Protein AF-A0A255SZT6-F1 (afdb_monomer_lite)

Structure (mmCIF, N/CA/C/O backbone):
data_AF-A0A255SZT6-F1
#
_entry.id   AF-A0A255SZT6-F1
#
loop_
_atom_site.group_PDB
_atom_site.id
_atom_site.type_symbol
_atom_site.label_atom_id
_atom_site.label_alt_id
_atom_site.label_comp_id
_atom_site.label_asym_id
_atom_site.label_entity_id
_atom_site.label_seq_id
_atom_site.pdbx_PDB_ins_code
_atom_site.Cartn_x
_atom_site.Cartn_y
_atom_site.Cartn_z
_atom_site.occupancy
_atom_site.B_iso_or_equiv
_atom_site.auth_seq_id
_atom_site.auth_comp_id
_atom_site.auth_asym_id
_atom_site.auth_atom_id
_atom_site.pdbx_PDB_model_num
ATOM 1 N N . MET A 1 1 ? 28.179 -23.802 -21.695 1.00 49.38 1 MET A N 1
ATOM 2 C CA . MET A 1 1 ? 28.458 -23.135 -22.989 1.00 49.38 1 MET A CA 1
ATOM 3 C C . MET A 1 1 ? 27.192 -22.930 -23.826 1.00 49.38 1 MET A C 1
ATOM 5 O O . MET A 1 1 ? 26.909 -21.788 -24.150 1.00 49.38 1 MET A O 1
ATOM 9 N N . ARG A 1 2 ? 26.368 -23.966 -24.081 1.00 41.97 2 ARG A N 1
ATOM 10 C CA . ARG A 1 2 ? 25.090 -23.835 -24.824 1.00 41.97 2 ARG A CA 1
ATOM 11 C C . ARG A 1 2 ? 24.119 -22.776 -24.263 1.00 41.97 2 ARG A C 1
ATOM 13 O O . ARG A 1 2 ? 23.592 -21.997 -25.037 1.00 41.97 2 ARG A O 1
ATOM 20 N N . TYR A 1 3 ? 23.957 -22.668 -22.941 1.00 52.28 3 TYR A N 1
ATOM 21 C CA . TYR A 1 3 ? 23.051 -21.677 -22.328 1.00 52.28 3 TYR A CA 1
ATOM 22 C C . TYR A 1 3 ? 23.459 -20.202 -22.516 1.00 52.28 3 TYR A C 1
ATOM 24 O O . TYR A 1 3 ? 22.586 -19.344 -22.514 1.00 52.28 3 TYR A O 1
ATOM 32 N N . ARG A 1 4 ? 24.753 -19.893 -22.711 1.00 56.00 4 ARG A N 1
ATOM 33 C CA . ARG A 1 4 ? 25.208 -18.511 -22.969 1.00 56.00 4 ARG A CA 1
ATOM 34 C C . ARG A 1 4 ? 24.889 -18.070 -24.398 1.00 56.00 4 ARG A C 1
ATOM 36 O O . ARG A 1 4 ? 24.300 -17.018 -24.577 1.00 56.00 4 ARG A O 1
ATOM 43 N N . LEU A 1 5 ? 25.144 -18.939 -25.381 1.00 59.66 5 LEU A N 1
ATOM 44 C CA . LEU A 1 5 ? 24.852 -18.663 -26.794 1.00 59.66 5 LEU A CA 1
ATOM 45 C C . LEU A 1 5 ? 23.368 -18.359 -27.051 1.00 59.66 5 LEU A C 1
ATOM 47 O O . LEU A 1 5 ? 23.044 -17.461 -27.820 1.00 59.66 5 LEU A O 1
ATOM 51 N N . PHE A 1 6 ? 22.462 -19.091 -26.394 1.00 66.25 6 PHE A N 1
ATOM 52 C CA . PHE A 1 6 ? 21.024 -18.821 -26.489 1.00 66.25 6 PHE A CA 1
ATOM 53 C C . PHE A 1 6 ? 20.634 -17.466 -25.875 1.00 66.25 6 PHE A C 1
ATOM 55 O O . PHE A 1 6 ? 19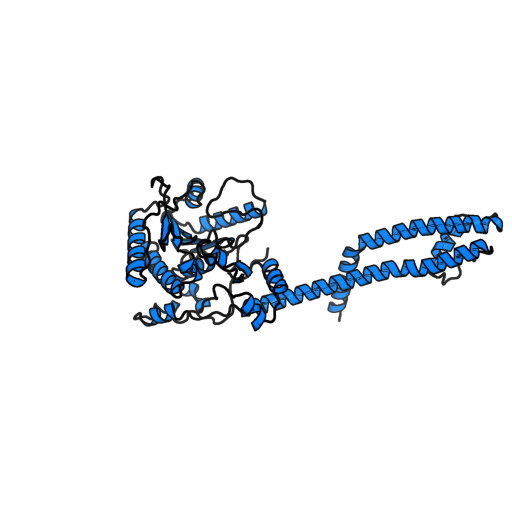.734 -16.809 -26.394 1.00 66.25 6 PHE A O 1
ATOM 62 N N . GLY A 1 7 ? 21.316 -17.036 -24.807 1.00 70.00 7 GLY A N 1
ATOM 63 C CA . GLY A 1 7 ? 21.138 -15.707 -24.215 1.00 70.00 7 GLY A CA 1
ATOM 64 C C . GLY A 1 7 ? 21.582 -14.592 -25.162 1.00 70.00 7 GLY A C 1
ATOM 65 O O . GLY A 1 7 ? 20.812 -13.668 -25.414 1.00 70.00 7 GLY A O 1
ATOM 66 N N . ASP A 1 8 ? 22.761 -14.740 -25.766 1.00 74.88 8 ASP A N 1
ATOM 67 C CA . ASP A 1 8 ? 23.334 -13.755 -26.693 1.00 74.88 8 ASP A CA 1
ATOM 68 C C . ASP A 1 8 ? 22.489 -13.616 -27.978 1.00 74.88 8 ASP A C 1
ATOM 70 O O . ASP A 1 8 ? 22.221 -12.510 -28.449 1.00 74.88 8 ASP A O 1
ATOM 74 N N . LEU A 1 9 ? 21.967 -14.730 -28.509 1.00 77.69 9 LEU A N 1
ATOM 75 C CA . LEU A 1 9 ? 21.024 -14.731 -29.638 1.00 77.69 9 LEU A CA 1
ATOM 76 C C . LEU A 1 9 ? 19.678 -14.078 -29.283 1.00 77.69 9 LEU A C 1
ATOM 78 O O . LEU A 1 9 ? 19.067 -13.406 -30.118 1.00 77.69 9 LEU A O 1
ATOM 82 N N . CYS A 1 10 ? 19.204 -14.257 -28.049 1.00 79.50 10 CYS A N 1
ATOM 83 C CA . CYS A 1 10 ? 17.980 -13.618 -27.571 1.00 79.50 10 CYS A CA 1
ATOM 84 C C . CYS A 1 10 ? 18.161 -12.099 -27.430 1.00 79.50 10 CYS A C 1
ATOM 86 O O . CYS A 1 10 ? 17.283 -11.343 -27.854 1.00 79.50 10 CYS A O 1
ATOM 88 N N . LEU A 1 11 ? 19.307 -11.655 -26.901 1.00 81.44 11 LEU A N 1
ATOM 89 C CA . LEU A 1 11 ? 19.689 -10.245 -26.802 1.00 81.44 11 LEU A CA 1
ATOM 90 C C . LEU A 1 11 ? 19.738 -9.594 -28.190 1.00 81.44 11 LEU A C 1
ATOM 92 O O . LEU A 1 11 ? 19.095 -8.568 -28.406 1.00 81.44 11 LEU A O 1
ATOM 96 N N . PHE A 1 12 ? 20.397 -10.242 -29.155 1.00 82.75 12 PHE A N 1
ATOM 97 C CA . PHE A 1 12 ? 20.416 -9.796 -30.549 1.00 82.75 12 PHE A CA 1
ATOM 98 C C . PHE A 1 12 ? 19.000 -9.698 -31.138 1.00 82.75 12 PHE A C 1
ATOM 100 O O . PHE A 1 12 ? 18.640 -8.704 -31.767 1.00 82.75 12 PHE A O 1
ATOM 107 N N . GLY A 1 13 ? 18.155 -10.704 -30.890 1.00 83.06 13 GLY A N 1
ATOM 108 C CA . GLY A 1 13 ? 16.763 -10.701 -31.337 1.00 83.06 13 GLY A CA 1
ATOM 109 C C . GLY A 1 13 ? 15.926 -9.574 -30.718 1.00 83.06 13 GLY A C 1
ATOM 110 O O . GLY A 1 13 ? 15.068 -9.010 -31.401 1.00 83.06 13 GLY A O 1
ATOM 111 N N . LYS A 1 14 ? 16.160 -9.225 -29.445 1.00 81.75 14 LYS A N 1
ATOM 112 C CA . LYS A 1 14 ? 15.536 -8.064 -28.786 1.00 81.75 14 LYS A CA 1
ATOM 113 C C . LYS A 1 14 ? 16.023 -6.753 -29.410 1.00 81.75 14 LYS A C 1
ATOM 115 O O . LYS A 1 14 ? 15.182 -5.950 -29.809 1.00 81.75 14 LYS A O 1
ATOM 120 N N . ALA A 1 15 ? 17.335 -6.593 -29.573 1.00 82.50 15 ALA A N 1
ATOM 121 C CA . ALA A 1 15 ? 17.955 -5.417 -30.181 1.00 82.50 15 ALA A CA 1
ATOM 122 C C . ALA A 1 15 ? 17.435 -5.163 -31.605 1.00 82.50 15 ALA A C 1
ATOM 124 O O . ALA A 1 15 ? 16.942 -4.078 -31.901 1.00 82.50 15 ALA A O 1
ATOM 125 N N . TYR A 1 16 ? 17.428 -6.192 -32.462 1.00 83.69 16 TYR A N 1
ATOM 126 C CA . TYR A 1 16 ? 16.898 -6.088 -33.825 1.00 83.69 16 TYR A CA 1
ATOM 127 C C . TYR A 1 16 ? 15.416 -5.693 -33.844 1.00 83.69 16 TYR A C 1
ATOM 129 O O . TYR A 1 16 ? 14.993 -4.887 -34.671 1.00 83.69 16 TYR A O 1
ATOM 137 N N . ARG A 1 17 ? 14.598 -6.241 -32.934 1.00 84.56 17 ARG A N 1
ATOM 138 C CA . ARG A 1 17 ? 13.175 -5.875 -32.845 1.00 84.56 17 ARG A CA 1
ATOM 139 C C . ARG A 1 17 ? 12.968 -4.429 -32.404 1.00 84.56 17 ARG A C 1
ATOM 141 O O . ARG A 1 17 ? 12.013 -3.831 -32.891 1.00 84.56 17 ARG A O 1
ATOM 148 N N . ALA A 1 18 ? 13.825 -3.892 -31.538 1.00 82.69 18 ALA A N 1
ATOM 149 C CA . ALA A 1 18 ? 13.764 -2.499 -31.108 1.00 82.69 18 ALA A CA 1
ATOM 150 C C . ALA A 1 18 ? 14.133 -1.540 -32.255 1.00 82.69 18 ALA A C 1
ATOM 152 O O . ALA A 1 18 ? 13.383 -0.611 -32.542 1.00 82.69 18 ALA A O 1
ATOM 153 N N . THR A 1 19 ? 15.208 -1.824 -32.998 1.00 86.31 19 THR A N 1
ATOM 154 C CA . THR A 1 19 ? 15.738 -0.916 -34.039 1.00 86.31 19 THR A CA 1
ATOM 155 C C . THR A 1 19 ? 15.242 -1.216 -35.460 1.00 86.31 19 THR A C 1
ATOM 157 O O . THR A 1 19 ? 15.595 -0.527 -36.418 1.00 86.31 19 THR A O 1
ATOM 160 N N . ARG A 1 20 ? 14.348 -2.200 -35.646 1.00 85.12 20 ARG A N 1
ATOM 161 C CA . ARG A 1 20 ? 13.799 -2.598 -36.965 1.00 85.12 20 ARG A CA 1
ATOM 162 C C . ARG A 1 20 ? 13.201 -1.448 -37.776 1.00 85.12 20 ARG A C 1
ATOM 164 O O . ARG A 1 20 ? 13.209 -1.504 -39.005 1.00 85.12 20 ARG A O 1
ATOM 171 N N . HIS A 1 21 ? 12.606 -0.456 -37.115 1.00 87.44 21 HIS A N 1
ATOM 172 C CA . HIS A 1 21 ? 11.973 0.675 -37.793 1.00 87.44 21 HIS A CA 1
ATOM 173 C C . HIS A 1 21 ? 13.029 1.609 -38.387 1.00 87.44 21 HIS A C 1
ATOM 175 O O . HIS A 1 21 ? 12.904 2.003 -39.545 1.00 87.44 21 HIS A O 1
ATOM 181 N N . GLU A 1 22 ? 14.104 1.853 -37.642 1.00 86.56 22 GLU A N 1
ATOM 182 C CA . GLU A 1 22 ? 15.256 2.651 -38.062 1.00 86.56 22 GLU A CA 1
ATOM 183 C C . GLU A 1 22 ? 16.040 1.947 -39.175 1.00 86.56 22 GLU A C 1
ATOM 185 O O . GLU A 1 22 ? 16.335 2.561 -40.198 1.00 86.56 22 GLU A O 1
ATOM 190 N N . ILE A 1 23 ? 16.263 0.631 -39.056 1.00 85.94 23 ILE A N 1
ATOM 191 C CA . ILE A 1 23 ? 16.910 -0.186 -40.100 1.00 85.94 23 ILE A CA 1
ATOM 192 C C . ILE A 1 23 ? 16.097 -0.173 -41.405 1.00 85.94 23 ILE A C 1
ATOM 194 O O . ILE A 1 23 ? 16.647 -0.070 -42.500 1.00 85.94 23 ILE A O 1
ATOM 198 N N . ARG A 1 24 ? 14.762 -0.262 -41.329 1.00 85.94 24 ARG A N 1
ATOM 199 C CA . ARG A 1 24 ? 13.909 -0.163 -42.527 1.00 85.94 24 ARG A CA 1
ATOM 200 C C . ARG A 1 24 ? 13.936 1.236 -43.132 1.00 85.94 24 ARG A C 1
ATOM 202 O O . ARG A 1 24 ? 13.859 1.357 -44.352 1.00 85.94 24 ARG A O 1
ATOM 209 N N . ALA A 1 25 ? 13.996 2.280 -42.308 1.00 86.38 25 ALA A N 1
ATOM 210 C CA . ALA A 1 25 ? 14.084 3.655 -42.782 1.00 86.38 25 ALA A CA 1
ATOM 211 C C . ALA A 1 25 ? 15.416 3.907 -43.504 1.00 86.38 25 ALA A C 1
ATOM 213 O O . ALA A 1 25 ? 15.403 4.421 -44.624 1.00 86.38 25 ALA A O 1
ATOM 214 N N . SER A 1 26 ? 16.541 3.464 -42.934 1.00 85.00 26 SER A N 1
ATOM 215 C CA . SER A 1 26 ? 17.857 3.585 -43.572 1.00 85.00 26 SER A CA 1
ATOM 216 C C . SER A 1 26 ? 17.936 2.798 -44.883 1.00 85.00 26 SER A C 1
ATOM 218 O O . SER A 1 26 ? 18.434 3.327 -45.874 1.00 85.00 26 SER A O 1
ATOM 220 N N . LEU A 1 27 ? 17.341 1.600 -44.952 1.00 85.38 27 LEU A N 1
ATOM 221 C CA . LEU A 1 27 ? 17.268 0.810 -46.188 1.00 85.38 27 LEU A CA 1
ATOM 222 C C . LEU A 1 27 ? 16.438 1.492 -47.294 1.00 85.38 27 LEU A C 1
ATOM 224 O O . LEU A 1 27 ? 16.769 1.390 -48.473 1.00 85.38 27 LEU A O 1
ATOM 228 N N . LYS A 1 28 ? 15.364 2.208 -46.937 1.00 88.38 28 LYS A N 1
ATOM 229 C CA . LYS A 1 28 ? 14.573 2.988 -47.908 1.00 88.38 28 LYS A CA 1
ATOM 230 C C . LYS A 1 28 ? 15.360 4.174 -48.456 1.00 88.38 28 LYS A C 1
ATOM 232 O O . LYS A 1 28 ? 15.337 4.403 -49.661 1.00 88.38 28 LYS A O 1
ATOM 237 N N . ILE A 1 29 ? 16.049 4.910 -47.581 1.00 86.44 29 ILE A N 1
ATOM 238 C CA . ILE A 1 29 ? 16.913 6.028 -47.985 1.00 86.44 29 ILE A CA 1
ATOM 239 C C . ILE A 1 29 ? 18.007 5.513 -48.918 1.00 86.44 29 ILE A C 1
ATOM 241 O O . ILE A 1 29 ? 18.211 6.090 -49.983 1.00 86.44 29 ILE A O 1
ATOM 245 N N . LEU A 1 30 ? 18.630 4.384 -48.567 1.00 85.81 30 LEU A N 1
ATOM 246 C CA . LEU A 1 30 ? 19.589 3.700 -49.423 1.00 85.81 30 LEU A CA 1
ATOM 247 C C . LEU A 1 30 ? 19.013 3.450 -50.817 1.00 85.81 30 LEU A C 1
ATOM 249 O O . LEU A 1 30 ? 19.581 3.927 -51.790 1.00 85.81 30 LEU A O 1
ATOM 253 N N . ALA A 1 31 ? 17.865 2.776 -50.918 1.00 87.94 31 ALA A N 1
ATOM 254 C CA . ALA A 1 31 ? 17.265 2.441 -52.207 1.00 87.94 31 ALA A CA 1
ATOM 255 C C . ALA A 1 31 ? 17.023 3.678 -53.093 1.00 87.94 31 ALA A C 1
ATOM 257 O O . ALA A 1 31 ? 17.313 3.648 -54.288 1.00 87.94 31 ALA A O 1
ATOM 258 N N . VAL A 1 32 ? 16.542 4.782 -52.511 1.00 89.88 32 VAL A N 1
ATOM 259 C CA . VAL A 1 32 ? 16.335 6.046 -53.239 1.00 89.88 32 VAL A CA 1
ATOM 260 C C . VAL A 1 32 ? 17.662 6.615 -53.732 1.00 89.88 32 VAL A C 1
ATOM 262 O O . VAL A 1 32 ? 17.785 6.973 -54.902 1.00 89.88 32 VAL A O 1
ATOM 265 N N . VAL A 1 33 ? 18.668 6.674 -52.862 1.00 87.69 33 VAL A N 1
ATOM 266 C CA . VAL A 1 33 ? 19.979 7.228 -53.208 1.00 87.69 33 VAL A CA 1
ATOM 267 C C . VAL A 1 33 ? 20.672 6.372 -54.275 1.00 87.69 33 VAL A C 1
ATOM 269 O O . VAL A 1 33 ? 21.231 6.916 -55.226 1.00 87.69 33 VAL A O 1
ATOM 272 N N . THR A 1 34 ? 20.557 5.046 -54.198 1.00 89.00 34 THR A N 1
ATOM 273 C CA . THR A 1 34 ? 21.050 4.114 -55.222 1.00 89.00 34 THR A CA 1
ATOM 274 C C . THR A 1 34 ? 20.419 4.377 -56.584 1.00 89.00 34 THR A C 1
ATOM 276 O O . THR A 1 34 ? 21.136 4.410 -57.579 1.00 89.00 34 THR A O 1
ATOM 279 N N . ILE A 1 35 ? 19.106 4.619 -56.649 1.00 91.06 35 ILE A N 1
ATOM 280 C CA . ILE A 1 35 ? 18.421 4.945 -57.910 1.00 91.06 35 ILE A CA 1
ATOM 281 C C . ILE A 1 35 ? 18.943 6.265 -58.492 1.00 91.06 35 ILE A C 1
ATOM 283 O O . ILE A 1 35 ? 19.175 6.349 -59.698 1.00 91.06 35 ILE A O 1
ATOM 287 N N . VAL A 1 36 ? 19.172 7.279 -57.651 1.00 91.50 36 VAL A N 1
ATOM 288 C CA . VAL A 1 36 ? 19.717 8.577 -58.084 1.00 91.50 36 VAL A CA 1
ATOM 289 C C . VAL A 1 36 ? 21.125 8.418 -58.662 1.00 91.50 36 VAL A C 1
ATOM 291 O O . VAL A 1 36 ? 21.400 8.924 -59.752 1.00 91.50 36 VAL A O 1
ATOM 294 N N . PHE A 1 37 ? 22.005 7.680 -57.982 1.00 90.75 37 PHE A N 1
ATOM 295 C CA . PHE A 1 37 ? 23.362 7.429 -58.472 1.00 90.75 37 PHE A CA 1
ATOM 296 C C . PHE A 1 37 ? 23.386 6.545 -59.722 1.00 90.75 37 PHE A C 1
ATOM 298 O O . PHE A 1 37 ? 24.124 6.854 -60.655 1.00 90.75 37 PHE A O 1
ATOM 305 N N . ALA A 1 38 ? 22.544 5.511 -59.793 1.00 91.31 38 ALA A N 1
ATOM 306 C CA . ALA A 1 38 ? 22.407 4.672 -60.981 1.00 91.31 38 ALA A CA 1
ATOM 307 C C . ALA A 1 38 ? 21.916 5.482 -62.192 1.00 91.31 38 ALA A C 1
ATOM 309 O O . ALA A 1 38 ? 22.436 5.325 -63.294 1.00 91.31 38 ALA A O 1
ATOM 310 N N . ALA A 1 39 ? 20.965 6.403 -61.998 1.00 92.31 39 ALA A N 1
ATOM 311 C CA . ALA A 1 39 ? 20.513 7.300 -63.059 1.00 92.31 39 ALA A CA 1
ATOM 312 C C . ALA A 1 39 ? 21.636 8.246 -63.518 1.00 92.31 39 ALA A C 1
ATOM 314 O O . ALA A 1 39 ? 21.861 8.395 -64.719 1.00 92.31 39 ALA A O 1
ATOM 315 N N . ALA A 1 40 ? 22.379 8.846 -62.581 1.00 89.75 40 ALA A N 1
ATOM 316 C CA . ALA A 1 40 ? 23.518 9.708 -62.900 1.00 89.75 40 ALA A CA 1
ATOM 317 C C . ALA A 1 40 ? 24.614 8.954 -63.674 1.00 89.75 40 ALA A C 1
ATOM 319 O O . ALA A 1 40 ? 25.137 9.467 -64.665 1.00 89.75 40 ALA A O 1
ATOM 320 N N . LEU A 1 41 ? 24.918 7.722 -63.260 1.00 90.62 41 LEU A N 1
ATOM 321 C CA . LEU A 1 41 ? 25.892 6.852 -63.915 1.00 90.62 41 LEU A CA 1
ATOM 322 C C . LEU A 1 41 ? 25.436 6.449 -65.323 1.00 90.62 41 LEU A C 1
ATOM 324 O O . LEU A 1 41 ? 26.222 6.516 -66.264 1.00 90.62 41 LEU A O 1
ATOM 328 N N . PHE A 1 42 ? 24.154 6.112 -65.487 1.00 91.31 42 PHE A N 1
ATOM 329 C CA . PHE A 1 42 ? 23.554 5.820 -66.788 1.00 91.31 42 PHE A CA 1
ATOM 330 C C . PHE A 1 42 ? 23.700 6.991 -67.764 1.00 91.31 42 PHE A C 1
ATOM 332 O O . PHE A 1 42 ? 24.169 6.795 -68.883 1.00 91.31 42 PHE A O 1
ATOM 339 N N . PHE A 1 43 ? 23.347 8.213 -67.352 1.00 88.81 43 PHE A N 1
ATOM 340 C CA . PHE A 1 43 ? 23.487 9.385 -68.221 1.00 88.81 43 PHE A CA 1
ATOM 341 C C . PHE A 1 43 ? 24.949 9.700 -68.553 1.00 88.81 43 PHE A C 1
ATOM 343 O O . PHE A 1 43 ? 25.230 10.106 -69.679 1.00 88.81 43 PHE A O 1
ATOM 350 N N . ALA A 1 44 ? 25.873 9.494 -67.611 1.00 88.62 44 ALA A N 1
ATOM 351 C CA . ALA A 1 44 ? 27.297 9.722 -67.833 1.00 88.62 44 ALA A CA 1
ATOM 352 C C . ALA A 1 44 ? 27.903 8.717 -68.828 1.00 88.62 44 ALA A C 1
ATOM 354 O O . ALA A 1 44 ? 28.565 9.123 -69.782 1.00 88.62 44 ALA A O 1
ATOM 355 N N . GLU A 1 45 ? 27.650 7.418 -68.650 1.00 87.25 45 GLU A N 1
ATOM 356 C CA . GLU A 1 45 ? 28.253 6.363 -69.477 1.00 87.25 45 GLU A CA 1
ATOM 357 C C . GLU A 1 45 ? 27.584 6.216 -70.848 1.00 87.25 45 GLU A C 1
ATOM 359 O O . GLU A 1 45 ? 28.256 5.874 -71.825 1.00 87.25 45 GLU A O 1
ATOM 364 N N . ARG A 1 46 ? 26.297 6.569 -70.978 1.00 86.12 46 ARG A N 1
ATOM 365 C CA . ARG A 1 46 ? 25.585 6.520 -72.267 1.00 86.12 46 ARG A CA 1
ATOM 366 C C . ARG A 1 46 ? 26.127 7.503 -73.309 1.00 86.12 46 ARG A C 1
ATOM 368 O O . ARG A 1 46 ? 25.880 7.331 -74.503 1.00 86.12 46 ARG A O 1
ATOM 375 N N . LEU A 1 47 ? 26.896 8.507 -72.877 1.00 79.19 47 LEU A N 1
ATOM 376 C CA . LEU A 1 47 ? 27.647 9.396 -73.770 1.00 79.19 47 LEU A CA 1
ATOM 377 C C . LEU A 1 47 ? 28.788 8.667 -74.499 1.00 79.19 47 LEU A C 1
ATOM 379 O O . LEU A 1 47 ? 29.150 9.069 -75.602 1.00 79.19 47 LEU A O 1
ATOM 383 N N . SER A 1 48 ? 29.341 7.609 -73.899 1.00 82.62 48 SER A N 1
ATOM 384 C CA . SER A 1 48 ? 30.474 6.841 -74.429 1.00 82.62 48 SER A CA 1
ATOM 385 C C . SER A 1 48 ? 30.040 5.506 -75.038 1.00 82.62 48 SER A C 1
ATOM 387 O O . SER A 1 48 ? 30.513 5.138 -76.111 1.00 82.62 48 SER A O 1
ATOM 389 N N . ASN A 1 49 ? 29.104 4.796 -74.400 1.00 82.38 49 ASN A N 1
ATOM 390 C CA . ASN A 1 49 ? 28.575 3.518 -74.874 1.00 82.38 49 ASN A CA 1
ATOM 391 C C . ASN A 1 49 ? 27.044 3.574 -75.010 1.00 82.38 49 ASN A C 1
ATOM 393 O O . ASN A 1 49 ? 26.326 3.663 -74.015 1.00 82.38 49 ASN A O 1
ATOM 397 N N . ARG A 1 50 ? 26.527 3.490 -76.243 1.00 76.06 50 ARG A N 1
ATOM 398 C CA . ARG A 1 50 ? 25.079 3.575 -76.511 1.00 76.06 50 ARG A CA 1
ATOM 399 C C . ARG A 1 50 ? 24.285 2.360 -76.023 1.00 76.06 50 ARG A C 1
ATOM 401 O O . ARG A 1 50 ? 23.086 2.518 -75.784 1.00 76.06 50 ARG A O 1
ATOM 408 N N . ASP A 1 51 ? 24.948 1.219 -75.839 1.00 84.56 51 ASP A N 1
ATOM 409 C CA . ASP A 1 51 ? 24.335 -0.036 -75.393 1.00 84.56 51 ASP A CA 1
ATOM 410 C C . ASP A 1 51 ? 24.264 -0.149 -73.860 1.00 84.56 51 ASP A C 1
ATOM 412 O O . ASP A 1 51 ? 23.642 -1.074 -73.346 1.00 84.56 51 ASP A O 1
ATOM 416 N N . TYR A 1 52 ? 24.850 0.801 -73.115 1.00 85.62 52 TYR A N 1
ATOM 417 C CA . TYR A 1 52 ? 24.793 0.822 -71.651 1.00 85.62 52 TYR A CA 1
ATOM 418 C C . TYR A 1 52 ? 23.371 1.121 -71.165 1.00 85.62 52 TYR A C 1
ATOM 420 O O . TYR A 1 52 ? 22.817 2.197 -71.426 1.00 85.62 52 TYR A O 1
ATOM 428 N N . THR A 1 53 ? 22.766 0.168 -70.460 1.00 88.94 53 THR A N 1
ATOM 429 C CA . THR A 1 53 ? 21.389 0.262 -69.970 1.00 88.94 53 THR A CA 1
ATOM 430 C C . THR A 1 53 ? 21.325 0.789 -68.536 1.00 88.94 53 THR A C 1
ATOM 432 O O . THR A 1 53 ? 22.296 0.769 -67.782 1.00 88.94 53 THR A O 1
ATOM 435 N N . PHE A 1 54 ? 20.144 1.252 -68.115 1.00 88.56 54 PHE A N 1
ATOM 436 C CA . PHE A 1 54 ? 19.921 1.625 -66.713 1.00 88.56 54 PHE A CA 1
ATOM 437 C C . PHE A 1 54 ? 20.112 0.429 -65.766 1.00 88.56 54 PHE A C 1
ATOM 439 O O . PHE A 1 54 ? 20.561 0.607 -64.636 1.00 88.56 54 PHE A O 1
ATOM 446 N N . TRP A 1 55 ? 19.807 -0.788 -66.228 1.00 88.38 55 TRP A N 1
ATOM 447 C CA . TRP A 1 55 ? 20.034 -2.008 -65.456 1.00 88.38 55 TRP A CA 1
ATOM 448 C C . TRP A 1 55 ? 21.519 -2.256 -65.217 1.00 88.38 55 TRP A C 1
ATOM 450 O O . TRP A 1 55 ? 21.884 -2.582 -64.091 1.00 88.38 55 TRP A O 1
ATOM 460 N N . ASP A 1 56 ? 22.369 -2.005 -66.215 1.00 87.44 56 ASP A N 1
ATOM 461 C CA . ASP A 1 56 ? 23.824 -2.103 -66.058 1.00 87.44 56 ASP A CA 1
ATOM 462 C C . ASP A 1 56 ? 24.327 -1.103 -65.011 1.00 87.44 56 ASP A C 1
ATOM 464 O O . ASP A 1 56 ? 25.119 -1.462 -64.142 1.00 87.44 56 ASP A O 1
ATOM 468 N N . ALA A 1 57 ? 23.796 0.125 -65.020 1.00 89.38 57 ALA A N 1
ATOM 469 C CA . ALA A 1 57 ? 24.117 1.142 -64.019 1.00 89.38 57 ALA A CA 1
ATOM 470 C C . ALA A 1 57 ? 23.646 0.766 -62.605 1.00 89.38 57 ALA A C 1
ATOM 472 O O . ALA A 1 57 ? 24.373 0.964 -61.626 1.00 89.38 57 ALA A O 1
ATOM 473 N N . LEU A 1 58 ? 22.437 0.212 -62.483 1.00 89.94 58 LEU A N 1
ATOM 474 C CA . LEU A 1 58 ? 21.843 -0.185 -61.207 1.00 89.94 58 LEU A CA 1
ATOM 475 C C . LEU A 1 58 ? 22.565 -1.391 -60.594 1.00 89.94 58 LEU A C 1
ATOM 477 O O . LEU A 1 58 ? 22.907 -1.359 -59.411 1.00 89.94 58 LEU A O 1
ATOM 481 N N . VAL A 1 59 ? 22.829 -2.425 -61.398 1.00 89.31 59 VAL A N 1
ATOM 482 C CA . VAL A 1 59 ? 23.580 -3.618 -60.982 1.00 89.31 59 VAL A CA 1
ATOM 483 C C . VAL A 1 59 ? 25.006 -3.229 -60.615 1.00 89.31 59 VAL A C 1
ATOM 485 O O . VAL A 1 59 ? 25.472 -3.628 -59.551 1.00 89.31 59 VAL A O 1
ATOM 488 N N . TRP A 1 60 ? 25.664 -2.384 -61.416 1.00 89.75 60 TRP A N 1
ATOM 489 C CA . TRP A 1 60 ? 26.992 -1.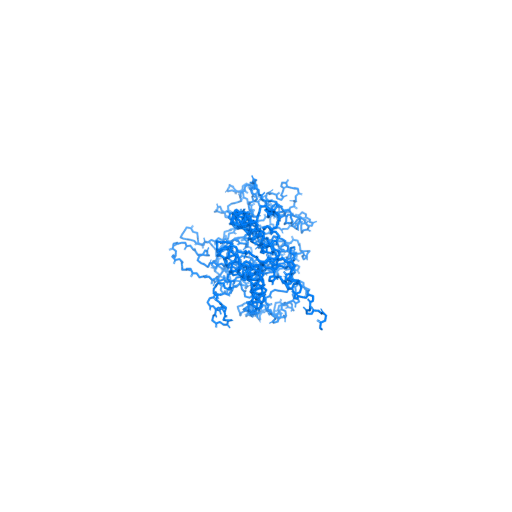871 -61.083 1.00 89.75 60 TRP A CA 1
ATOM 490 C C . TRP A 1 60 ? 27.001 -1.143 -59.735 1.00 89.75 60 TRP A C 1
ATOM 492 O O . TRP A 1 60 ? 27.796 -1.480 -58.862 1.00 89.75 60 TRP A O 1
ATOM 502 N N . THR A 1 61 ? 26.075 -0.202 -59.522 1.00 88.94 61 THR A N 1
ATOM 503 C CA . THR A 1 61 ? 25.984 0.569 -58.268 1.00 88.94 61 THR A CA 1
ATOM 504 C C . THR A 1 61 ? 25.746 -0.347 -57.062 1.00 88.94 61 THR A C 1
ATOM 506 O O . THR A 1 61 ? 26.371 -0.162 -56.021 1.00 88.94 61 THR A O 1
ATOM 509 N N . PHE A 1 62 ? 24.891 -1.366 -57.202 1.00 86.56 62 PHE A N 1
ATOM 510 C CA . PHE A 1 62 ? 24.619 -2.335 -56.139 1.00 86.56 62 PHE A CA 1
ATOM 511 C C . PHE A 1 62 ? 25.825 -3.231 -55.828 1.00 86.56 62 PHE A C 1
ATOM 513 O O . PHE A 1 62 ? 26.202 -3.375 -54.665 1.00 86.56 62 PHE A O 1
ATOM 520 N N . VAL A 1 63 ? 26.452 -3.809 -56.855 1.00 87.25 63 VAL A N 1
ATOM 521 C CA . VAL A 1 63 ? 27.614 -4.698 -56.705 1.00 87.25 63 VAL A CA 1
ATOM 522 C C . VAL A 1 63 ? 28.802 -3.948 -56.101 1.00 87.25 63 VAL A C 1
ATOM 524 O O . VAL A 1 63 ? 29.495 -4.495 -55.242 1.00 87.25 63 VAL A O 1
ATOM 527 N N . LYS A 1 64 ? 28.988 -2.669 -56.455 1.00 86.44 64 LYS A N 1
ATOM 528 C CA . LYS A 1 64 ? 30.024 -1.826 -55.848 1.00 86.44 64 LYS A CA 1
ATOM 529 C C . LYS A 1 64 ? 29.811 -1.541 -54.369 1.00 86.44 64 LYS A C 1
ATOM 531 O O . LYS A 1 64 ? 30.804 -1.371 -53.670 1.00 86.44 64 LYS A O 1
ATOM 536 N N . TYR A 1 65 ? 28.580 -1.545 -53.855 1.00 85.62 65 TYR A N 1
ATOM 537 C CA . TYR A 1 65 ? 28.384 -1.453 -52.406 1.00 85.62 65 TYR A CA 1
ATOM 538 C C . TYR A 1 65 ? 28.935 -2.677 -51.664 1.00 85.62 65 TYR A C 1
ATOM 540 O O . TYR A 1 65 ? 29.411 -2.528 -50.546 1.00 85.62 65 TYR A O 1
ATOM 548 N N . VAL A 1 66 ? 28.904 -3.865 -52.277 1.00 83.56 66 VAL A N 1
ATOM 549 C CA . VAL A 1 66 ? 29.422 -5.123 -51.697 1.00 83.56 66 VAL A CA 1
ATOM 550 C C . VAL A 1 66 ? 30.905 -5.338 -52.048 1.00 83.56 66 VAL A C 1
ATOM 552 O O . VAL A 1 66 ? 31.414 -6.445 -51.933 1.00 83.56 66 VAL A O 1
ATOM 555 N N . GLU A 1 67 ? 31.600 -4.290 -52.499 1.00 81.75 67 GLU A N 1
ATOM 556 C CA . GLU A 1 67 ? 33.021 -4.298 -52.890 1.00 81.75 67 GLU A CA 1
ATOM 557 C C . GLU A 1 67 ? 33.385 -5.204 -54.082 1.00 81.75 67 GLU A C 1
ATOM 559 O O . GLU A 1 67 ? 34.560 -5.330 -54.409 1.00 81.75 67 GLU A O 1
ATOM 564 N N . ASP A 1 68 ? 32.397 -5.769 -54.788 1.00 83.69 68 ASP A N 1
ATOM 565 C CA . ASP A 1 68 ? 32.586 -6.555 -56.019 1.00 83.69 68 ASP A CA 1
ATOM 566 C C . ASP A 1 68 ? 33.703 -7.626 -55.944 1.00 83.69 68 ASP A C 1
ATOM 568 O O . ASP A 1 68 ? 34.630 -7.625 -56.756 1.00 83.69 68 ASP A O 1
ATOM 572 N N . PRO A 1 69 ? 33.648 -8.575 -54.990 1.00 77.88 69 PRO A N 1
ATOM 573 C CA . PRO A 1 69 ? 34.736 -9.532 -54.765 1.00 77.88 69 PRO A CA 1
ATOM 574 C C . PRO A 1 69 ? 34.958 -10.510 -55.930 1.00 77.88 69 PRO A C 1
ATOM 576 O O . PRO A 1 69 ? 35.972 -11.201 -55.963 1.00 77.88 69 PRO A O 1
ATOM 579 N N . ALA A 1 70 ? 33.997 -10.609 -56.851 1.00 82.06 70 ALA A N 1
ATOM 580 C CA . ALA A 1 70 ? 34.011 -11.537 -57.976 1.00 82.06 70 ALA A CA 1
ATOM 581 C C . ALA A 1 70 ? 34.309 -10.858 -59.328 1.00 82.06 70 ALA A C 1
ATOM 583 O O . ALA A 1 70 ? 34.289 -11.551 -60.343 1.00 82.06 70 ALA A O 1
ATOM 584 N N . ASP A 1 71 ? 34.568 -9.543 -59.336 1.00 79.56 71 ASP A N 1
ATOM 585 C CA . ASP A 1 71 ? 34.846 -8.725 -60.530 1.00 79.56 71 ASP A CA 1
ATOM 586 C C . ASP A 1 71 ? 33.828 -8.961 -61.663 1.00 79.56 71 ASP A C 1
ATOM 588 O O . ASP A 1 71 ? 34.161 -9.228 -62.819 1.00 79.56 71 ASP A O 1
ATOM 592 N N . ILE A 1 72 ? 32.543 -8.942 -61.298 1.00 82.06 72 ILE A N 1
ATOM 593 C CA . ILE A 1 72 ? 31.439 -9.336 -62.193 1.00 82.06 72 ILE A CA 1
ATOM 594 C C . ILE A 1 72 ? 30.887 -8.169 -63.016 1.00 82.06 72 ILE A C 1
ATOM 596 O O . ILE A 1 72 ? 30.065 -8.388 -63.908 1.00 82.06 72 ILE A O 1
ATOM 600 N N . VAL A 1 73 ? 31.302 -6.931 -62.729 1.00 85.31 73 VAL A N 1
ATOM 601 C CA . VAL A 1 73 ? 30.806 -5.724 -63.403 1.00 85.31 73 VAL A CA 1
ATOM 602 C C . VAL A 1 73 ? 31.943 -4.809 -63.863 1.00 85.31 73 VAL A C 1
ATOM 604 O O . VAL A 1 73 ? 32.834 -4.436 -63.104 1.00 85.31 73 VAL A O 1
ATOM 607 N N . LEU A 1 74 ? 31.874 -4.369 -65.123 1.00 82.81 74 LEU A N 1
ATOM 608 C CA . LEU A 1 74 ? 32.889 -3.497 -65.720 1.00 82.81 74 LEU A CA 1
ATOM 609 C C . LEU A 1 74 ? 32.835 -2.070 -65.135 1.00 82.81 74 LEU A C 1
ATOM 611 O O . LEU A 1 74 ? 31.745 -1.518 -64.982 1.00 82.81 74 LEU A O 1
ATOM 615 N N . PRO A 1 75 ? 33.981 -1.434 -64.819 1.00 82.25 75 PRO A N 1
ATOM 616 C CA . PRO A 1 75 ? 34.022 -0.077 -64.273 1.00 82.25 75 PRO A CA 1
ATOM 617 C C . PRO A 1 75 ? 33.637 1.002 -65.308 1.00 82.25 75 PRO A C 1
ATOM 619 O O . PRO A 1 75 ? 33.871 0.813 -66.503 1.00 82.25 75 PRO A O 1
ATOM 622 N N . PRO A 1 76 ? 33.108 2.162 -64.865 1.00 85.44 76 PRO A N 1
ATOM 623 C CA . PRO A 1 76 ? 32.777 3.278 -65.745 1.00 85.44 76 PRO A CA 1
ATOM 624 C C . PRO A 1 76 ? 34.021 3.832 -66.440 1.00 85.44 76 PRO A C 1
ATOM 626 O O . PRO A 1 76 ? 35.089 3.997 -65.833 1.00 85.44 76 PRO A O 1
ATOM 629 N N . VAL A 1 77 ? 33.881 4.145 -67.725 1.00 86.69 77 VAL A N 1
ATOM 630 C CA . VAL A 1 77 ? 35.000 4.555 -68.581 1.00 86.69 77 VAL A CA 1
ATOM 631 C C . VAL A 1 77 ? 35.103 6.080 -68.647 1.00 86.69 77 VAL A C 1
ATOM 633 O O . VAL A 1 77 ? 36.212 6.621 -68.748 1.00 86.69 77 VAL A O 1
ATOM 636 N N . THR A 1 78 ? 33.976 6.789 -68.530 1.00 90.44 78 THR A N 1
ATOM 637 C CA . THR A 1 78 ? 33.917 8.251 -68.654 1.00 90.44 78 THR A CA 1
ATOM 638 C C . THR A 1 78 ? 34.476 8.966 -67.426 1.00 90.44 78 THR A C 1
ATOM 640 O O . THR A 1 78 ? 34.431 8.466 -66.305 1.00 90.44 78 THR A O 1
ATOM 643 N N . VAL A 1 79 ? 34.995 10.185 -67.615 1.00 88.62 79 VAL A N 1
ATOM 644 C CA . VAL A 1 79 ? 35.517 11.005 -66.503 1.00 88.62 79 VAL A CA 1
ATOM 645 C C . VAL A 1 79 ? 34.413 11.320 -65.486 1.00 88.62 79 VAL A C 1
ATOM 647 O O . VAL A 1 79 ? 34.631 11.183 -64.285 1.00 88.62 79 VAL A O 1
ATOM 650 N N . ILE A 1 80 ? 33.213 11.678 -65.959 1.00 88.38 80 ILE A N 1
ATOM 651 C CA . ILE A 1 80 ? 32.050 11.946 -65.098 1.00 88.38 80 ILE A CA 1
ATOM 652 C C . ILE A 1 80 ? 31.604 10.658 -64.392 1.00 88.38 80 ILE A C 1
ATOM 654 O O . ILE A 1 80 ? 31.397 10.676 -63.181 1.00 88.38 80 ILE A O 1
ATOM 658 N N . GLY A 1 81 ? 31.534 9.531 -65.105 1.00 87.94 81 GLY A N 1
ATOM 659 C CA . GLY A 1 81 ? 31.189 8.229 -64.531 1.00 87.94 81 GLY A CA 1
ATOM 660 C C . GLY A 1 81 ? 32.169 7.775 -63.451 1.00 87.94 81 GLY A C 1
ATOM 661 O O . GLY A 1 81 ? 31.744 7.257 -62.423 1.00 87.94 81 GLY A O 1
ATOM 662 N N . LYS A 1 82 ? 33.468 8.056 -63.605 1.00 89.31 82 LYS A N 1
ATOM 663 C CA . LYS A 1 82 ? 34.480 7.808 -62.564 1.00 89.31 82 LYS A CA 1
ATOM 664 C C . LYS A 1 82 ? 34.270 8.672 -61.320 1.00 89.31 82 LYS A C 1
ATOM 666 O O . LYS A 1 82 ? 34.413 8.164 -60.214 1.00 89.31 82 LYS A O 1
ATOM 671 N N . ILE A 1 83 ? 33.891 9.945 -61.470 1.00 90.75 83 ILE A N 1
ATOM 672 C CA . ILE A 1 83 ? 33.561 10.820 -60.328 1.00 90.75 83 ILE A CA 1
ATOM 673 C C . ILE A 1 83 ? 32.331 10.286 -59.583 1.00 90.75 83 ILE A C 1
ATOM 675 O O . ILE A 1 83 ? 32.368 10.141 -58.361 1.00 90.75 83 ILE A O 1
ATOM 679 N N . VAL A 1 84 ? 31.265 9.943 -60.315 1.00 89.56 84 VAL A N 1
ATOM 680 C CA . VAL A 1 84 ? 30.053 9.332 -59.745 1.00 89.56 84 VAL A CA 1
ATOM 681 C C . VAL A 1 84 ? 30.387 8.004 -59.060 1.00 89.56 84 VAL A C 1
ATOM 683 O O . VAL A 1 84 ? 29.946 7.769 -57.939 1.00 89.56 84 VAL A O 1
ATOM 686 N N . GLY A 1 85 ? 31.224 7.172 -59.681 1.00 88.12 85 GLY A N 1
ATOM 687 C CA . GLY A 1 85 ? 31.681 5.900 -59.126 1.00 88.12 85 GLY A CA 1
ATOM 688 C C . GLY A 1 85 ? 32.456 6.050 -57.816 1.00 88.12 85 GLY A C 1
ATOM 689 O O . GLY A 1 85 ? 32.212 5.298 -56.875 1.00 88.12 85 GLY A O 1
ATOM 690 N N . THR A 1 86 ? 33.323 7.059 -57.705 1.00 88.00 86 THR A N 1
ATOM 691 C CA . THR A 1 86 ? 34.020 7.375 -56.446 1.00 88.00 86 THR A CA 1
ATOM 692 C C . THR A 1 86 ? 33.038 7.791 -55.349 1.00 88.00 86 THR A C 1
ATOM 694 O O . THR A 1 86 ? 33.162 7.331 -54.215 1.00 88.00 86 THR A O 1
ATOM 697 N N . LEU A 1 87 ? 32.030 8.611 -55.672 1.00 89.19 87 LEU A N 1
ATOM 698 C CA . LEU A 1 87 ? 30.986 9.000 -54.713 1.00 89.19 87 LEU A CA 1
ATOM 699 C C . LEU A 1 87 ? 30.150 7.797 -54.256 1.00 89.19 87 LEU A C 1
ATOM 701 O O . LEU A 1 87 ? 29.868 7.670 -53.066 1.00 89.19 87 LEU A O 1
ATOM 705 N N . VAL A 1 88 ? 29.804 6.892 -55.177 1.00 88.19 88 VAL A N 1
ATOM 706 C CA . VAL A 1 88 ? 29.123 5.623 -54.871 1.00 88.19 88 VAL A CA 1
ATOM 707 C C . VAL A 1 88 ? 29.970 4.755 -53.941 1.00 88.19 88 VAL A C 1
ATOM 709 O O . VAL A 1 88 ? 29.431 4.222 -52.974 1.00 88.19 88 VAL A O 1
ATOM 712 N N . GLY A 1 89 ? 31.280 4.651 -54.183 1.00 85.19 89 GLY A N 1
ATOM 713 C CA . GLY A 1 89 ? 32.203 3.891 -53.334 1.00 85.19 89 GLY A CA 1
ATOM 714 C C . GLY A 1 89 ? 32.287 4.440 -51.907 1.00 85.19 89 GLY A C 1
ATOM 715 O O . GLY A 1 89 ? 32.113 3.692 -50.947 1.00 85.19 89 GLY A O 1
ATOM 716 N N . VAL A 1 90 ? 32.464 5.758 -51.755 1.00 86.69 90 VAL A N 1
ATOM 717 C CA . VAL A 1 90 ? 32.462 6.423 -50.436 1.00 86.69 90 VAL A CA 1
ATOM 718 C C . VAL A 1 90 ? 31.134 6.203 -49.715 1.00 86.69 90 VAL A C 1
ATOM 720 O O . VAL A 1 90 ? 31.106 5.896 -48.521 1.00 86.69 90 VAL A O 1
ATOM 723 N N . LEU A 1 91 ? 30.023 6.331 -50.439 1.00 83.56 91 LEU A N 1
ATOM 724 C CA . LEU A 1 91 ? 28.704 6.140 -49.862 1.00 83.56 91 LEU A CA 1
ATOM 725 C C . LEU A 1 91 ? 28.461 4.679 -49.463 1.00 83.56 91 LEU A C 1
ATOM 727 O O . LEU A 1 91 ? 27.858 4.444 -48.421 1.00 83.56 91 LEU A O 1
ATOM 731 N N . GLY A 1 92 ? 28.951 3.708 -50.238 1.00 78.81 92 GLY A N 1
ATOM 732 C CA . GLY A 1 92 ? 28.833 2.279 -49.936 1.00 78.81 92 GLY A CA 1
ATOM 733 C C . GLY A 1 92 ? 29.375 1.925 -48.556 1.00 78.81 92 GLY A C 1
ATOM 734 O O . GLY A 1 92 ? 28.680 1.290 -47.763 1.00 78.81 92 GLY A O 1
ATOM 735 N N . ILE A 1 93 ? 30.558 2.445 -48.226 1.00 81.75 93 ILE A N 1
ATOM 736 C CA . ILE A 1 93 ? 31.174 2.277 -46.904 1.00 81.75 93 ILE A CA 1
ATOM 737 C C . ILE A 1 93 ? 30.275 2.876 -45.808 1.00 81.75 93 ILE A C 1
ATOM 739 O O . ILE A 1 93 ? 30.015 2.237 -44.786 1.00 81.75 93 ILE A O 1
ATOM 743 N N . ALA A 1 94 ? 29.750 4.086 -46.027 1.00 81.50 94 ALA A N 1
ATOM 744 C CA . ALA A 1 94 ? 28.880 4.761 -45.063 1.00 81.50 94 ALA A CA 1
ATOM 745 C C . ALA A 1 94 ? 27.545 4.022 -44.848 1.00 81.50 94 ALA A C 1
ATOM 747 O O . ALA A 1 94 ? 27.063 3.917 -43.722 1.00 81.50 94 ALA A O 1
ATOM 748 N N . ILE A 1 95 ? 26.958 3.478 -45.913 1.00 78.25 95 ILE A N 1
ATOM 749 C CA . ILE A 1 95 ? 25.681 2.760 -45.883 1.00 78.25 95 ILE A CA 1
ATOM 750 C C . ILE A 1 95 ? 25.799 1.464 -45.085 1.00 78.25 95 ILE A C 1
ATOM 752 O O . ILE A 1 95 ? 24.935 1.192 -44.253 1.00 78.25 95 ILE A O 1
ATOM 756 N N . PHE A 1 96 ? 26.846 0.667 -45.314 1.00 75.56 96 PHE A N 1
ATOM 757 C CA . PHE A 1 96 ? 27.036 -0.600 -44.601 1.00 75.56 96 PHE A CA 1
ATOM 758 C C . PHE A 1 96 ? 27.329 -0.401 -43.108 1.00 75.56 96 PHE A C 1
ATOM 760 O O . PHE A 1 96 ? 26.948 -1.241 -42.289 1.00 75.56 96 PHE A O 1
ATOM 767 N N . ALA A 1 97 ? 27.919 0.736 -42.731 1.00 83.81 97 ALA A N 1
ATOM 768 C CA . ALA A 1 97 ? 28.153 1.086 -41.334 1.00 83.81 97 ALA A CA 1
ATOM 769 C C . ALA A 1 97 ? 26.855 1.366 -40.551 1.00 83.81 97 ALA A C 1
ATOM 771 O O . ALA A 1 97 ? 26.798 1.096 -39.351 1.00 83.81 97 ALA A O 1
ATOM 772 N N . VAL A 1 98 ? 25.795 1.864 -41.203 1.00 83.94 98 VAL A N 1
ATOM 773 C CA . VAL A 1 98 ? 24.554 2.275 -40.519 1.00 83.94 98 VAL A CA 1
ATOM 774 C C . VAL A 1 98 ? 23.799 1.091 -39.892 1.00 83.94 98 VAL A C 1
ATOM 776 O O . VAL A 1 98 ? 23.546 1.147 -38.690 1.00 83.94 98 VAL A O 1
ATOM 779 N N . PRO A 1 99 ? 23.454 -0.003 -40.608 1.00 80.56 99 PRO A N 1
ATOM 780 C CA . PRO A 1 99 ? 22.785 -1.152 -39.996 1.00 80.56 99 PRO A CA 1
ATOM 781 C C . PRO A 1 99 ? 23.603 -1.792 -38.872 1.00 80.56 99 PRO A C 1
ATOM 783 O O . PRO A 1 99 ? 23.039 -2.143 -37.839 1.00 80.56 99 PRO A O 1
ATOM 786 N N . ALA A 1 100 ? 24.923 -1.911 -39.049 1.00 85.12 100 ALA A N 1
ATOM 787 C CA . ALA A 1 100 ? 25.811 -2.437 -38.016 1.00 85.12 100 ALA A CA 1
ATOM 788 C C . ALA A 1 100 ? 25.815 -1.538 -36.767 1.00 85.12 100 ALA A C 1
ATOM 790 O O . ALA A 1 100 ? 25.684 -2.041 -35.651 1.00 85.12 100 ALA A O 1
ATOM 791 N N . GLY A 1 101 ? 25.885 -0.215 -36.953 1.00 87.69 101 GLY A N 1
ATOM 792 C CA . GLY A 1 101 ? 25.814 0.771 -35.875 1.00 87.69 101 GLY A CA 1
ATOM 793 C C . GLY A 1 101 ? 24.485 0.742 -35.119 1.00 87.69 101 GLY A C 1
ATOM 794 O O . GLY A 1 101 ? 24.495 0.707 -33.892 1.00 87.69 101 GLY A O 1
ATOM 795 N N . LEU A 1 102 ? 23.356 0.670 -35.834 1.00 87.31 102 LEU A N 1
ATOM 796 C CA . LEU A 1 102 ? 22.010 0.600 -35.243 1.00 87.31 102 LEU A CA 1
ATOM 797 C C . LEU A 1 102 ? 21.772 -0.698 -34.459 1.00 87.31 102 LEU A C 1
ATOM 799 O O . LEU A 1 102 ? 21.126 -0.700 -33.413 1.00 87.31 102 LEU A O 1
ATOM 803 N N . ILE A 1 103 ? 22.277 -1.830 -34.953 1.00 87.06 103 ILE A N 1
ATOM 804 C CA . ILE A 1 103 ? 22.209 -3.093 -34.205 1.00 87.06 103 ILE A CA 1
ATOM 805 C C . ILE A 1 103 ? 23.107 -3.013 -32.965 1.00 87.06 103 ILE A C 1
ATOM 807 O O . ILE A 1 103 ? 22.700 -3.452 -31.889 1.00 87.06 103 ILE A O 1
ATOM 811 N N . GLY A 1 104 ? 24.301 -2.427 -33.102 1.00 88.12 104 GLY A N 1
ATOM 812 C CA . GLY A 1 104 ? 25.232 -2.205 -31.999 1.00 88.12 104 GLY A CA 1
ATOM 813 C C . GLY A 1 104 ? 24.631 -1.352 -30.882 1.00 88.12 104 GLY A C 1
ATOM 814 O O . GLY A 1 104 ? 24.664 -1.774 -29.726 1.00 88.12 104 GLY A O 1
ATOM 815 N N . SER A 1 105 ? 24.023 -0.208 -31.214 1.00 88.56 105 SER A N 1
ATOM 816 C CA . SER A 1 105 ? 23.355 0.661 -30.236 1.00 88.56 105 SER A CA 1
ATOM 817 C C . SER A 1 105 ? 22.168 -0.038 -29.575 1.00 88.56 105 SER A C 1
ATOM 819 O O . SER A 1 105 ? 22.092 -0.073 -28.351 1.00 88.56 105 SER A O 1
ATOM 821 N N . GLY A 1 106 ? 21.315 -0.716 -30.350 1.00 86.94 106 GLY A N 1
ATOM 822 C CA . GLY A 1 106 ? 20.185 -1.467 -29.794 1.00 86.94 106 GLY A CA 1
ATOM 823 C C . GLY A 1 106 ? 20.609 -2.599 -28.850 1.00 86.94 106 GLY A C 1
ATOM 824 O O . GLY A 1 106 ? 19.898 -2.913 -27.895 1.00 86.94 106 GLY A O 1
ATOM 825 N N . MET A 1 107 ? 21.772 -3.215 -29.083 1.00 86.62 107 MET A N 1
ATOM 826 C CA . MET A 1 107 ? 22.330 -4.215 -28.171 1.00 86.62 107 MET A CA 1
ATOM 827 C C . MET A 1 107 ? 22.869 -3.571 -26.890 1.00 86.62 107 MET A C 1
ATOM 829 O O . MET A 1 107 ? 22.644 -4.111 -25.808 1.00 86.62 107 MET A O 1
ATOM 833 N N . MET A 1 108 ? 23.534 -2.415 -26.993 1.00 88.69 108 MET A N 1
ATOM 834 C CA . MET A 1 108 ? 23.986 -1.641 -25.831 1.00 88.69 108 MET A CA 1
ATOM 835 C C . MET A 1 108 ? 22.809 -1.198 -24.955 1.00 88.69 108 MET A C 1
ATOM 837 O O . MET A 1 108 ? 22.887 -1.337 -23.734 1.00 88.69 108 MET A O 1
ATOM 841 N N . ASP A 1 109 ? 21.710 -0.754 -25.563 1.00 88.75 109 ASP A N 1
ATOM 842 C CA . ASP A 1 109 ? 20.484 -0.373 -24.855 1.00 88.75 109 ASP A CA 1
ATOM 843 C C . ASP A 1 109 ? 19.827 -1.581 -24.177 1.00 88.75 109 ASP A C 1
ATOM 845 O O . ASP A 1 109 ? 19.478 -1.535 -23.001 1.00 88.75 109 ASP A O 1
ATOM 849 N N . ALA A 1 110 ? 19.729 -2.719 -24.871 1.00 86.38 110 ALA A N 1
ATOM 850 C CA . ALA A 1 110 ? 19.193 -3.941 -24.271 1.00 86.38 110 ALA A CA 1
ATOM 851 C C . ALA A 1 110 ? 20.044 -4.434 -23.084 1.00 86.38 110 ALA A C 1
ATOM 853 O O . ALA A 1 110 ? 19.506 -4.915 -22.085 1.00 86.38 110 ALA A O 1
ATOM 854 N N . MET A 1 111 ? 21.372 -4.311 -23.178 1.00 88.50 111 MET A N 1
ATOM 855 C CA . MET A 1 111 ? 22.287 -4.652 -22.086 1.00 88.50 111 MET A CA 1
ATOM 856 C C . MET A 1 111 ? 22.186 -3.675 -20.913 1.00 88.50 111 MET A C 1
ATOM 858 O O . MET A 1 111 ? 22.288 -4.105 -19.761 1.00 88.50 111 MET A O 1
ATOM 862 N N . SER A 1 112 ? 22.028 -2.377 -21.182 1.00 90.25 112 SER A N 1
ATOM 863 C CA . SER A 1 112 ? 21.897 -1.359 -20.138 1.00 90.25 112 SER A CA 1
ATOM 864 C C . SER A 1 112 ? 20.586 -1.530 -19.367 1.00 90.25 112 SER A C 1
ATOM 866 O O . SER A 1 112 ? 20.614 -1.482 -18.138 1.00 90.25 112 SER A O 1
ATOM 868 N N . GLU A 1 113 ? 19.492 -1.867 -20.055 1.00 89.88 113 GLU A N 1
ATOM 869 C CA . GLU A 1 113 ? 18.199 -2.193 -19.447 1.00 89.88 113 GLU A CA 1
ATOM 870 C C . GLU A 1 113 ? 18.284 -3.456 -18.574 1.00 89.88 113 GLU A C 1
ATOM 872 O O . GLU A 1 113 ? 17.886 -3.440 -17.411 1.00 89.88 113 GLU A O 1
ATOM 877 N N . GLU A 1 114 ? 18.894 -4.542 -19.069 1.00 89.88 114 GLU A N 1
ATOM 878 C CA . GLU A 1 114 ? 19.075 -5.768 -18.273 1.00 89.88 114 GLU A CA 1
ATOM 879 C C . GLU A 1 114 ? 19.957 -5.519 -17.036 1.00 89.88 114 GLU A C 1
ATOM 881 O O . GLU A 1 114 ? 19.713 -6.058 -15.950 1.00 89.88 114 GLU A O 1
ATOM 886 N N . LYS A 1 115 ? 21.004 -4.697 -17.177 1.00 92.69 115 LYS A N 1
ATOM 887 C CA . LYS A 1 115 ? 21.838 -4.284 -16.044 1.00 92.69 115 LYS A CA 1
ATOM 888 C C . LYS A 1 115 ? 21.017 -3.467 -15.045 1.00 92.69 115 LYS A C 1
ATOM 890 O O . LYS A 1 115 ? 21.117 -3.726 -13.845 1.00 92.69 115 LYS A O 1
ATOM 895 N N . ARG A 1 116 ? 20.192 -2.537 -15.530 1.00 94.12 116 ARG A N 1
ATOM 896 C CA . ARG A 1 116 ? 19.333 -1.696 -14.698 1.00 94.12 116 ARG A CA 1
ATOM 897 C C . ARG A 1 116 ? 18.316 -2.523 -13.920 1.00 94.12 116 ARG A C 1
ATOM 899 O O . ARG A 1 116 ? 18.180 -2.332 -12.715 1.00 94.12 116 ARG A O 1
ATOM 906 N N . GLU A 1 117 ? 17.670 -3.490 -14.560 1.00 93.25 117 GLU A N 1
ATOM 907 C CA . GLU A 1 117 ? 16.736 -4.405 -13.900 1.00 93.25 117 GLU A CA 1
ATOM 908 C C . GLU A 1 117 ? 17.428 -5.189 -12.770 1.00 93.25 117 GLU A C 1
ATOM 910 O O . GLU A 1 117 ? 16.923 -5.262 -11.646 1.00 93.25 117 GLU A O 1
ATOM 915 N N . LYS A 1 118 ? 18.636 -5.714 -13.019 1.00 95.19 118 LYS A N 1
ATOM 916 C CA . LYS A 1 118 ? 19.436 -6.407 -11.991 1.00 95.19 118 LYS A CA 1
ATOM 917 C C . LYS A 1 118 ? 19.815 -5.490 -10.827 1.00 95.19 118 LYS A C 1
ATOM 919 O O . LYS A 1 118 ? 19.781 -5.931 -9.675 1.00 95.19 118 LYS A O 1
ATOM 924 N N . GLU A 1 119 ? 20.168 -4.236 -11.104 1.00 96.38 119 GLU A N 1
ATOM 925 C CA . GLU A 1 119 ? 20.443 -3.226 -10.076 1.00 96.38 119 GLU A CA 1
ATOM 926 C C . GLU A 1 119 ? 19.199 -2.948 -9.225 1.00 96.38 119 GLU A C 1
ATOM 928 O O . GLU A 1 119 ? 19.279 -3.015 -7.997 1.00 96.38 119 GLU A O 1
ATOM 933 N N . LEU A 1 120 ? 18.036 -2.741 -9.849 1.00 96.12 120 LEU A N 1
ATOM 934 C CA . LEU A 1 120 ? 16.771 -2.509 -9.147 1.00 96.12 120 LEU A CA 1
ATOM 935 C C . LEU A 1 120 ? 16.365 -3.711 -8.284 1.00 96.12 120 LEU A C 1
ATOM 937 O O . LEU A 1 120 ? 15.953 -3.531 -7.138 1.00 96.12 120 LEU A O 1
ATOM 941 N N . ILE A 1 121 ? 16.575 -4.945 -8.753 1.00 95.94 121 ILE A N 1
ATOM 942 C CA . ILE A 1 121 ? 16.368 -6.158 -7.943 1.00 95.94 121 ILE A CA 1
ATOM 943 C C . ILE A 1 121 ? 17.327 -6.192 -6.741 1.00 95.94 121 ILE A C 1
ATOM 945 O O . ILE A 1 121 ? 16.919 -6.531 -5.625 1.00 95.94 121 ILE A O 1
ATOM 949 N N . ALA A 1 122 ? 18.598 -5.826 -6.921 1.00 96.19 122 ALA A N 1
ATOM 950 C CA . ALA A 1 122 ? 19.546 -5.744 -5.811 1.00 96.19 122 ALA A CA 1
ATOM 951 C C . ALA A 1 122 ? 19.138 -4.656 -4.800 1.00 96.19 122 ALA A C 1
ATOM 953 O O . ALA A 1 122 ? 19.201 -4.874 -3.583 1.00 96.19 122 ALA A O 1
ATOM 954 N N . TYR A 1 123 ? 18.667 -3.505 -5.280 1.00 97.31 123 TYR A N 1
ATOM 955 C CA . TYR A 1 123 ? 18.180 -2.401 -4.453 1.00 97.31 123 TYR A CA 1
ATOM 956 C C . TYR A 1 123 ? 16.917 -2.775 -3.691 1.00 97.31 123 TYR A C 1
ATOM 958 O O . TYR A 1 123 ? 16.877 -2.560 -2.480 1.00 97.31 123 TYR A O 1
ATOM 966 N N . ARG A 1 124 ? 15.962 -3.453 -4.335 1.00 95.06 124 ARG A N 1
ATOM 967 C CA . ARG A 1 124 ? 14.790 -4.063 -3.694 1.00 95.06 124 ARG A CA 1
ATOM 968 C C . ARG A 1 124 ? 15.208 -4.905 -2.491 1.00 95.06 124 ARG A C 1
ATOM 970 O O . ARG A 1 124 ? 14.690 -4.713 -1.393 1.00 95.06 124 ARG A O 1
ATOM 977 N N . GLN A 1 125 ? 16.200 -5.787 -2.642 1.00 93.50 125 GLN A N 1
ATOM 978 C CA . GLN A 1 125 ? 16.683 -6.624 -1.534 1.00 93.50 125 GLN A CA 1
ATOM 979 C C . GLN A 1 125 ? 17.340 -5.812 -0.406 1.00 93.50 125 GLN A C 1
ATOM 981 O O . GLN A 1 125 ? 17.122 -6.097 0.775 1.00 93.50 125 GLN A O 1
ATOM 986 N N . ARG A 1 126 ? 18.124 -4.777 -0.729 1.00 94.06 126 ARG A N 1
ATOM 987 C CA . ARG A 1 126 ? 18.708 -3.860 0.272 1.00 94.06 126 ARG A CA 1
ATOM 988 C C . ARG A 1 126 ? 17.638 -3.037 1.000 1.00 94.06 126 ARG A C 1
ATOM 990 O O . ARG A 1 126 ? 17.705 -2.876 2.221 1.00 94.06 126 ARG A O 1
ATOM 997 N N . MET A 1 127 ? 16.611 -2.581 0.289 1.00 95.12 127 MET A N 1
ATOM 998 C CA . MET A 1 127 ? 15.460 -1.900 0.879 1.00 95.12 127 MET A CA 1
ATOM 999 C C . MET A 1 127 ? 14.686 -2.839 1.804 1.00 95.12 127 MET A C 1
ATOM 1001 O O . MET A 1 127 ? 14.458 -2.464 2.951 1.00 95.12 127 MET A O 1
ATOM 1005 N N . ARG A 1 128 ? 14.415 -4.096 1.410 1.00 93.06 128 ARG A N 1
ATOM 1006 C CA . ARG A 1 128 ? 13.799 -5.107 2.303 1.00 93.06 128 ARG A CA 1
ATOM 1007 C C . ARG A 1 128 ? 14.598 -5.268 3.596 1.00 93.06 128 ARG A C 1
ATOM 1009 O O . ARG A 1 128 ? 14.019 -5.273 4.679 1.00 93.06 128 ARG A O 1
ATOM 1016 N N . LYS A 1 129 ? 15.934 -5.302 3.512 1.00 91.62 129 LYS A N 1
ATOM 1017 C CA . LYS A 1 129 ? 16.819 -5.385 4.690 1.00 91.62 129 LYS A CA 1
ATOM 1018 C C . LYS A 1 129 ? 16.715 -4.183 5.637 1.00 91.62 129 LYS A C 1
ATOM 1020 O O . LYS A 1 129 ? 17.029 -4.316 6.821 1.00 91.62 129 LYS A O 1
ATOM 1025 N N . SER A 1 130 ? 16.260 -3.026 5.156 1.00 94.31 130 SER A N 1
ATOM 1026 C CA . SER A 1 130 ? 16.017 -1.848 5.999 1.00 94.31 130 SER A CA 1
ATOM 1027 C C . SER A 1 130 ? 14.802 -2.031 6.914 1.00 94.31 130 SER A C 1
ATOM 1029 O O . SER A 1 130 ? 14.773 -1.457 8.003 1.00 94.31 130 SER A O 1
ATOM 1031 N N . PHE A 1 131 ? 13.867 -2.908 6.540 1.00 94.75 131 PHE A N 1
ATOM 1032 C CA . PHE A 1 131 ? 12.701 -3.310 7.328 1.00 94.75 131 PHE A CA 1
ATOM 1033 C C . PHE A 1 131 ? 12.990 -4.539 8.204 1.00 94.75 131 PHE A C 1
ATOM 1035 O O . PHE A 1 131 ? 12.189 -5.471 8.292 1.00 94.75 131 PHE A O 1
ATOM 1042 N N . ARG A 1 132 ? 14.158 -4.570 8.860 1.00 91.94 132 ARG A N 1
ATOM 1043 C CA . ARG A 1 132 ? 14.467 -5.603 9.862 1.00 91.94 132 ARG A CA 1
ATOM 1044 C C . ARG A 1 132 ? 13.412 -5.570 10.958 1.00 91.94 132 ARG A C 1
ATOM 1046 O O . ARG A 1 132 ? 13.165 -4.497 11.507 1.00 91.94 132 ARG A O 1
ATOM 1053 N N . ARG A 1 133 ? 12.841 -6.725 11.303 1.00 92.25 133 ARG A N 1
ATOM 1054 C CA . ARG A 1 133 ? 11.853 -6.782 12.376 1.00 92.25 133 ARG A CA 1
ATOM 1055 C C . ARG A 1 133 ? 12.480 -6.403 13.724 1.00 92.25 133 ARG A C 1
ATOM 1057 O O . ARG A 1 133 ? 13.614 -6.779 14.025 1.00 92.25 133 ARG A O 1
ATOM 1064 N N . MET A 1 134 ? 11.759 -5.628 14.530 1.00 91.44 134 MET A N 1
ATOM 1065 C CA . MET A 1 134 ? 12.239 -5.067 15.800 1.00 91.44 134 MET A CA 1
ATOM 1066 C C . MET A 1 134 ? 11.253 -5.348 16.930 1.00 91.44 134 MET A C 1
ATOM 1068 O O . MET A 1 134 ? 10.067 -5.558 16.697 1.00 91.44 134 MET A O 1
ATOM 1072 N N . VAL A 1 135 ? 11.744 -5.325 18.167 1.00 91.62 135 VAL A N 1
ATOM 1073 C CA . VAL A 1 135 ? 10.887 -5.390 19.356 1.00 91.62 135 VAL A CA 1
ATOM 1074 C C . VAL A 1 135 ? 10.348 -3.995 19.659 1.00 91.62 135 VAL A C 1
ATOM 1076 O O . VAL A 1 135 ? 11.111 -3.027 19.665 1.00 91.62 135 VAL A O 1
ATOM 1079 N N . ASP A 1 136 ? 9.058 -3.903 19.968 1.00 93.38 136 ASP A N 1
ATOM 1080 C CA . ASP A 1 136 ? 8.468 -2.700 20.548 1.00 93.38 136 ASP A CA 1
ATOM 1081 C C . ASP A 1 136 ? 8.651 -2.710 22.069 1.00 93.38 136 ASP A C 1
ATOM 1083 O O . ASP A 1 136 ? 8.171 -3.615 22.755 1.00 93.38 136 ASP A O 1
ATOM 1087 N N . LYS A 1 137 ? 9.398 -1.737 22.601 1.00 93.38 137 LYS A N 1
ATOM 1088 C CA . LYS A 1 137 ? 9.753 -1.701 24.029 1.00 93.38 137 LYS A CA 1
ATOM 1089 C C . LYS A 1 137 ? 8.538 -1.448 24.919 1.00 93.38 137 LYS A C 1
ATOM 1091 O O . LYS A 1 137 ? 8.466 -2.028 25.997 1.00 93.38 137 LYS A O 1
ATOM 1096 N N . THR A 1 138 ? 7.609 -0.610 24.467 1.00 95.06 138 THR A N 1
ATOM 1097 C CA . THR A 1 138 ? 6.423 -0.213 25.230 1.00 95.06 138 THR A CA 1
ATOM 1098 C C . THR A 1 138 ? 5.488 -1.401 25.423 1.00 95.06 138 THR A C 1
ATOM 1100 O O . THR A 1 138 ? 5.173 -1.772 26.553 1.00 95.06 138 THR A O 1
ATOM 1103 N N . LEU A 1 139 ? 5.116 -2.064 24.326 1.00 94.88 139 LEU A N 1
ATOM 1104 C CA . LEU A 1 139 ? 4.294 -3.268 24.356 1.00 94.88 139 LEU A CA 1
ATOM 1105 C C . LEU A 1 139 ? 5.010 -4.402 25.094 1.00 94.88 139 LEU A C 1
ATOM 1107 O O . LEU A 1 139 ? 4.397 -5.072 25.919 1.00 94.88 139 LEU A O 1
ATOM 1111 N N . ARG A 1 140 ? 6.315 -4.599 24.862 1.00 93.69 140 ARG A N 1
ATOM 1112 C CA . ARG A 1 140 ? 7.095 -5.612 25.588 1.00 93.69 140 ARG A CA 1
ATOM 1113 C C . ARG A 1 140 ? 7.075 -5.381 27.099 1.00 93.69 140 ARG A C 1
ATOM 1115 O O . ARG A 1 140 ? 6.911 -6.342 27.843 1.00 93.69 140 ARG A O 1
ATOM 1122 N N . GLY A 1 141 ? 7.263 -4.138 27.539 1.00 94.38 141 GLY A N 1
ATOM 1123 C CA . GLY A 1 141 ? 7.227 -3.772 28.953 1.00 94.38 141 GLY A CA 1
ATOM 1124 C C . GLY A 1 141 ? 5.876 -4.091 29.581 1.00 94.38 141 GLY A C 1
ATOM 1125 O O . GLY A 1 141 ? 5.830 -4.741 30.620 1.00 94.38 141 GLY A O 1
ATOM 1126 N N . TYR A 1 142 ? 4.788 -3.722 28.900 1.00 94.56 142 TYR A N 1
ATOM 1127 C CA . TYR A 1 142 ? 3.436 -4.050 29.346 1.00 94.56 142 TYR A CA 1
ATOM 1128 C C . TYR A 1 142 ? 3.199 -5.562 29.424 1.00 94.56 142 TYR A C 1
ATOM 1130 O O . TYR A 1 142 ? 2.790 -6.055 30.469 1.00 94.56 142 TYR A O 1
ATOM 1138 N N . LEU A 1 143 ? 3.512 -6.320 28.371 1.00 93.38 143 LEU A N 1
ATOM 1139 C CA . LEU A 1 143 ? 3.322 -7.773 28.370 1.00 93.38 143 LEU A CA 1
ATOM 1140 C C . LEU A 1 143 ? 4.092 -8.449 29.507 1.00 93.38 143 LEU A C 1
ATOM 1142 O O . LEU A 1 143 ? 3.539 -9.300 30.187 1.00 93.38 143 LEU A O 1
ATOM 1146 N N . ASN A 1 144 ? 5.329 -8.021 29.773 1.00 93.19 144 ASN A N 1
ATOM 1147 C CA . ASN A 1 144 ? 6.133 -8.546 30.879 1.00 93.19 144 ASN A CA 1
ATOM 1148 C C . ASN A 1 144 ? 5.559 -8.216 32.271 1.00 93.19 144 ASN A C 1
ATOM 1150 O O . ASN A 1 144 ? 5.941 -8.869 33.238 1.00 93.19 144 ASN A O 1
ATOM 1154 N N . SER A 1 145 ? 4.692 -7.201 32.384 1.00 93.94 145 SER A N 1
ATOM 1155 C CA . SER A 1 145 ? 3.972 -6.887 33.627 1.00 93.94 145 SER A CA 1
ATOM 1156 C C . SER A 1 145 ? 2.745 -7.773 33.855 1.00 93.94 145 SER A C 1
ATOM 1158 O O . SER A 1 145 ? 2.245 -7.834 34.976 1.00 93.94 145 SER A O 1
ATOM 1160 N N . LEU A 1 146 ? 2.268 -8.478 32.821 1.00 91.56 146 LEU A N 1
ATOM 1161 C CA . LEU A 1 146 ? 1.164 -9.424 32.950 1.00 91.56 146 LEU A CA 1
ATOM 1162 C C . LEU A 1 146 ? 1.653 -10.746 33.566 1.00 91.56 146 LEU A C 1
ATOM 1164 O O . LEU A 1 146 ? 2.751 -11.196 33.228 1.00 91.56 146 LEU A O 1
ATOM 1168 N N . PRO A 1 147 ? 0.841 -11.417 34.409 1.00 90.50 147 PRO A N 1
ATOM 1169 C CA . PRO A 1 147 ? 1.241 -12.657 35.082 1.00 90.50 147 PRO A CA 1
ATOM 1170 C C . PRO A 1 147 ? 1.714 -13.779 34.143 1.00 90.50 147 PRO A C 1
ATOM 1172 O O . PRO A 1 147 ? 2.598 -14.551 34.501 1.00 90.50 147 PRO A O 1
ATOM 1175 N N . ASP A 1 148 ? 1.144 -13.867 32.940 1.00 88.25 148 ASP A N 1
ATOM 1176 C CA . ASP A 1 148 ? 1.448 -14.879 31.923 1.00 88.25 148 ASP A CA 1
ATOM 1177 C C . ASP A 1 148 ? 2.313 -14.342 30.767 1.00 88.25 148 ASP A C 1
ATOM 1179 O O . ASP A 1 148 ? 2.503 -15.022 29.755 1.00 88.25 148 ASP A O 1
ATOM 1183 N N . GLY A 1 149 ? 2.823 -13.110 30.873 1.00 83.12 149 GLY A N 1
ATOM 1184 C CA . GLY A 1 149 ? 3.557 -12.466 29.784 1.00 83.12 149 GLY A CA 1
ATOM 1185 C C . GLY A 1 149 ? 2.683 -12.096 28.575 1.00 83.12 149 GLY A C 1
ATOM 1186 O O . GLY A 1 149 ? 3.221 -11.911 27.479 1.00 83.12 149 GLY A O 1
ATOM 1187 N N . GLY A 1 150 ? 1.355 -12.062 28.743 1.00 81.00 150 GLY A N 1
ATOM 1188 C CA . GLY A 1 150 ? 0.368 -11.970 27.665 1.00 81.00 150 GLY A CA 1
ATOM 1189 C C . GLY A 1 150 ? 0.116 -13.292 26.936 1.00 81.00 150 GLY A C 1
ATOM 1190 O O . GLY A 1 150 ? -0.535 -13.289 25.896 1.00 81.00 150 GLY A O 1
ATOM 1191 N N . GLY A 1 151 ? 0.642 -14.410 27.439 1.00 82.56 151 GLY A N 1
ATOM 1192 C CA . GLY A 1 151 ? 0.473 -15.742 26.864 1.00 82.56 151 GLY A CA 1
ATOM 1193 C C . GLY A 1 151 ? 1.587 -16.150 25.893 1.00 82.56 151 GLY A C 1
ATOM 1194 O O . GLY A 1 151 ? 2.416 -15.352 25.444 1.00 82.56 151 GLY A O 1
ATOM 1195 N N . GLU A 1 152 ? 1.621 -17.440 25.539 1.00 80.75 152 GLU A N 1
ATOM 1196 C CA . GLU A 1 152 ? 2.720 -18.028 24.754 1.00 80.75 152 GLU A CA 1
ATOM 1197 C C . GLU A 1 152 ? 2.921 -17.342 23.391 1.00 80.75 152 GLU A C 1
ATOM 1199 O O . GLU A 1 152 ? 4.061 -17.143 22.947 1.00 80.75 152 GLU A O 1
ATOM 1204 N N . ALA A 1 153 ? 1.821 -16.932 22.754 1.00 77.88 153 ALA A N 1
ATOM 1205 C CA . ALA A 1 153 ? 1.812 -16.264 21.455 1.00 77.88 153 ALA A CA 1
ATOM 1206 C C . ALA A 1 153 ? 2.629 -14.957 21.440 1.00 77.88 153 ALA A C 1
ATOM 1208 O O . ALA A 1 153 ? 3.196 -14.593 20.409 1.00 77.88 153 ALA A O 1
ATOM 1209 N N . PHE A 1 154 ? 2.759 -14.289 22.589 1.00 83.12 154 PHE A N 1
ATOM 1210 C CA . PHE A 1 154 ? 3.376 -12.968 22.723 1.00 83.12 154 PHE A CA 1
ATOM 1211 C C . PHE A 1 154 ? 4.787 -13.007 23.335 1.00 83.12 154 PHE A C 1
ATOM 1213 O O . PHE A 1 154 ? 5.470 -11.982 23.452 1.00 83.12 154 PHE A O 1
ATOM 1220 N N . ARG A 1 155 ? 5.311 -14.203 23.642 1.00 78.38 155 ARG A N 1
ATOM 1221 C CA . ARG A 1 155 ? 6.634 -14.365 24.269 1.00 78.38 155 ARG A CA 1
ATOM 1222 C C . ARG A 1 155 ? 7.780 -13.830 23.408 1.00 78.38 155 ARG A C 1
ATOM 1224 O O . ARG A 1 155 ? 8.753 -13.300 23.942 1.00 78.38 155 ARG A O 1
ATOM 1231 N N . LYS A 1 156 ? 7.685 -13.907 22.079 1.00 81.56 156 LYS A N 1
ATOM 1232 C CA . LYS A 1 156 ? 8.653 -13.337 21.123 1.00 81.56 156 LYS A CA 1
ATOM 1233 C C . LYS A 1 156 ? 7.872 -12.608 20.036 1.00 81.56 156 LYS A C 1
ATOM 1235 O O . LYS A 1 156 ? 7.117 -13.243 19.318 1.00 81.56 156 LYS A O 1
ATOM 1240 N N . LEU A 1 157 ? 8.035 -11.288 19.982 1.00 85.25 157 LEU A N 1
ATOM 1241 C CA . LEU A 1 157 ? 7.287 -10.389 19.107 1.00 85.25 157 LEU A CA 1
ATOM 1242 C C . LEU A 1 157 ? 8.275 -9.496 18.379 1.00 85.25 157 LEU A C 1
ATOM 1244 O O . LEU A 1 157 ? 8.871 -8.600 18.987 1.00 85.25 157 LEU A O 1
ATOM 1248 N N . TYR A 1 158 ? 8.442 -9.771 17.096 1.00 90.19 158 TYR A N 1
ATOM 1249 C CA . TYR A 1 158 ? 9.210 -8.947 16.185 1.00 90.19 158 TYR A CA 1
ATOM 1250 C C . TYR A 1 158 ? 8.264 -8.339 15.150 1.00 90.19 158 TYR A C 1
ATOM 1252 O O . TYR A 1 158 ? 7.548 -9.042 14.437 1.00 90.19 158 TYR A O 1
ATOM 1260 N N . PHE A 1 159 ? 8.266 -7.013 15.080 1.00 91.00 159 PHE A N 1
ATOM 1261 C CA . PHE A 1 159 ? 7.388 -6.219 14.230 1.00 91.00 159 PHE A CA 1
ATOM 1262 C C . PHE A 1 159 ? 8.160 -5.667 13.047 1.00 91.00 159 PHE A C 1
ATOM 1264 O O . PHE A 1 159 ? 9.285 -5.189 13.208 1.00 91.00 159 PHE A O 1
ATOM 1271 N N . VAL A 1 160 ? 7.549 -5.678 11.868 1.00 93.56 160 VAL A N 1
ATOM 1272 C CA . VAL A 1 160 ? 8.091 -4.953 10.723 1.00 93.56 160 VAL A CA 1
ATOM 1273 C C . VAL A 1 160 ? 7.982 -3.459 11.036 1.00 93.56 160 VAL A C 1
ATOM 1275 O O . VAL A 1 160 ? 6.921 -3.020 11.483 1.00 93.56 160 VAL A O 1
ATOM 1278 N N . PRO A 1 161 ? 9.048 -2.659 10.861 1.00 94.50 161 PRO A N 1
ATOM 1279 C CA . PRO A 1 161 ? 8.955 -1.217 11.041 1.00 94.50 161 PRO A CA 1
ATOM 1280 C C . PRO A 1 161 ? 7.872 -0.635 10.126 1.00 94.50 161 PRO A C 1
ATOM 1282 O O . PRO A 1 161 ? 7.829 -0.983 8.953 1.00 94.50 161 PRO A O 1
ATOM 1285 N N . GLN A 1 162 ? 7.041 0.271 10.645 1.00 94.62 162 GLN A N 1
ATOM 1286 C CA . GLN A 1 162 ? 5.973 0.921 9.868 1.00 94.62 162 GLN A CA 1
ATOM 1287 C C . GLN A 1 162 ? 6.499 1.589 8.598 1.00 94.62 162 GLN A C 1
ATOM 1289 O O . GLN A 1 162 ? 5.891 1.510 7.538 1.00 94.62 162 GLN A O 1
ATOM 1294 N N . ARG A 1 163 ? 7.653 2.245 8.720 1.00 95.75 163 ARG A N 1
ATOM 1295 C CA . ARG A 1 163 ? 8.261 3.038 7.660 1.00 95.75 163 ARG A CA 1
ATOM 1296 C C . ARG A 1 163 ? 9.740 3.263 7.921 1.00 95.75 163 ARG A C 1
ATOM 1298 O O . ARG A 1 163 ? 10.187 3.230 9.072 1.00 95.75 163 ARG A O 1
ATOM 1305 N N . ILE A 1 164 ? 10.485 3.566 6.866 1.00 97.38 164 ILE A N 1
ATOM 1306 C CA . ILE A 1 164 ? 11.897 3.942 6.923 1.00 97.38 164 ILE A CA 1
ATOM 1307 C C . ILE A 1 164 ? 12.071 5.298 6.224 1.00 97.38 164 ILE A C 1
ATOM 1309 O O . ILE A 1 164 ? 11.698 5.418 5.061 1.00 97.38 164 ILE A O 1
ATOM 1313 N N . PRO A 1 165 ? 12.655 6.321 6.878 1.00 97.38 165 PRO A N 1
ATOM 1314 C CA . PRO A 1 165 ? 12.974 7.582 6.210 1.00 97.38 165 PRO A CA 1
ATOM 1315 C C . PRO A 1 165 ? 13.881 7.371 5.000 1.00 97.38 165 PRO A C 1
ATOM 1317 O O . PRO A 1 165 ? 14.874 6.646 5.109 1.00 97.38 165 PRO A O 1
ATOM 1320 N N . VAL A 1 166 ? 13.590 8.049 3.889 1.00 97.81 166 VAL A N 1
ATOM 1321 C CA . VAL A 1 166 ? 14.390 7.971 2.653 1.00 97.81 166 VAL A CA 1
ATOM 1322 C C . VAL A 1 166 ? 15.866 8.255 2.936 1.00 97.81 166 VAL A C 1
ATOM 1324 O O . VAL A 1 166 ? 16.722 7.443 2.592 1.00 97.81 166 VAL A O 1
ATOM 1327 N N . ALA A 1 167 ? 16.159 9.311 3.702 1.00 97.19 167 ALA A N 1
ATOM 1328 C CA . ALA A 1 167 ? 17.522 9.666 4.104 1.00 97.19 167 ALA A CA 1
ATOM 1329 C C . ALA A 1 167 ? 18.267 8.516 4.812 1.00 97.19 167 ALA A C 1
ATOM 1331 O O . ALA A 1 167 ? 19.471 8.336 4.641 1.00 97.19 167 ALA A O 1
ATOM 1332 N N . ARG A 1 168 ? 17.561 7.675 5.584 1.00 97.19 168 ARG A N 1
ATOM 1333 C CA . ARG A 1 168 ? 18.170 6.508 6.239 1.00 97.19 168 ARG A CA 1
ATOM 1334 C C . ARG A 1 168 ? 18.526 5.418 5.230 1.00 97.19 168 ARG A C 1
ATOM 1336 O O . ARG A 1 168 ? 19.541 4.750 5.428 1.00 97.19 168 ARG A O 1
ATOM 1343 N N . ILE A 1 169 ? 17.712 5.218 4.194 1.00 97.50 169 ILE A N 1
ATOM 1344 C CA . ILE A 1 169 ? 18.006 4.270 3.112 1.00 97.50 169 ILE A CA 1
ATOM 1345 C C . ILE A 1 169 ? 19.212 4.772 2.314 1.00 97.50 169 ILE A C 1
ATOM 1347 O O . ILE A 1 169 ? 20.157 4.006 2.141 1.00 97.50 169 ILE A O 1
ATOM 1351 N N . GLN A 1 170 ? 19.242 6.056 1.949 1.00 97.25 170 GLN A N 1
ATOM 1352 C CA . GLN A 1 170 ? 20.376 6.668 1.246 1.00 97.25 170 GLN A CA 1
ATOM 1353 C C . GLN A 1 170 ? 21.686 6.483 2.023 1.00 97.25 170 GLN A C 1
ATOM 1355 O O . GLN A 1 170 ? 22.630 5.883 1.514 1.00 97.25 170 GLN A O 1
ATOM 1360 N N . LEU A 1 171 ? 21.716 6.887 3.298 1.00 96.69 171 LEU A N 1
ATOM 1361 C CA . LEU A 1 171 ? 22.928 6.841 4.122 1.00 96.69 171 LEU A CA 1
ATOM 1362 C C . LEU A 1 171 ? 23.394 5.419 4.463 1.00 96.69 171 LEU A C 1
ATOM 1364 O O . LEU A 1 171 ? 24.594 5.170 4.539 1.00 96.69 171 LEU A O 1
ATOM 1368 N N . ARG A 1 172 ? 22.471 4.483 4.730 1.00 95.31 172 ARG A N 1
ATOM 1369 C CA . ARG A 1 172 ? 22.840 3.130 5.196 1.00 95.31 172 ARG A CA 1
ATOM 1370 C C . ARG A 1 172 ? 22.946 2.094 4.089 1.00 95.31 172 ARG A C 1
ATOM 1372 O O . ARG A 1 172 ? 23.659 1.113 4.276 1.00 95.31 172 ARG A O 1
ATOM 1379 N N . GLN A 1 173 ? 22.185 2.247 3.009 1.00 93.94 173 GLN A N 1
ATOM 1380 C CA . GLN A 1 173 ? 22.173 1.294 1.899 1.00 93.94 173 GLN A CA 1
ATOM 1381 C C . GLN A 1 173 ? 22.921 1.813 0.669 1.00 93.94 173 GLN A C 1
ATOM 1383 O O . GLN A 1 173 ? 23.192 1.003 -0.215 1.00 93.94 173 GLN A O 1
ATOM 1388 N N . GLY A 1 174 ? 23.269 3.106 0.602 1.00 94.81 174 GLY A N 1
ATOM 1389 C CA . GLY A 1 174 ? 23.919 3.696 -0.572 1.00 94.81 174 GLY A CA 1
ATOM 1390 C C . GLY A 1 174 ? 23.041 3.553 -1.813 1.00 94.81 174 GLY A C 1
ATOM 1391 O O . GLY A 1 174 ? 23.470 2.974 -2.810 1.00 94.81 174 GLY A O 1
ATOM 1392 N N . ILE A 1 175 ? 21.770 3.942 -1.687 1.00 97.06 175 ILE A N 1
ATOM 1393 C CA . ILE A 1 175 ? 20.779 3.935 -2.769 1.00 97.06 175 ILE A CA 1
ATOM 1394 C C . ILE A 1 175 ? 20.320 5.375 -2.948 1.00 97.06 175 ILE A C 1
ATOM 1396 O O . ILE A 1 175 ? 19.867 5.976 -1.975 1.00 97.06 175 ILE A O 1
ATOM 1400 N N . ASP A 1 176 ? 20.414 5.915 -4.157 1.00 96.56 176 ASP A N 1
ATOM 1401 C CA . ASP A 1 176 ? 20.009 7.292 -4.431 1.00 96.56 176 ASP A CA 1
ATOM 1402 C C . ASP A 1 176 ? 18.485 7.455 -4.467 1.00 96.56 176 ASP A C 1
ATOM 1404 O O . ASP A 1 176 ? 17.738 6.488 -4.607 1.00 96.56 176 ASP A O 1
ATOM 1408 N N . MET A 1 177 ? 17.994 8.695 -4.357 1.00 95.56 177 MET A N 1
ATOM 1409 C CA . MET A 1 177 ? 16.549 8.965 -4.333 1.00 95.56 177 MET A CA 1
ATOM 1410 C C . MET A 1 177 ? 15.844 8.462 -5.598 1.00 95.56 177 MET A C 1
ATOM 1412 O O . MET A 1 177 ? 14.777 7.862 -5.503 1.00 95.56 177 MET A O 1
ATOM 1416 N N . LYS A 1 178 ? 16.465 8.646 -6.772 1.00 96.88 178 LYS A N 1
ATOM 1417 C CA . LYS A 1 178 ? 15.942 8.119 -8.038 1.00 96.88 178 LYS A CA 1
ATOM 1418 C C . LYS A 1 178 ? 15.785 6.598 -7.984 1.00 96.88 178 LYS A C 1
ATOM 1420 O O . LYS A 1 178 ? 14.761 6.071 -8.388 1.00 96.88 178 LYS A O 1
ATOM 1425 N N . ASP A 1 179 ? 16.782 5.901 -7.453 1.00 97.81 179 ASP A N 1
ATOM 1426 C CA . ASP A 1 179 ? 16.762 4.445 -7.344 1.00 97.81 179 ASP A CA 1
ATOM 1427 C C . ASP A 1 179 ? 15.718 3.955 -6.331 1.00 97.81 179 ASP A C 1
ATOM 1429 O O . ASP A 1 179 ? 15.062 2.945 -6.568 1.00 97.81 179 ASP A O 1
ATOM 1433 N N . ILE A 1 180 ? 15.528 4.674 -5.219 1.00 97.94 180 ILE A N 1
ATOM 1434 C CA . ILE A 1 180 ? 14.451 4.395 -4.255 1.00 97.94 180 ILE A CA 1
ATOM 1435 C C . ILE A 1 180 ? 13.087 4.573 -4.924 1.00 97.94 180 ILE A C 1
ATOM 1437 O O . ILE A 1 180 ? 12.218 3.717 -4.767 1.00 97.94 180 ILE A O 1
ATOM 1441 N N . PHE A 1 181 ? 12.903 5.665 -5.669 1.00 97.00 181 PHE A N 1
ATOM 1442 C CA . PHE A 1 181 ? 11.678 5.929 -6.417 1.00 97.00 181 PHE A CA 1
ATOM 1443 C C . PHE A 1 181 ? 11.404 4.825 -7.443 1.00 97.00 181 PHE A C 1
ATOM 1445 O O . PHE A 1 181 ? 10.321 4.247 -7.424 1.00 97.00 181 PHE A O 1
ATOM 1452 N N . ASP A 1 182 ? 12.396 4.470 -8.262 1.00 96.94 182 ASP A N 1
ATOM 1453 C CA . ASP A 1 182 ? 12.272 3.421 -9.278 1.00 96.94 182 ASP A CA 1
ATOM 1454 C C . ASP A 1 182 ? 11.937 2.059 -8.638 1.00 96.94 182 ASP A C 1
ATOM 1456 O O . ASP A 1 182 ? 11.094 1.327 -9.154 1.00 96.94 182 ASP A O 1
ATOM 1460 N N . VAL A 1 183 ? 12.519 1.730 -7.474 1.00 96.88 183 VAL A N 1
ATOM 1461 C CA . VAL A 1 183 ? 12.159 0.516 -6.717 1.00 96.88 183 VAL A CA 1
ATOM 1462 C C . VAL A 1 183 ? 10.715 0.571 -6.216 1.00 96.88 183 VAL A C 1
ATOM 1464 O O . VAL A 1 183 ? 9.997 -0.413 -6.369 1.00 96.88 183 VAL A O 1
ATOM 1467 N N . CYS A 1 184 ? 10.270 1.685 -5.630 1.00 95.25 184 CYS A N 1
ATOM 1468 C CA . CYS A 1 184 ? 8.880 1.839 -5.179 1.00 95.25 184 CYS A CA 1
ATOM 1469 C C . CYS A 1 184 ? 7.878 1.807 -6.343 1.00 95.25 184 CYS A C 1
ATOM 1471 O O . CYS A 1 184 ? 6.748 1.369 -6.159 1.00 95.25 184 CYS A O 1
ATOM 1473 N N . HIS A 1 185 ? 8.277 2.270 -7.528 1.00 93.12 185 HIS A N 1
ATOM 1474 C CA . HIS A 1 185 ? 7.437 2.247 -8.721 1.00 93.12 185 HIS A CA 1
ATOM 1475 C C . HIS A 1 185 ? 7.348 0.843 -9.335 1.00 93.12 185 HIS A C 1
ATOM 1477 O O . HIS A 1 185 ? 6.270 0.404 -9.725 1.00 93.12 185 HIS A O 1
ATOM 1483 N N . GLN A 1 186 ? 8.469 0.117 -9.401 1.00 93.06 186 GLN A N 1
ATOM 1484 C CA . GLN A 1 186 ? 8.526 -1.212 -10.014 1.00 93.06 186 GLN A CA 1
ATOM 1485 C C . GLN A 1 186 ? 8.004 -2.327 -9.094 1.00 93.06 186 GLN A C 1
ATOM 1487 O O . GLN A 1 186 ? 7.456 -3.319 -9.577 1.00 93.06 186 GLN A O 1
ATOM 1492 N N . PHE A 1 187 ? 8.202 -2.211 -7.778 1.00 93.00 187 PHE A N 1
ATOM 1493 C CA . PHE A 1 187 ? 7.898 -3.274 -6.821 1.00 93.00 187 PHE A CA 1
ATOM 1494 C C . PHE A 1 187 ? 6.770 -2.850 -5.869 1.00 93.00 187 PHE A C 1
ATOM 1496 O O . PHE A 1 187 ? 7.012 -2.054 -4.958 1.00 93.00 187 PHE A O 1
ATOM 1503 N N . PRO A 1 188 ? 5.554 -3.412 -6.019 1.00 91.06 188 PRO A N 1
ATOM 1504 C CA . PRO A 1 188 ? 4.354 -2.912 -5.348 1.00 91.06 188 PRO A CA 1
ATOM 1505 C C . PRO A 1 188 ? 4.369 -3.089 -3.827 1.00 91.06 188 PRO A C 1
ATOM 1507 O O . PRO A 1 188 ? 3.553 -2.476 -3.145 1.00 91.06 188 PRO A O 1
ATOM 1510 N N . GLU A 1 189 ? 5.266 -3.914 -3.274 1.00 90.94 189 GLU A N 1
ATOM 1511 C CA . GLU A 1 189 ? 5.410 -4.091 -1.822 1.00 90.94 189 GLU A CA 1
ATOM 1512 C C . GLU A 1 189 ? 6.021 -2.879 -1.101 1.00 90.94 189 GLU A C 1
ATOM 1514 O O . GLU A 1 189 ? 6.092 -2.872 0.130 1.00 90.94 189 GLU A O 1
ATOM 1519 N N . PHE A 1 190 ? 6.526 -1.900 -1.853 1.00 94.44 190 PHE A N 1
ATOM 1520 C CA . PHE A 1 190 ? 7.080 -0.661 -1.337 1.00 94.44 190 PHE A CA 1
ATOM 1521 C C . PHE A 1 190 ? 6.237 0.514 -1.792 1.00 94.44 190 PHE A C 1
ATOM 1523 O O . PHE A 1 190 ? 5.740 0.544 -2.914 1.00 94.44 190 PHE A O 1
ATOM 1530 N N . ARG A 1 191 ? 6.141 1.531 -0.939 1.00 93.94 191 ARG A N 1
ATOM 1531 C CA . ARG A 1 191 ? 5.495 2.786 -1.313 1.00 93.94 191 ARG A CA 1
ATOM 1532 C C . ARG A 1 191 ? 6.217 3.972 -0.725 1.00 93.94 191 ARG A C 1
ATOM 1534 O O . ARG A 1 191 ? 6.631 3.938 0.431 1.00 93.94 191 ARG A O 1
ATOM 1541 N N . LEU A 1 192 ? 6.341 5.026 -1.519 1.00 95.12 192 LEU A N 1
ATOM 1542 C CA . LEU A 1 192 ? 6.821 6.315 -1.053 1.00 95.12 192 LEU A CA 1
ATOM 1543 C C . LEU A 1 192 ? 5.646 7.119 -0.481 1.00 95.12 192 LEU A C 1
ATOM 1545 O O . LEU A 1 192 ? 4.584 7.196 -1.096 1.00 95.12 192 LEU A O 1
ATOM 1549 N N . LYS A 1 193 ? 5.840 7.712 0.693 1.00 95.50 193 LYS A N 1
ATOM 1550 C CA . LYS A 1 193 ? 4.864 8.571 1.370 1.00 95.50 193 LYS A CA 1
ATOM 1551 C C . LYS A 1 193 ? 5.534 9.823 1.908 1.00 95.50 193 LYS A C 1
ATOM 1553 O O . LYS A 1 193 ? 6.728 9.804 2.216 1.00 95.50 193 LYS A O 1
ATOM 1558 N N . ASN A 1 194 ? 4.756 10.887 2.062 1.00 96.62 194 ASN A N 1
ATOM 1559 C CA . ASN A 1 194 ? 5.168 12.087 2.770 1.00 96.62 194 ASN A CA 1
ATOM 1560 C C . ASN A 1 194 ? 4.471 12.152 4.132 1.00 96.62 194 ASN A C 1
ATOM 1562 O O . ASN A 1 194 ? 3.248 12.060 4.218 1.00 96.62 194 ASN A O 1
ATOM 1566 N N . LEU A 1 195 ? 5.245 12.314 5.206 1.00 95.94 195 LEU A N 1
ATOM 1567 C CA . LEU A 1 195 ? 4.676 12.408 6.551 1.00 95.94 195 LEU A CA 1
ATOM 1568 C C . LEU A 1 195 ? 3.995 13.731 6.850 1.00 95.94 195 LEU A C 1
ATOM 1570 O O . LEU A 1 195 ? 3.225 13.778 7.808 1.00 95.94 195 LEU A O 1
ATOM 1574 N N . ALA A 1 196 ? 4.259 14.769 6.060 1.00 96.69 196 ALA A N 1
ATOM 1575 C CA . ALA A 1 196 ? 3.562 16.038 6.206 1.00 96.69 196 ALA A CA 1
ATOM 1576 C C . ALA A 1 196 ? 2.041 15.865 6.055 1.00 96.69 196 ALA A C 1
ATOM 1578 O O . ALA A 1 196 ? 1.280 16.467 6.801 1.00 96.69 196 ALA A O 1
ATOM 1579 N N . GLU A 1 197 ? 1.603 14.934 5.200 1.00 95.31 197 GLU A N 1
ATOM 1580 C CA . GLU A 1 197 ? 0.188 14.591 4.985 1.00 95.31 197 GLU A CA 1
ATOM 1581 C C . GLU A 1 197 ? -0.487 13.943 6.208 1.00 95.31 197 GLU A C 1
ATOM 1583 O O . GLU A 1 197 ? -1.701 13.762 6.226 1.00 95.31 197 GLU A O 1
ATOM 1588 N N . ALA A 1 198 ? 0.276 13.543 7.231 1.00 95.44 198 ALA A N 1
ATOM 1589 C CA . ALA A 1 198 ? -0.266 13.009 8.481 1.00 95.44 198 ALA A CA 1
ATOM 1590 C C . ALA A 1 198 ? -0.514 14.102 9.538 1.00 95.44 198 ALA A C 1
ATOM 1592 O O . ALA A 1 198 ? -0.941 13.782 10.647 1.00 95.44 198 ALA A O 1
ATOM 1593 N N . VAL A 1 199 ? -0.220 15.366 9.225 1.00 95.25 199 VAL A N 1
ATOM 1594 C CA . VAL A 1 199 ? -0.250 16.499 10.155 1.00 95.25 199 VAL A CA 1
ATOM 1595 C C . VAL A 1 199 ? -1.124 17.612 9.571 1.00 95.25 199 VAL A C 1
ATOM 1597 O O . VAL A 1 199 ? -1.205 17.785 8.361 1.00 95.25 199 VAL A O 1
ATOM 1600 N N . SER A 1 200 ? -1.810 18.361 10.435 1.00 95.00 200 SER A N 1
ATOM 1601 C CA . SER A 1 200 ? -2.629 19.509 10.023 1.00 95.00 200 SER A CA 1
ATOM 1602 C C . SER A 1 200 ? -1.767 20.603 9.398 1.00 95.00 200 SER A C 1
ATOM 1604 O O . SER A 1 200 ? -0.704 20.924 9.931 1.00 95.00 200 SER A O 1
ATOM 1606 N N . GLU A 1 201 ? -2.255 21.226 8.323 1.00 93.12 201 GLU A N 1
ATOM 1607 C CA . GLU A 1 201 ? -1.585 22.354 7.658 1.00 93.12 201 GLU A CA 1
ATOM 1608 C C . GLU A 1 201 ? -1.329 23.531 8.612 1.00 93.12 201 GLU A C 1
ATOM 1610 O O . GLU A 1 201 ? -0.333 24.238 8.469 1.00 93.12 201 GLU A O 1
ATOM 1615 N N . GLU A 1 202 ? -2.175 23.707 9.634 1.00 95.19 202 GLU A N 1
ATOM 1616 C CA . GLU A 1 202 ? -2.023 24.773 10.636 1.00 95.19 202 GLU A CA 1
ATOM 1617 C C . GLU A 1 202 ? -0.758 24.620 11.499 1.00 95.19 202 GLU A C 1
ATOM 1619 O O . GLU A 1 202 ? -0.313 25.582 12.117 1.00 95.19 202 GLU A O 1
ATOM 1624 N N . ASN A 1 203 ? -0.172 23.419 11.533 1.00 93.44 203 ASN A N 1
ATOM 1625 C CA . ASN A 1 203 ? 1.076 23.138 12.239 1.00 93.44 203 ASN A CA 1
ATOM 1626 C C . ASN A 1 203 ? 2.308 23.279 11.331 1.00 93.44 203 ASN A C 1
ATOM 1628 O O . ASN A 1 203 ? 3.405 22.927 11.760 1.00 93.44 203 ASN A O 1
ATOM 1632 N N . HIS A 1 204 ? 2.135 23.766 10.095 1.00 94.69 204 HIS A N 1
ATOM 1633 C CA . HIS A 1 204 ? 3.200 23.998 9.113 1.00 94.69 204 HIS A CA 1
ATOM 1634 C C . HIS A 1 204 ? 4.154 22.799 8.958 1.00 94.69 204 HIS A C 1
ATOM 1636 O O . HIS A 1 204 ? 5.354 22.926 9.217 1.00 94.69 204 HIS A O 1
ATOM 1642 N N . PRO A 1 205 ? 3.637 21.612 8.593 1.00 94.81 205 PRO A N 1
ATOM 1643 C CA . PRO A 1 205 ? 4.454 20.414 8.556 1.00 94.81 205 PRO A CA 1
ATOM 1644 C C . PRO A 1 205 ? 5.521 20.496 7.464 1.00 94.81 205 PRO A C 1
ATOM 1646 O O . PRO A 1 205 ? 5.263 20.935 6.346 1.00 94.81 205 PRO A O 1
ATOM 1649 N N . GLU A 1 206 ? 6.719 20.021 7.789 1.00 95.31 206 GLU A N 1
ATOM 1650 C CA . GLU A 1 206 ? 7.807 19.893 6.823 1.00 95.31 206 GLU A CA 1
ATOM 1651 C C . GLU A 1 206 ? 7.741 18.552 6.092 1.00 95.31 206 GLU A C 1
ATOM 1653 O O . GLU A 1 206 ? 7.466 17.502 6.690 1.00 95.31 206 GLU A O 1
ATOM 1658 N N . ASP A 1 207 ? 8.069 18.582 4.800 1.00 96.69 207 ASP A N 1
ATOM 1659 C CA . ASP A 1 207 ? 8.137 17.384 3.977 1.00 96.69 207 ASP A CA 1
ATOM 1660 C C . ASP A 1 207 ? 9.153 16.391 4.531 1.00 96.69 207 ASP A C 1
ATOM 1662 O O . ASP A 1 207 ? 10.347 16.664 4.698 1.00 96.69 207 ASP A O 1
ATOM 1666 N N . ARG A 1 208 ? 8.677 15.171 4.770 1.00 95.88 208 ARG A N 1
ATOM 1667 C CA . ARG A 1 208 ? 9.519 14.070 5.220 1.00 95.88 208 ARG A CA 1
ATOM 1668 C C . ARG A 1 208 ? 9.134 12.802 4.492 1.00 95.88 208 ARG A C 1
ATOM 1670 O O . ARG A 1 208 ? 8.236 12.072 4.905 1.00 95.88 208 ARG A O 1
ATOM 1677 N N . PHE A 1 209 ? 9.886 12.516 3.436 1.00 97.31 209 PHE A N 1
ATOM 1678 C CA . PHE A 1 209 ? 9.689 11.320 2.632 1.00 97.31 209 PHE A CA 1
ATOM 1679 C C . PHE A 1 209 ? 10.122 10.054 3.373 1.00 97.31 209 PHE A C 1
ATOM 1681 O O . PHE A 1 209 ? 11.218 9.948 3.947 1.00 97.31 209 PHE A O 1
ATOM 1688 N N . VAL A 1 210 ? 9.252 9.059 3.326 1.00 97.56 210 VAL A N 1
ATOM 1689 C CA . VAL A 1 210 ? 9.448 7.745 3.924 1.00 97.56 210 VAL A CA 1
ATOM 1690 C C . VAL A 1 210 ? 9.067 6.664 2.929 1.00 97.56 210 VAL A C 1
ATOM 1692 O O . VAL A 1 210 ? 8.218 6.864 2.066 1.00 97.56 210 VAL A O 1
ATOM 1695 N N . VAL A 1 211 ? 9.677 5.499 3.088 1.00 97.75 211 VAL A N 1
ATOM 1696 C CA . VAL A 1 211 ? 9.250 4.278 2.418 1.00 97.75 211 VAL A CA 1
ATOM 1697 C C . VAL A 1 211 ? 8.450 3.448 3.411 1.00 97.75 211 VAL A C 1
ATOM 1699 O O . VAL A 1 211 ? 8.919 3.200 4.525 1.00 97.75 211 VAL A O 1
ATOM 1702 N N . GLU A 1 212 ? 7.268 3.010 3.008 1.00 95.75 212 GLU A N 1
ATOM 1703 C CA . GLU A 1 212 ? 6.479 1.972 3.666 1.00 95.75 212 GLU A CA 1
ATOM 1704 C C . GLU A 1 212 ? 6.731 0.620 2.989 1.00 95.75 212 GLU A C 1
ATOM 1706 O O . GLU A 1 212 ? 7.100 0.552 1.815 1.00 95.75 212 GLU A O 1
ATOM 1711 N N . HIS A 1 213 ? 6.545 -0.459 3.745 1.00 93.81 213 HIS A N 1
ATOM 1712 C CA . HIS A 1 213 ? 6.550 -1.827 3.237 1.00 93.81 213 HIS A CA 1
ATOM 1713 C C . HIS A 1 213 ? 5.358 -2.555 3.858 1.00 93.81 213 HIS A C 1
ATOM 1715 O O . HIS A 1 213 ? 5.130 -2.422 5.061 1.00 93.81 213 HIS A O 1
ATOM 1721 N N . TYR A 1 214 ? 4.626 -3.336 3.067 1.00 92.38 214 TYR A N 1
ATOM 1722 C CA . TYR A 1 214 ? 3.408 -4.038 3.494 1.00 92.38 214 TYR A CA 1
ATOM 1723 C C . TYR A 1 214 ? 3.279 -5.420 2.824 1.00 92.38 214 TYR A C 1
ATOM 1725 O O . TYR A 1 214 ? 3.939 -5.673 1.812 1.00 92.38 214 TYR A O 1
ATOM 1733 N N . PRO A 1 215 ? 2.493 -6.352 3.400 1.00 91.62 215 PRO A N 1
ATOM 1734 C CA . PRO A 1 215 ? 2.256 -7.661 2.794 1.00 91.62 215 PRO A CA 1
ATOM 1735 C C . PRO A 1 215 ? 1.358 -7.534 1.558 1.00 91.62 215 PRO A C 1
ATOM 1737 O O . PRO A 1 215 ? 0.545 -6.617 1.479 1.00 91.62 215 PRO A O 1
ATOM 1740 N N . LEU A 1 216 ? 1.484 -8.467 0.611 1.00 91.06 216 LEU A N 1
ATOM 1741 C CA . LEU A 1 216 ? 0.685 -8.486 -0.618 1.00 91.06 216 LEU A CA 1
ATOM 1742 C C . LEU A 1 216 ? 0.346 -9.917 -1.038 1.00 91.06 216 LEU A C 1
ATOM 1744 O O . LEU A 1 216 ? 1.225 -10.778 -1.125 1.00 91.06 216 LEU A O 1
ATOM 1748 N N . ASN A 1 217 ? -0.934 -10.155 -1.326 1.00 93.19 217 ASN A N 1
ATOM 1749 C CA . ASN A 1 217 ? -1.434 -11.426 -1.868 1.00 93.19 217 ASN A CA 1
ATOM 1750 C C . ASN A 1 217 ? -2.732 -11.280 -2.693 1.00 93.19 217 ASN A C 1
ATOM 1752 O O . ASN A 1 217 ? -3.396 -12.281 -2.986 1.00 93.19 217 ASN A O 1
ATOM 1756 N N . ARG A 1 218 ? -3.119 -10.043 -3.033 1.00 93.25 218 ARG A N 1
ATOM 1757 C CA . ARG A 1 218 ? -4.284 -9.690 -3.855 1.00 93.25 218 ARG A CA 1
ATOM 1758 C C . ARG A 1 218 ? -3.951 -8.528 -4.787 1.00 93.25 218 ARG A C 1
ATOM 1760 O O . ARG A 1 218 ? -3.093 -7.707 -4.482 1.00 93.25 218 ARG A O 1
ATOM 1767 N N . SER A 1 219 ? -4.716 -8.408 -5.870 1.00 92.56 219 SER A N 1
ATOM 1768 C CA . SER A 1 219 ? -4.558 -7.355 -6.886 1.00 92.56 219 SER A CA 1
ATOM 1769 C C . SER A 1 219 ? -4.836 -5.943 -6.371 1.00 92.56 219 SER A C 1
ATOM 1771 O O . SER A 1 219 ? -4.344 -4.958 -6.917 1.00 92.56 219 SER A O 1
ATOM 1773 N N . TYR A 1 220 ? -5.626 -5.842 -5.302 1.00 94.50 220 TYR A N 1
ATOM 1774 C CA . TYR A 1 220 ? -5.937 -4.595 -4.612 1.00 94.50 220 TYR A CA 1
ATOM 1775 C C . TYR A 1 220 ? -5.067 -4.363 -3.366 1.00 94.50 220 TYR A C 1
ATOM 1777 O O . TYR A 1 220 ? -5.175 -3.304 -2.750 1.00 94.50 220 TYR A O 1
ATOM 1785 N N . GLY A 1 221 ? -4.241 -5.332 -2.957 1.00 94.75 221 GLY A N 1
ATOM 1786 C CA . GLY A 1 221 ? -3.472 -5.275 -1.714 1.00 94.75 221 GLY A CA 1
ATOM 1787 C C . GLY A 1 221 ? -3.357 -6.630 -1.021 1.00 94.75 221 GLY A C 1
ATOM 1788 O O . GLY A 1 221 ? -2.670 -7.541 -1.497 1.00 94.75 221 GLY A O 1
ATOM 1789 N N . TYR A 1 222 ? -4.023 -6.769 0.123 1.00 95.25 222 TYR A N 1
ATOM 1790 C CA . TYR A 1 222 ? -3.858 -7.937 0.982 1.00 95.25 222 TYR A CA 1
ATOM 1791 C C . TYR A 1 222 ? -5.164 -8.402 1.631 1.00 95.25 222 TYR A C 1
ATOM 1793 O O . TYR A 1 222 ? -6.009 -7.594 2.021 1.00 95.25 222 TYR A O 1
ATOM 1801 N N . ALA A 1 223 ? -5.312 -9.718 1.777 1.00 96.06 223 ALA A N 1
ATOM 1802 C CA . ALA A 1 223 ? -6.422 -10.353 2.476 1.00 96.06 223 ALA A CA 1
ATOM 1803 C C . ALA A 1 223 ? -5.989 -11.623 3.212 1.00 96.06 223 ALA A C 1
ATOM 1805 O O . ALA A 1 223 ? -5.261 -12.457 2.674 1.00 96.06 223 ALA A O 1
ATOM 1806 N N . ILE A 1 224 ? -6.501 -11.817 4.424 1.00 94.06 224 ILE A N 1
ATOM 1807 C CA . ILE A 1 224 ? -6.337 -13.055 5.185 1.00 94.06 224 ILE A CA 1
ATOM 1808 C C . ILE A 1 224 ? -7.607 -13.372 5.972 1.00 94.06 224 ILE A C 1
ATOM 1810 O O . ILE A 1 224 ? -8.104 -12.559 6.754 1.00 94.06 224 ILE A O 1
ATOM 1814 N N . ASN A 1 225 ? -8.120 -14.584 5.770 1.00 94.38 225 ASN A N 1
ATOM 1815 C CA . ASN A 1 225 ? -9.273 -15.109 6.487 1.00 94.38 225 ASN A CA 1
ATOM 1816 C C . ASN A 1 225 ? -8.790 -16.023 7.621 1.00 94.38 225 ASN A C 1
ATOM 1818 O O . ASN A 1 225 ? -8.324 -17.136 7.379 1.00 94.38 225 ASN A O 1
ATOM 1822 N N . ARG A 1 226 ? -8.907 -15.548 8.864 1.00 93.00 226 ARG A N 1
ATOM 1823 C CA . ARG A 1 226 ? -8.579 -16.308 10.079 1.00 93.00 226 ARG A CA 1
ATOM 1824 C C . ARG A 1 226 ? -9.792 -17.034 10.650 1.00 93.00 226 ARG A C 1
ATOM 1826 O O . ARG A 1 226 ? -9.680 -17.603 11.732 1.00 93.00 226 ARG A O 1
ATOM 1833 N N . LYS A 1 227 ? -10.940 -17.017 9.963 1.00 92.88 227 LYS A N 1
ATOM 1834 C CA . LYS A 1 227 ? -12.230 -17.543 10.437 1.00 92.88 227 LYS A CA 1
ATOM 1835 C C . LYS A 1 227 ? -12.694 -16.901 11.752 1.00 92.88 227 LYS A C 1
ATOM 1837 O O . LYS A 1 227 ? -13.328 -17.559 12.571 1.00 92.88 227 LYS A O 1
ATOM 1842 N N . SER A 1 228 ? -12.333 -15.639 11.976 1.00 94.81 228 SER A N 1
ATOM 1843 C CA . SER A 1 228 ? -12.872 -14.835 13.079 1.00 94.81 228 SER A CA 1
ATOM 1844 C C . SER A 1 228 ? -14.246 -14.291 12.699 1.00 94.81 228 SER A C 1
ATOM 1846 O O . SER A 1 228 ? -14.516 -14.089 11.512 1.00 94.81 228 SER A O 1
ATOM 1848 N N . ARG A 1 229 ? -15.097 -13.993 13.686 1.00 95.94 229 ARG A N 1
ATOM 1849 C CA . ARG A 1 229 ? -16.320 -13.216 13.436 1.00 95.94 229 ARG A CA 1
ATOM 1850 C C . ARG A 1 229 ? -16.022 -11.745 13.167 1.00 95.94 229 ARG A C 1
ATOM 1852 O O . ARG A 1 229 ? -16.888 -11.051 12.653 1.00 95.94 229 ARG A O 1
ATOM 1859 N N . VAL A 1 230 ? -14.821 -11.267 13.486 1.00 98.00 230 VAL A N 1
ATOM 1860 C CA . VAL A 1 230 ? -14.398 -9.881 13.279 1.00 98.00 230 VAL A CA 1
ATOM 1861 C C . VAL A 1 230 ? -13.471 -9.795 12.071 1.00 98.00 230 VAL A C 1
ATOM 1863 O O . VAL A 1 230 ? -12.503 -10.547 11.944 1.00 98.00 230 VAL A O 1
ATOM 1866 N N . THR A 1 231 ? -13.742 -8.829 11.203 1.00 98.50 231 THR A N 1
ATOM 1867 C CA . THR A 1 231 ? -12.914 -8.475 10.053 1.00 98.50 231 THR A CA 1
ATOM 1868 C C . THR A 1 231 ? -12.513 -7.011 10.160 1.00 98.50 231 THR A C 1
ATOM 1870 O O . THR A 1 231 ? -13.365 -6.124 10.185 1.00 98.50 231 THR A O 1
ATOM 1873 N N . ILE A 1 232 ? -11.209 -6.744 10.216 1.00 98.56 232 ILE A N 1
ATOM 1874 C CA . ILE A 1 232 ? -10.670 -5.384 10.138 1.00 98.56 232 ILE A CA 1
ATOM 1875 C C . ILE A 1 232 ? -10.423 -5.046 8.667 1.00 98.56 232 ILE A C 1
ATOM 1877 O O . ILE A 1 232 ? -9.762 -5.806 7.957 1.00 98.56 232 ILE A O 1
ATOM 1881 N N . VAL A 1 233 ? -10.930 -3.902 8.214 1.00 98.50 233 VAL A N 1
ATOM 1882 C CA . VAL A 1 233 ? -10.831 -3.474 6.814 1.00 98.50 233 VAL A CA 1
ATOM 1883 C C . VAL A 1 233 ? -10.113 -2.136 6.724 1.00 98.50 233 VAL A C 1
ATOM 1885 O O . VAL A 1 233 ? -10.671 -1.107 7.093 1.00 98.50 233 VAL A O 1
ATOM 1888 N N . SER A 1 234 ? -8.891 -2.129 6.195 1.00 97.56 234 SER A N 1
ATOM 1889 C CA . SER A 1 234 ? -8.150 -0.904 5.883 1.00 97.56 234 SER A CA 1
ATOM 1890 C C . SER A 1 234 ? -8.439 -0.463 4.450 1.00 97.56 234 SER A C 1
ATOM 1892 O O . SER A 1 234 ? -7.735 -0.814 3.504 1.00 97.56 234 SER A O 1
ATOM 1894 N N . ALA A 1 235 ? -9.527 0.282 4.266 1.00 93.62 235 ALA A N 1
ATOM 1895 C CA . ALA A 1 235 ? -9.999 0.673 2.935 1.00 93.62 235 ALA A CA 1
ATOM 1896 C C . ALA A 1 235 ? -9.215 1.845 2.308 1.00 93.62 235 ALA A C 1
ATOM 1898 O O . ALA A 1 235 ? -9.354 2.102 1.112 1.00 93.62 235 ALA A O 1
ATOM 1899 N N . SER A 1 236 ? -8.397 2.533 3.110 1.00 90.81 236 SER A N 1
ATOM 1900 C CA . SER A 1 236 ? -7.649 3.734 2.718 1.00 90.81 236 SER A CA 1
ATOM 1901 C C . SER A 1 236 ? -6.132 3.590 2.894 1.00 90.81 236 SER A C 1
ATOM 1903 O O . SER A 1 236 ? -5.431 4.598 2.877 1.00 90.81 236 SER A O 1
ATOM 1905 N N . SER A 1 237 ? -5.601 2.372 3.068 1.00 93.00 237 SER A N 1
ATOM 1906 C CA . SER A 1 237 ? -4.160 2.154 3.297 1.00 93.00 237 SER A CA 1
ATOM 1907 C C . SER A 1 237 ? -3.288 2.714 2.167 1.00 93.00 237 SER A C 1
ATOM 1909 O O . SER A 1 237 ? -2.204 3.230 2.425 1.00 93.00 237 SER A O 1
ATOM 1911 N N . SER A 1 238 ? -3.758 2.681 0.911 1.00 92.19 238 SER A N 1
ATOM 1912 C CA . SER A 1 238 ? -3.069 3.306 -0.230 1.00 92.19 238 SER A CA 1
ATOM 1913 C C . SER A 1 238 ? -2.891 4.822 -0.083 1.00 92.19 238 SER A C 1
ATOM 1915 O O . SER A 1 238 ? -1.882 5.367 -0.533 1.00 92.19 238 SER A O 1
ATOM 1917 N N . ALA A 1 239 ? -3.826 5.504 0.581 1.00 90.69 239 ALA A N 1
ATOM 1918 C CA . ALA A 1 239 ? -3.894 6.960 0.674 1.00 90.69 239 ALA A CA 1
ATOM 1919 C C . ALA A 1 239 ? -3.370 7.500 2.016 1.00 90.69 239 ALA A C 1
ATOM 1921 O O . ALA A 1 239 ? -2.569 8.430 2.032 1.00 90.69 239 ALA A O 1
ATOM 1922 N N . GLU A 1 240 ? -3.743 6.889 3.135 1.00 93.12 240 GLU A N 1
ATOM 1923 C CA . GLU A 1 240 ? -3.482 7.403 4.482 1.00 93.12 240 GLU A CA 1
ATOM 1924 C C . GLU A 1 240 ? -2.172 6.850 5.071 1.00 93.12 240 GLU A C 1
ATOM 1926 O O . GLU A 1 240 ? -1.883 5.659 4.981 1.00 93.12 240 GLU A O 1
ATOM 1931 N N . ASN A 1 241 ? -1.380 7.708 5.720 1.00 94.38 241 ASN A N 1
ATOM 1932 C CA . ASN A 1 241 ? -0.106 7.313 6.329 1.00 94.38 241 ASN A CA 1
ATOM 1933 C C . ASN A 1 241 ? -0.306 6.341 7.506 1.00 94.38 241 ASN A C 1
ATOM 1935 O O . ASN A 1 241 ? -0.988 6.660 8.486 1.00 94.38 241 ASN A O 1
ATOM 1939 N N . GLY A 1 242 ? 0.354 5.180 7.448 1.00 94.25 242 GLY A N 1
ATOM 1940 C CA . GLY A 1 242 ? 0.467 4.249 8.571 1.00 94.25 242 GLY A CA 1
ATOM 1941 C C . GLY A 1 242 ? -0.787 3.439 8.932 1.00 94.25 242 GLY A C 1
ATOM 1942 O O . GLY A 1 242 ? -0.696 2.582 9.819 1.00 94.25 242 GLY A O 1
ATOM 1943 N N . THR A 1 243 ? -1.928 3.654 8.269 1.00 96.12 243 THR A N 1
ATOM 1944 C CA . THR A 1 243 ? -3.208 2.998 8.599 1.00 96.12 243 THR A CA 1
ATOM 1945 C C . THR A 1 243 ? -3.197 1.508 8.304 1.00 96.12 243 THR A C 1
ATOM 1947 O O . THR A 1 243 ? -3.621 0.727 9.160 1.00 96.12 243 THR A O 1
ATOM 1950 N N . GLY A 1 244 ? -2.647 1.088 7.162 1.00 95.88 244 GLY A N 1
ATOM 1951 C CA . GLY A 1 244 ? -2.467 -0.327 6.828 1.00 95.88 244 GLY A CA 1
ATOM 1952 C C . GLY A 1 244 ? -1.638 -1.064 7.875 1.00 95.88 244 GLY A C 1
ATOM 1953 O O . GLY A 1 244 ? -2.023 -2.128 8.349 1.00 95.88 244 GLY A O 1
ATOM 1954 N N . TRP A 1 245 ? -0.542 -0.453 8.331 1.00 96.44 245 TRP A N 1
ATOM 1955 C CA . TRP A 1 245 ? 0.323 -1.042 9.353 1.00 96.44 245 TRP A CA 1
ATOM 1956 C C . TRP A 1 245 ? -0.371 -1.175 10.714 1.00 96.44 245 TRP A C 1
ATOM 1958 O O . TRP A 1 245 ? -0.330 -2.245 11.324 1.00 96.44 245 TRP A O 1
ATOM 1968 N N . PHE A 1 246 ? -1.024 -0.110 11.195 1.00 97.81 246 PHE A N 1
ATOM 1969 C CA . PHE A 1 246 ? -1.705 -0.133 12.493 1.00 97.81 246 PHE A CA 1
ATOM 1970 C C . PHE A 1 246 ? -2.854 -1.143 12.490 1.00 97.81 246 PHE A C 1
ATOM 1972 O O . PHE A 1 246 ? -2.953 -1.978 13.390 1.00 97.81 246 PHE A O 1
ATOM 1979 N N . SER A 1 247 ? -3.697 -1.100 11.457 1.00 98.06 247 SER A N 1
ATOM 1980 C CA . SER A 1 247 ? -4.844 -1.998 11.318 1.00 98.06 247 SER A CA 1
ATOM 1981 C C . SER A 1 247 ? -4.430 -3.457 11.104 1.00 98.06 247 SER A C 1
ATOM 1983 O O . SER A 1 247 ? -5.064 -4.342 11.675 1.00 98.06 247 SER A O 1
ATOM 1985 N N . TYR A 1 248 ? -3.326 -3.720 10.391 1.00 96.38 248 TYR A N 1
ATOM 1986 C CA . TYR A 1 248 ? -2.752 -5.063 10.271 1.00 96.38 248 TYR A CA 1
ATOM 1987 C C . TYR A 1 248 ? -2.390 -5.633 11.643 1.00 96.38 248 TYR A C 1
ATOM 1989 O O . TYR A 1 248 ? -2.763 -6.762 11.960 1.00 96.38 248 TYR A O 1
ATOM 1997 N N . TYR A 1 249 ? -1.690 -4.862 12.483 1.00 95.56 249 TYR A N 1
ATOM 1998 C CA . TYR A 1 249 ? -1.305 -5.332 13.814 1.00 95.56 249 TYR A CA 1
ATOM 1999 C C . TYR A 1 249 ? -2.481 -5.402 14.787 1.00 95.56 249 TYR A C 1
ATOM 2001 O O . TYR A 1 249 ? -2.545 -6.362 15.549 1.00 95.56 249 TYR A O 1
ATOM 2009 N N . LEU A 1 250 ? -3.445 -4.481 14.711 1.00 97.50 250 LEU A N 1
ATOM 2010 C CA . LEU A 1 250 ? -4.717 -4.581 15.433 1.00 97.50 250 LEU A CA 1
ATOM 2011 C C . LEU A 1 250 ? -5.435 -5.899 15.098 1.00 97.50 250 LEU A C 1
ATOM 2013 O O . LEU A 1 250 ? -5.794 -6.657 15.998 1.00 97.50 250 LEU A O 1
ATOM 2017 N N . ALA A 1 251 ? -5.588 -6.204 13.806 1.00 96.69 251 ALA A N 1
ATOM 2018 C CA . ALA A 1 251 ? -6.219 -7.436 13.346 1.00 96.69 251 ALA A CA 1
ATOM 2019 C C . ALA A 1 251 ? -5.443 -8.672 13.798 1.00 96.69 251 ALA A C 1
ATOM 2021 O O . ALA A 1 251 ? -6.021 -9.644 14.282 1.00 96.69 251 ALA A O 1
ATOM 2022 N N . LYS A 1 252 ? -4.115 -8.617 13.676 1.00 92.88 252 LYS A N 1
ATOM 2023 C CA . LYS A 1 252 ? -3.239 -9.720 14.044 1.00 92.88 252 LYS A CA 1
ATOM 2024 C C . LYS A 1 252 ? -3.298 -10.011 15.537 1.00 92.88 252 LYS A C 1
ATOM 2026 O O . LYS A 1 252 ? -3.502 -11.164 15.887 1.00 92.88 252 LYS A O 1
ATOM 2031 N N . PHE A 1 253 ? -3.201 -8.998 16.401 1.00 93.81 253 PHE A N 1
ATOM 2032 C CA . PHE A 1 253 ? -3.319 -9.157 17.856 1.00 93.81 253 PHE A CA 1
ATOM 2033 C C . PHE A 1 253 ? -4.653 -9.771 18.282 1.00 93.81 253 PHE A C 1
ATOM 2035 O O . PHE A 1 253 ? -4.685 -10.549 19.232 1.00 93.81 253 PHE A O 1
ATOM 2042 N N . GLY A 1 254 ? -5.733 -9.458 17.567 1.00 94.19 254 GLY A N 1
ATOM 2043 C CA . GLY A 1 254 ? -7.059 -9.999 17.849 1.00 94.19 254 GLY A CA 1
ATOM 2044 C C . GLY A 1 254 ? -7.322 -11.391 17.277 1.00 94.19 254 GLY A C 1
ATOM 2045 O O . GLY A 1 254 ? -8.314 -12.007 17.651 1.00 94.19 254 GLY A O 1
ATOM 2046 N N . GLY A 1 255 ? -6.470 -11.893 16.374 1.00 93.75 255 GLY A N 1
ATOM 2047 C CA . GLY A 1 255 ? -6.782 -13.085 15.576 1.00 93.75 255 GLY A CA 1
ATOM 2048 C C . GLY A 1 255 ? -7.909 -12.851 14.558 1.00 93.75 255 GLY A C 1
ATOM 2049 O O . GLY A 1 255 ? -8.558 -13.800 14.118 1.00 93.75 255 GLY A O 1
ATOM 2050 N N . PHE A 1 256 ? -8.156 -11.592 14.185 1.00 96.69 256 PHE A N 1
ATOM 2051 C CA . PHE A 1 256 ? -9.253 -11.174 13.310 1.00 96.69 256 PHE A CA 1
ATOM 2052 C C . PHE A 1 256 ? -8.941 -11.436 11.841 1.00 96.69 256 PHE A C 1
ATOM 2054 O O . PHE A 1 256 ? -7.776 -11.495 11.443 1.00 96.69 256 PHE A O 1
ATOM 2061 N N . ASN A 1 257 ? -9.962 -11.528 10.996 1.00 97.19 257 ASN A N 1
ATOM 2062 C CA . ASN A 1 257 ? -9.741 -11.459 9.553 1.00 97.19 257 ASN A CA 1
ATOM 2063 C C . ASN A 1 257 ? -9.222 -10.055 9.194 1.00 97.19 257 ASN A C 1
ATOM 2065 O O . ASN A 1 257 ? -9.488 -9.082 9.909 1.00 97.19 257 ASN A O 1
ATOM 2069 N N . PHE A 1 258 ? -8.472 -9.932 8.102 1.00 97.38 258 PHE A N 1
ATOM 2070 C CA . PHE A 1 258 ? -7.932 -8.641 7.678 1.00 97.38 258 PHE A CA 1
ATOM 2071 C C . PHE A 1 258 ? -7.997 -8.480 6.167 1.00 97.38 258 PHE A C 1
ATOM 2073 O O . PHE A 1 258 ? -7.599 -9.386 5.435 1.00 97.38 258 PHE A O 1
ATOM 2080 N N . VAL A 1 259 ? -8.453 -7.312 5.721 1.00 97.81 259 VAL A N 1
ATOM 2081 C CA . VAL A 1 259 ? -8.424 -6.893 4.318 1.00 97.81 259 VAL A CA 1
ATOM 2082 C C . VAL A 1 259 ? -7.868 -5.478 4.233 1.00 97.81 259 VAL A C 1
ATOM 2084 O O . VAL A 1 259 ? -8.275 -4.606 4.998 1.00 97.81 259 VAL A O 1
ATOM 2087 N N . SER A 1 260 ? -6.958 -5.233 3.297 1.00 96.88 260 SER A N 1
ATOM 2088 C CA . SER A 1 260 ? -6.336 -3.927 3.089 1.00 96.88 260 SER A CA 1
ATOM 2089 C C . SER A 1 260 ? -6.266 -3.579 1.609 1.00 96.88 260 SER A C 1
ATOM 2091 O O . SER A 1 260 ? -5.866 -4.403 0.780 1.00 96.88 260 SER A O 1
ATOM 2093 N N . LYS A 1 261 ? -6.677 -2.350 1.284 1.00 95.56 261 LYS A N 1
ATOM 2094 C CA . LYS A 1 261 ? -6.508 -1.760 -0.042 1.00 95.56 261 LYS A CA 1
ATOM 2095 C C . LYS A 1 261 ? -5.166 -1.029 -0.090 1.00 95.56 261 LYS A C 1
ATOM 2097 O O . LYS A 1 261 ? -5.069 0.133 0.303 1.00 95.56 261 LYS A O 1
ATOM 2102 N N . ASP A 1 262 ? -4.142 -1.720 -0.578 1.00 94.00 262 ASP A N 1
ATOM 2103 C CA . ASP A 1 262 ? -2.762 -1.228 -0.658 1.00 94.00 262 ASP A CA 1
ATOM 2104 C C . ASP A 1 262 ? -2.322 -0.881 -2.087 1.00 94.00 262 ASP A C 1
ATOM 2106 O O . ASP A 1 262 ? -1.293 -0.240 -2.282 1.00 94.00 262 ASP A O 1
ATOM 2110 N N . ILE A 1 263 ? -3.071 -1.284 -3.108 1.00 92.50 263 ILE A N 1
ATOM 2111 C CA . ILE A 1 263 ? -2.715 -1.003 -4.501 1.00 92.50 263 ILE A CA 1
ATOM 2112 C C . ILE A 1 263 ? -3.729 -0.025 -5.076 1.00 92.50 263 ILE A C 1
ATOM 2114 O O . ILE A 1 263 ? -4.932 -0.295 -5.112 1.00 92.50 263 ILE A O 1
ATOM 2118 N N . GLU A 1 264 ? -3.223 1.114 -5.540 1.00 91.25 264 GLU A N 1
ATOM 2119 C CA . GLU A 1 264 ? -3.980 2.031 -6.378 1.00 91.25 264 GLU A CA 1
ATOM 2120 C C . GLU A 1 264 ? -3.707 1.681 -7.840 1.00 91.25 264 GLU A C 1
ATOM 2122 O O . GLU A 1 264 ? -2.555 1.641 -8.265 1.00 91.25 264 GLU A O 1
ATOM 2127 N N . ALA A 1 265 ? -4.761 1.368 -8.595 1.00 88.75 265 ALA A N 1
ATOM 2128 C CA . ALA A 1 265 ? -4.613 0.992 -10.000 1.00 88.75 265 ALA A CA 1
ATOM 2129 C C . ALA A 1 265 ? -4.267 2.197 -10.889 1.00 88.75 265 ALA A C 1
ATOM 2131 O O . ALA A 1 265 ? -3.629 2.015 -11.921 1.00 88.75 265 ALA A O 1
ATOM 2132 N N . ASP A 1 266 ? -4.696 3.389 -10.474 1.00 87.25 266 ASP A N 1
ATOM 2133 C CA . ASP A 1 266 ? -4.467 4.657 -11.154 1.00 87.25 266 ASP A CA 1
ATOM 2134 C C . ASP A 1 266 ? -4.328 5.767 -10.100 1.00 87.25 266 ASP A C 1
ATOM 2136 O O . ASP A 1 266 ? -5.245 5.994 -9.307 1.00 87.25 266 ASP A O 1
ATOM 2140 N N . SER A 1 267 ? -3.162 6.413 -10.051 1.00 84.00 267 SER A N 1
ATOM 2141 C CA . SER A 1 267 ? -2.878 7.483 -9.091 1.00 84.00 267 SER A CA 1
ATOM 2142 C C . SER A 1 267 ? -3.602 8.788 -9.408 1.00 84.00 267 SER A C 1
ATOM 2144 O O . SER A 1 267 ? -3.834 9.574 -8.490 1.00 84.00 267 SER A O 1
ATOM 2146 N N . ASP A 1 268 ? -3.958 9.013 -10.671 1.00 86.44 268 ASP A N 1
ATOM 2147 C CA . ASP A 1 268 ? -4.609 10.241 -11.123 1.00 86.44 268 ASP A CA 1
ATOM 2148 C C . ASP A 1 268 ? -6.132 10.135 -10.944 1.00 86.44 268 ASP A C 1
ATOM 2150 O O . ASP A 1 268 ? -6.806 11.119 -10.627 1.00 86.44 268 ASP A O 1
ATOM 2154 N N . GLU A 1 269 ? -6.680 8.919 -11.037 1.00 88.38 269 GLU A N 1
ATOM 2155 C CA . GLU A 1 269 ? -8.101 8.628 -10.829 1.00 88.38 269 GLU A CA 1
ATOM 2156 C C . GLU A 1 269 ? -8.366 7.747 -9.595 1.00 88.38 269 GLU A C 1
ATOM 2158 O O . GLU A 1 269 ? -8.810 6.604 -9.699 1.00 88.38 269 GLU A O 1
ATOM 2163 N N . LEU A 1 270 ? -8.173 8.296 -8.393 1.00 89.12 270 LEU A N 1
ATOM 2164 C CA . LEU A 1 270 ? -8.292 7.554 -7.125 1.00 89.12 270 LEU A CA 1
ATOM 2165 C C . LEU A 1 270 ? -9.615 6.791 -6.952 1.00 89.12 270 LEU A C 1
ATOM 2167 O O . LEU A 1 270 ? -10.702 7.364 -7.083 1.00 89.12 270 LEU A O 1
ATOM 2171 N N . ASP A 1 271 ? -9.549 5.525 -6.537 1.00 91.06 271 ASP A N 1
ATOM 2172 C CA . ASP A 1 271 ? -10.728 4.684 -6.323 1.00 91.06 271 ASP A CA 1
ATOM 2173 C C . ASP A 1 271 ? -11.004 4.382 -4.833 1.00 91.06 271 ASP A C 1
ATOM 2175 O O . ASP A 1 271 ? -10.393 3.502 -4.237 1.00 91.06 271 ASP A O 1
ATOM 2179 N N . SER A 1 272 ? -11.946 5.070 -4.183 1.00 93.06 272 SER A N 1
ATOM 2180 C CA . SER A 1 272 ? -12.216 4.822 -2.756 1.00 93.06 272 SER A CA 1
ATOM 2181 C C . SER A 1 272 ? -12.934 3.491 -2.507 1.00 93.06 272 SER A C 1
ATOM 2183 O O . SER A 1 272 ? -14.047 3.282 -2.984 1.00 93.06 272 SER A O 1
ATOM 2185 N N . PHE A 1 273 ? -12.348 2.629 -1.666 1.00 95.06 273 PHE A N 1
ATOM 2186 C CA . PHE A 1 273 ? -13.013 1.416 -1.160 1.00 95.06 273 PHE A CA 1
ATOM 2187 C C . PHE A 1 273 ? -13.755 1.667 0.161 1.00 95.06 273 PHE A C 1
ATOM 2189 O O . PHE A 1 273 ? -14.507 0.814 0.624 1.00 95.06 273 PHE A O 1
ATOM 2196 N N . TYR A 1 274 ? -13.565 2.846 0.762 1.00 95.44 274 TYR A N 1
ATOM 2197 C CA . TYR A 1 274 ? -14.302 3.296 1.942 1.00 95.44 274 TYR A CA 1
ATOM 2198 C C . TYR A 1 274 ? -15.670 3.875 1.548 1.00 95.44 274 TYR A C 1
ATOM 2200 O O . TYR A 1 274 ? -16.689 3.533 2.149 1.00 95.44 274 TYR A O 1
ATOM 2208 N N . ASN A 1 275 ? -15.695 4.717 0.509 1.00 94.81 275 ASN A N 1
ATOM 2209 C CA . ASN A 1 275 ? -16.901 5.281 -0.092 1.00 94.81 275 ASN A CA 1
ATOM 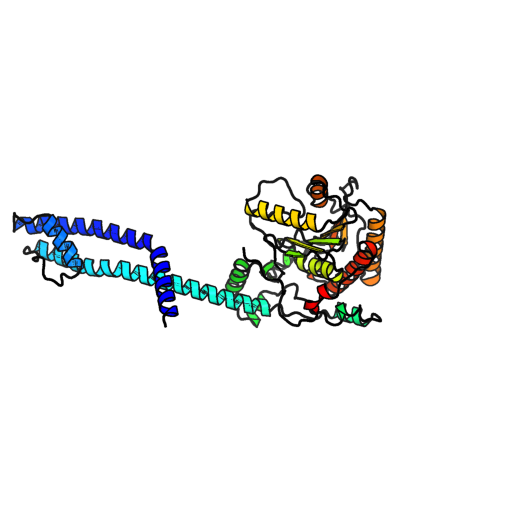2210 C C . ASN A 1 275 ? -16.981 4.854 -1.565 1.00 94.81 275 ASN A C 1
ATOM 2212 O O . ASN A 1 275 ? -16.457 5.535 -2.448 1.00 94.81 275 ASN A O 1
ATOM 2216 N N . LEU A 1 276 ? -17.668 3.745 -1.839 1.00 92.25 276 LEU A N 1
ATOM 2217 C CA . LEU A 1 276 ? -17.838 3.202 -3.188 1.00 92.25 276 LEU A CA 1
ATOM 2218 C C . LEU A 1 276 ? -18.881 4.028 -3.953 1.00 92.25 276 LEU A C 1
ATOM 2220 O O . LEU A 1 276 ? -20.065 3.691 -3.984 1.00 92.25 276 LEU A O 1
ATOM 2224 N N . ALA A 1 277 ? -18.463 5.155 -4.523 1.00 87.81 277 ALA A N 1
ATOM 2225 C CA . ALA A 1 277 ? -19.317 5.979 -5.372 1.00 87.81 277 ALA A CA 1
ATOM 2226 C C . ALA A 1 277 ? -19.600 5.297 -6.724 1.00 87.81 277 ALA A C 1
ATOM 2228 O O . ALA A 1 277 ? -18.723 4.635 -7.291 1.00 87.81 277 ALA A O 1
ATOM 2229 N N . ASP A 1 278 ? -20.805 5.518 -7.260 1.00 86.81 278 ASP A N 1
ATOM 2230 C CA . ASP A 1 278 ? -21.215 5.070 -8.599 1.00 86.81 278 ASP A CA 1
ATOM 2231 C C . ASP A 1 278 ? -20.604 5.983 -9.671 1.00 86.81 278 ASP A C 1
ATOM 2233 O O . ASP A 1 278 ? -21.291 6.756 -10.335 1.00 86.81 278 ASP A O 1
ATOM 2237 N N . LYS A 1 279 ? -19.275 5.939 -9.786 1.00 88.44 279 LYS A N 1
ATOM 2238 C CA . LYS A 1 279 ? -18.514 6.620 -10.834 1.00 88.44 279 LYS A CA 1
ATOM 2239 C C . LYS A 1 279 ? -17.954 5.606 -11.836 1.00 88.44 279 LYS A C 1
ATOM 2241 O O . LYS A 1 279 ? -17.686 4.468 -11.431 1.00 88.44 279 LYS A O 1
ATOM 2246 N N . PRO A 1 280 ? -17.752 6.001 -13.106 1.00 89.38 280 PRO A N 1
ATOM 2247 C CA . PRO A 1 280 ? -16.975 5.207 -14.048 1.00 89.38 280 PRO A CA 1
ATOM 2248 C C . PRO A 1 280 ? -15.596 4.892 -13.461 1.00 89.38 280 PRO A C 1
ATOM 2250 O O . PRO A 1 280 ? -15.001 5.729 -12.783 1.00 89.38 280 PRO A O 1
ATOM 2253 N N . VAL A 1 281 ? -15.132 3.670 -13.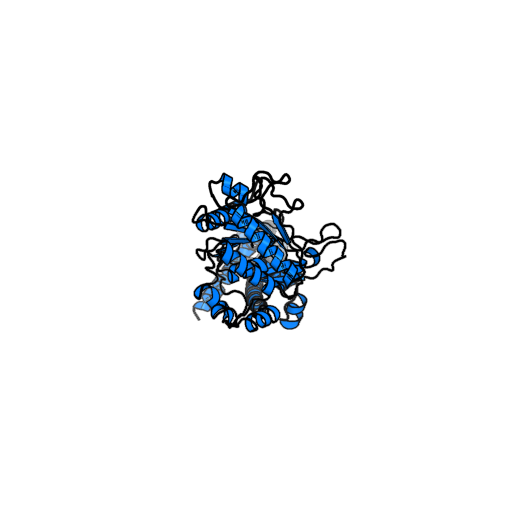691 1.00 91.69 281 VAL A N 1
ATOM 2254 C CA . VAL A 1 281 ? -13.818 3.180 -13.271 1.00 91.69 281 VAL A CA 1
ATOM 2255 C C . VAL A 1 281 ? -13.223 2.346 -14.396 1.00 91.69 281 VAL A C 1
ATOM 2257 O O . VAL A 1 281 ? -13.970 1.775 -15.196 1.00 91.69 281 VAL A O 1
ATOM 2260 N N . SER A 1 282 ? -11.898 2.258 -14.454 1.00 93.69 282 SER A N 1
ATOM 2261 C CA . SER A 1 282 ? -11.211 1.393 -15.416 1.00 93.69 282 SER A CA 1
ATOM 2262 C C . SER A 1 282 ? -11.500 -0.090 -15.155 1.00 93.69 282 SER A C 1
ATOM 2264 O O . SER A 1 282 ? -11.881 -0.489 -14.049 1.00 93.69 282 SER A O 1
ATOM 2266 N N . ASP A 1 283 ? -11.253 -0.944 -16.152 1.00 94.31 283 ASP A N 1
ATOM 2267 C CA . ASP A 1 283 ? -11.431 -2.396 -16.013 1.00 94.31 283 ASP A CA 1
ATOM 2268 C C . ASP A 1 283 ? -10.606 -2.970 -14.847 1.00 94.31 283 ASP A C 1
ATOM 2270 O O . ASP A 1 283 ? -11.086 -3.824 -14.096 1.00 94.31 283 ASP A O 1
ATOM 2274 N N . LYS A 1 284 ? -9.384 -2.453 -14.638 1.00 93.31 284 LYS A N 1
ATOM 2275 C CA . LYS A 1 284 ? -8.504 -2.867 -13.533 1.00 93.31 284 LYS A CA 1
ATOM 2276 C C . LYS A 1 284 ? -9.075 -2.462 -12.171 1.00 93.31 284 LYS A C 1
ATOM 2278 O O . LYS A 1 284 ? -9.089 -3.272 -11.245 1.00 93.31 284 LYS A O 1
ATOM 2283 N N . GLN A 1 285 ? -9.597 -1.241 -12.047 1.00 94.56 285 GLN A N 1
ATOM 2284 C CA . GLN A 1 285 ? -10.273 -0.780 -10.829 1.00 94.56 285 GLN A CA 1
ATOM 2285 C C . GLN A 1 285 ? -11.532 -1.610 -10.536 1.00 94.56 285 GLN A C 1
ATOM 2287 O O . GLN A 1 285 ? -11.721 -2.078 -9.411 1.00 94.56 285 GLN A O 1
ATOM 2292 N N . ALA A 1 286 ? -12.360 -1.876 -11.550 1.00 94.19 286 ALA A N 1
ATOM 2293 C CA . ALA A 1 286 ? -13.549 -2.715 -11.413 1.00 94.19 286 ALA A CA 1
ATOM 2294 C C . ALA A 1 286 ? -13.204 -4.147 -10.964 1.00 94.19 286 ALA A C 1
ATOM 2296 O O . ALA A 1 286 ? -13.861 -4.689 -10.067 1.00 94.19 286 ALA A O 1
ATOM 2297 N N . ALA A 1 287 ? -12.154 -4.744 -11.537 1.00 95.31 287 ALA A N 1
ATOM 2298 C CA . ALA A 1 287 ? -11.651 -6.056 -11.134 1.00 95.31 287 ALA A CA 1
ATOM 2299 C C . ALA A 1 287 ? -11.177 -6.061 -9.670 1.00 95.31 287 ALA A C 1
ATOM 2301 O O . ALA A 1 287 ? -11.577 -6.939 -8.902 1.00 95.31 287 ALA A O 1
ATOM 2302 N N . ASN A 1 288 ? -10.415 -5.044 -9.256 1.00 95.38 288 ASN A N 1
ATOM 2303 C CA . ASN A 1 288 ? -9.943 -4.885 -7.879 1.00 95.38 288 ASN A CA 1
ATOM 2304 C C . ASN A 1 288 ? -11.098 -4.729 -6.879 1.00 95.38 288 ASN A C 1
ATOM 2306 O O . ASN A 1 288 ? -11.121 -5.426 -5.863 1.00 95.38 288 ASN A O 1
ATOM 2310 N N . ARG A 1 289 ? -12.093 -3.880 -7.181 1.00 94.38 289 ARG A N 1
ATOM 2311 C CA . ARG A 1 289 ? -13.310 -3.724 -6.361 1.00 94.38 289 ARG A CA 1
ATOM 2312 C C . ARG A 1 289 ? -14.056 -5.047 -6.213 1.00 94.38 289 ARG A C 1
ATOM 2314 O O . ARG A 1 289 ? -14.494 -5.395 -5.118 1.00 94.38 289 ARG A O 1
ATOM 2321 N N . LYS A 1 290 ? -14.214 -5.792 -7.312 1.00 94.69 290 LYS A N 1
ATOM 2322 C CA . LYS A 1 290 ? -14.903 -7.088 -7.313 1.00 94.69 290 LYS A CA 1
ATOM 2323 C C . LYS A 1 290 ? -14.166 -8.114 -6.452 1.00 94.69 290 LYS A C 1
ATOM 2325 O O . LYS A 1 290 ? -14.812 -8.777 -5.646 1.00 94.69 290 LYS A O 1
ATOM 2330 N N . ALA A 1 291 ? -12.846 -8.227 -6.602 1.00 96.56 291 ALA A N 1
ATOM 2331 C CA . ALA A 1 291 ? -12.024 -9.126 -5.793 1.00 96.56 291 ALA A CA 1
ATOM 2332 C C . ALA A 1 291 ? -12.143 -8.792 -4.297 1.00 96.56 291 ALA A C 1
ATOM 2334 O O . ALA A 1 291 ? -12.465 -9.666 -3.499 1.00 96.56 291 ALA A O 1
ATOM 2335 N N . PHE A 1 292 ? -12.017 -7.512 -3.941 1.00 96.50 292 PHE A N 1
ATOM 2336 C CA . PHE A 1 292 ? -12.147 -7.036 -2.563 1.00 96.50 292 PHE A CA 1
ATOM 2337 C C . PHE A 1 292 ? -13.513 -7.347 -1.941 1.00 96.50 292 PHE A C 1
ATOM 2339 O O . PHE A 1 292 ? -13.590 -7.855 -0.824 1.00 96.50 292 PHE A O 1
ATOM 2346 N N . LEU A 1 293 ? -14.608 -7.084 -2.663 1.00 95.62 293 LEU A N 1
ATOM 2347 C CA . LEU A 1 293 ? -15.957 -7.385 -2.173 1.00 95.62 293 LEU A CA 1
ATOM 2348 C C . LEU A 1 293 ? -16.212 -8.893 -2.040 1.00 95.62 293 LEU A C 1
ATOM 2350 O O . LEU A 1 293 ? -16.951 -9.298 -1.144 1.00 95.62 293 LEU A O 1
ATOM 2354 N N . ASN A 1 294 ? -15.614 -9.717 -2.904 1.00 95.88 294 ASN A N 1
ATOM 2355 C CA . ASN A 1 294 ? -15.702 -11.172 -2.795 1.00 95.88 294 ASN A CA 1
ATOM 2356 C C . ASN A 1 294 ? -14.970 -11.684 -1.549 1.00 95.88 294 ASN A C 1
ATOM 2358 O O . ASN A 1 294 ? -15.571 -12.428 -0.779 1.00 95.88 294 ASN A O 1
ATOM 2362 N N . ASP A 1 295 ? -13.732 -11.236 -1.308 1.00 96.69 295 ASP A N 1
ATOM 2363 C CA . ASP A 1 295 ? -12.975 -11.602 -0.104 1.00 96.69 295 ASP A CA 1
ATOM 2364 C C . ASP A 1 295 ? -13.740 -11.184 1.173 1.00 96.69 295 ASP A C 1
ATOM 2366 O O . ASP A 1 295 ? -13.855 -11.971 2.111 1.00 96.69 295 ASP A O 1
ATOM 2370 N N . LEU A 1 296 ? -14.352 -9.990 1.202 1.00 96.19 296 LEU A N 1
ATOM 2371 C CA . LEU A 1 296 ? -15.203 -9.573 2.328 1.00 96.19 296 LEU A CA 1
ATOM 2372 C C . LEU A 1 296 ? -16.435 -10.461 2.502 1.00 96.19 296 LEU A C 1
ATOM 2374 O O . LEU A 1 296 ? -16.768 -10.832 3.627 1.00 96.19 296 LEU A O 1
ATOM 2378 N N . LYS A 1 297 ? -17.106 -10.823 1.405 1.00 95.12 297 LYS A N 1
ATOM 2379 C CA . LYS A 1 297 ? -18.271 -11.712 1.445 1.00 95.12 297 LYS A CA 1
ATOM 2380 C C . LYS A 1 297 ? -17.911 -13.088 2.010 1.00 95.12 297 LYS A C 1
ATOM 2382 O O . LYS A 1 297 ? -18.698 -13.643 2.763 1.00 95.12 297 LYS A O 1
ATOM 2387 N N . GLU A 1 298 ? -16.741 -13.626 1.676 1.00 94.94 298 GLU A N 1
ATOM 2388 C CA . GLU A 1 298 ? -16.258 -14.908 2.209 1.00 94.94 298 GLU A CA 1
ATOM 2389 C C . GLU A 1 298 ? -15.891 -14.846 3.701 1.00 94.94 298 GLU A C 1
ATOM 2391 O O . GLU A 1 298 ? -15.940 -15.860 4.399 1.00 94.94 298 GLU A O 1
ATOM 2396 N N . MET A 1 299 ? -15.514 -13.667 4.203 1.00 95.12 299 MET A N 1
ATOM 2397 C CA . MET A 1 299 ? -15.193 -13.445 5.618 1.00 95.12 299 MET A CA 1
ATOM 2398 C C . MET A 1 299 ? -16.436 -13.196 6.484 1.00 95.12 299 MET A C 1
ATOM 2400 O O . MET A 1 299 ? -16.382 -13.399 7.699 1.00 95.12 299 MET A O 1
ATOM 2404 N N . VAL A 1 300 ? -17.559 -12.796 5.879 1.00 93.00 300 VAL A N 1
ATOM 2405 C CA . VAL A 1 300 ? -18.869 -12.713 6.539 1.00 93.00 300 VAL A CA 1
ATOM 2406 C C . VAL A 1 300 ? -19.509 -14.099 6.526 1.00 93.00 300 VAL A C 1
ATOM 2408 O O . VAL A 1 300 ? -20.035 -14.558 5.517 1.00 93.00 300 VAL A O 1
ATOM 2411 N N . THR A 1 301 ? -19.440 -14.787 7.663 1.00 80.44 301 THR A N 1
ATOM 2412 C CA . THR A 1 301 ? -19.890 -16.186 7.788 1.00 80.44 301 THR A CA 1
ATOM 2413 C C . THR A 1 301 ? -21.292 -16.312 8.372 1.00 80.44 301 THR A C 1
ATOM 2415 O O . THR A 1 301 ? -21.981 -17.298 8.118 1.00 80.44 301 THR A O 1
ATOM 2418 N N . THR A 1 302 ? -21.721 -15.315 9.144 1.00 83.31 302 THR A N 1
ATOM 2419 C CA . THR A 1 302 ? -22.999 -15.281 9.863 1.00 83.31 302 THR A CA 1
ATOM 2420 C C . THR A 1 302 ? -23.483 -13.840 9.984 1.00 83.31 302 THR A C 1
ATOM 2422 O O . THR A 1 302 ? -22.674 -12.917 9.908 1.00 83.31 302 THR A O 1
ATOM 2425 N N . GLU A 1 303 ? -24.757 -13.633 10.310 1.00 81.56 303 GLU A N 1
ATOM 2426 C CA . GLU A 1 303 ? -25.288 -12.299 10.643 1.00 81.56 303 GLU A CA 1
ATOM 2427 C C . GLU A 1 303 ? -24.595 -11.672 11.874 1.00 81.56 303 GLU A C 1
ATOM 2429 O O . GLU A 1 303 ? -24.540 -10.451 12.013 1.00 81.56 303 GLU A O 1
ATOM 2434 N N . ASP A 1 304 ? -23.965 -12.503 12.715 1.00 91.06 304 ASP A N 1
ATOM 2435 C CA . ASP A 1 304 ? -23.134 -12.089 13.852 1.00 91.06 304 ASP A CA 1
ATOM 2436 C C . ASP A 1 304 ? -21.718 -11.629 13.477 1.00 91.06 304 ASP A C 1
ATOM 2438 O O . ASP A 1 304 ? -20.919 -11.301 14.357 1.00 91.06 304 ASP A O 1
ATOM 2442 N N . SER A 1 305 ? -21.362 -11.621 12.190 1.00 96.62 305 SER A N 1
ATOM 2443 C CA . SER A 1 305 ? -20.062 -11.118 11.753 1.00 96.62 305 SER A CA 1
ATOM 2444 C C . SER A 1 305 ? -19.981 -9.591 11.887 1.00 96.62 305 SER A C 1
ATOM 2446 O O . SER A 1 305 ? -20.967 -8.868 11.718 1.00 96.62 305 SER A O 1
ATOM 2448 N N . TRP A 1 306 ? -18.779 -9.102 12.178 1.00 98.00 306 TRP A N 1
ATOM 2449 C CA . TRP A 1 306 ? -18.449 -7.698 12.379 1.00 98.00 306 TRP A CA 1
ATOM 2450 C C . TRP A 1 306 ? -17.400 -7.248 11.373 1.00 98.00 306 TRP A C 1
ATOM 2452 O O . TRP A 1 306 ? -16.350 -7.874 11.232 1.00 98.00 306 TRP A O 1
ATOM 2462 N N . ILE A 1 307 ? -17.657 -6.122 10.720 1.00 98.31 307 ILE A N 1
ATOM 2463 C CA . ILE A 1 307 ? -16.704 -5.415 9.876 1.00 98.31 307 ILE A CA 1
ATOM 2464 C C . ILE A 1 307 ? -16.358 -4.091 10.552 1.00 98.31 307 ILE A C 1
ATOM 2466 O O . ILE A 1 307 ? -17.212 -3.228 10.749 1.00 98.31 307 ILE A O 1
ATOM 2470 N N . ILE A 1 308 ? -15.084 -3.921 10.891 1.00 98.44 308 ILE A N 1
ATOM 2471 C CA . ILE A 1 308 ? -14.557 -2.671 11.437 1.00 98.44 308 ILE A CA 1
ATOM 2472 C C . ILE A 1 308 ? -13.794 -1.972 10.320 1.00 98.44 308 ILE A C 1
ATOM 2474 O O . ILE A 1 308 ? -12.688 -2.380 9.951 1.00 98.44 308 ILE A O 1
ATOM 2478 N N . LEU A 1 309 ? -14.398 -0.923 9.768 1.00 98.06 309 LEU A N 1
ATOM 2479 C CA . LEU A 1 309 ? -13.778 -0.085 8.751 1.00 98.06 309 LEU A CA 1
ATOM 2480 C C . LEU A 1 309 ? -12.759 0.830 9.428 1.00 98.06 309 LEU A C 1
ATOM 2482 O O . LEU A 1 309 ? -13.117 1.685 10.234 1.00 98.06 309 LEU A O 1
ATOM 2486 N N . PHE A 1 310 ? -11.487 0.644 9.107 1.00 97.75 310 PHE A N 1
ATOM 2487 C CA . PHE A 1 310 ? -10.385 1.397 9.681 1.00 97.75 310 PHE A CA 1
ATOM 2488 C C . PHE A 1 310 ? -9.910 2.478 8.708 1.00 97.75 310 PHE A C 1
ATOM 2490 O O . PHE A 1 310 ? -9.565 2.196 7.558 1.00 97.75 310 PHE A O 1
ATOM 2497 N N . THR A 1 311 ? -9.869 3.711 9.191 1.00 95.75 311 THR A N 1
ATOM 2498 C CA . THR A 1 311 ? -9.371 4.909 8.494 1.00 95.75 311 THR A CA 1
ATOM 2499 C C . THR A 1 311 ? -8.762 5.844 9.540 1.00 95.75 311 THR A C 1
ATOM 2501 O O . THR A 1 311 ? -8.810 5.545 10.734 1.00 95.75 311 THR A O 1
ATOM 2504 N N . ALA A 1 312 ? -8.128 6.933 9.132 1.00 95.94 312 ALA A N 1
ATOM 2505 C CA . ALA A 1 312 ? -7.536 7.914 10.030 1.00 95.94 312 ALA A CA 1
ATOM 2506 C C . ALA A 1 312 ? -8.201 9.284 9.905 1.00 95.94 312 ALA A C 1
ATOM 2508 O O . ALA A 1 312 ? -8.941 9.578 8.966 1.00 95.94 312 ALA A O 1
ATOM 2509 N N . HIS A 1 313 ? -7.909 10.147 10.870 1.00 95.69 313 HIS A N 1
ATOM 2510 C CA . HIS A 1 313 ? -8.211 11.565 10.771 1.00 95.69 313 HIS A CA 1
ATOM 2511 C C . HIS A 1 313 ? -7.026 12.395 11.267 1.00 95.69 313 HIS A C 1
ATOM 2513 O O . HIS A 1 313 ? -6.228 11.944 12.088 1.00 95.69 313 HIS A O 1
ATOM 2519 N N . ILE A 1 314 ? -6.921 13.628 10.785 1.00 95.69 314 ILE A N 1
ATOM 2520 C CA . ILE A 1 314 ? -5.890 14.569 11.217 1.00 95.69 314 ILE A CA 1
ATOM 2521 C C . ILE A 1 314 ? -6.494 15.464 12.303 1.00 95.69 314 ILE A C 1
ATOM 2523 O O . ILE A 1 314 ? -7.571 16.044 12.114 1.00 95.69 314 ILE A O 1
ATOM 2527 N N . LYS A 1 315 ? -5.826 15.547 13.459 1.00 94.44 315 LYS A N 1
ATOM 2528 C CA . LYS A 1 315 ? -6.225 16.463 14.533 1.00 94.44 315 LYS A CA 1
ATOM 2529 C C . LYS A 1 315 ? -6.005 17.896 14.083 1.00 94.44 315 LYS A C 1
ATOM 2531 O O . LYS A 1 315 ? -5.046 18.181 13.378 1.00 94.44 315 LYS A O 1
ATOM 2536 N N . SER A 1 316 ? -6.892 18.786 14.506 1.00 93.12 316 SER A N 1
ATOM 2537 C CA . SER A 1 316 ? -6.766 20.215 14.237 1.00 93.12 316 SER A CA 1
ATOM 2538 C C . SER A 1 316 ? -7.230 21.069 15.412 1.00 93.12 316 SER A C 1
ATOM 2540 O O . SER A 1 316 ? -7.804 20.550 16.375 1.00 93.12 316 SER A O 1
ATOM 2542 N N . SER A 1 317 ? -7.068 22.389 15.326 1.00 92.25 317 SER A N 1
ATOM 2543 C CA . SER A 1 317 ? -7.691 23.342 16.258 1.00 92.25 317 SER A CA 1
ATOM 2544 C C . SER A 1 317 ? -9.192 23.089 16.447 1.00 92.25 317 SER A C 1
ATOM 2546 O O . SER A 1 317 ? -9.697 23.188 17.567 1.00 92.25 317 SER A O 1
ATOM 2548 N N . MET A 1 318 ? -9.877 22.673 15.377 1.00 89.19 318 MET A N 1
ATOM 2549 C CA . MET A 1 318 ? -11.303 22.339 15.359 1.00 89.19 318 MET A CA 1
ATOM 2550 C C . MET A 1 318 ? -11.612 20.886 15.742 1.00 89.19 318 MET A C 1
ATOM 2552 O O . MET A 1 318 ? -12.788 20.553 15.884 1.00 89.19 318 MET A O 1
ATOM 2556 N N . ASN A 1 319 ? -10.615 20.000 15.840 1.00 90.75 319 ASN A N 1
ATOM 2557 C CA . ASN A 1 319 ? -10.805 18.590 16.189 1.00 90.75 319 ASN A CA 1
ATOM 2558 C C . ASN A 1 319 ? -9.664 18.036 17.034 1.00 90.75 319 ASN A C 1
ATOM 2560 O O . ASN A 1 319 ? -8.604 17.694 16.509 1.00 90.75 319 ASN A O 1
ATOM 2564 N N . LYS A 1 320 ? -9.904 17.902 18.334 1.00 92.25 320 LYS A N 1
ATOM 2565 C CA . LYS A 1 320 ? -8.883 17.450 19.284 1.00 92.25 320 LYS A CA 1
ATOM 2566 C C . LYS A 1 320 ? -9.099 16.030 19.800 1.00 92.25 320 LYS A C 1
ATOM 2568 O O . LYS A 1 320 ? -8.233 15.543 20.520 1.00 92.25 320 LYS A O 1
ATOM 2573 N N . VAL A 1 321 ? -10.197 15.386 19.411 1.00 94.88 321 VAL A N 1
ATOM 2574 C CA . VAL A 1 321 ? -10.517 14.008 19.797 1.00 94.88 321 VAL A CA 1
ATOM 2575 C C . VAL A 1 321 ? -9.487 13.054 19.189 1.00 94.88 321 VAL A C 1
ATOM 2577 O O . VAL A 1 321 ? -9.011 13.275 18.078 1.00 94.88 321 VAL A O 1
ATOM 2580 N N . ASP A 1 322 ? -9.110 12.009 19.923 1.00 97.00 322 ASP A N 1
ATOM 2581 C CA . ASP A 1 322 ? -8.079 11.065 19.493 1.00 97.00 322 ASP A CA 1
ATOM 2582 C C . ASP A 1 322 ? -8.648 9.869 18.726 1.00 97.00 322 ASP A C 1
ATOM 2584 O O . ASP A 1 322 ? -7.999 9.354 17.813 1.00 97.00 322 ASP A O 1
ATOM 2588 N N . PHE A 1 323 ? -9.864 9.439 19.061 1.00 97.12 323 PHE A N 1
ATOM 2589 C CA . PHE A 1 323 ? -10.565 8.355 18.379 1.00 97.12 323 PHE A CA 1
ATOM 2590 C C . PHE A 1 323 ? -11.998 8.737 18.049 1.00 97.12 323 PHE A C 1
ATOM 2592 O O . PHE A 1 323 ? -12.769 9.096 18.937 1.00 97.12 323 PHE A O 1
ATOM 2599 N N . HIS A 1 324 ? -12.361 8.557 16.782 1.00 96.56 324 HIS A N 1
ATOM 2600 C CA . HIS A 1 324 ? -13.737 8.679 16.339 1.00 96.56 324 HIS A CA 1
ATOM 2601 C C . HIS A 1 324 ? -14.374 7.337 16.016 1.00 96.56 324 HIS A C 1
ATOM 2603 O O . HIS A 1 324 ? -13.760 6.491 15.356 1.00 96.56 324 HIS A O 1
ATOM 2609 N N . PHE A 1 325 ? -15.635 7.186 16.410 1.00 95.75 325 PHE A N 1
ATOM 2610 C CA . PHE A 1 325 ? -16.468 6.040 16.057 1.00 95.75 325 PHE A CA 1
ATOM 2611 C C . PHE A 1 325 ? -17.718 6.500 15.301 1.00 95.75 325 PHE A C 1
ATOM 2613 O O . PHE A 1 325 ? -18.316 7.519 15.641 1.00 95.75 325 PHE A O 1
ATOM 2620 N N . ALA A 1 326 ? -18.099 5.780 14.244 1.00 95.31 326 ALA A N 1
ATOM 2621 C CA . ALA A 1 326 ? -19.299 6.104 13.471 1.00 95.31 326 ALA A CA 1
ATOM 2622 C C . ALA A 1 326 ? -19.958 4.857 12.883 1.00 95.31 326 ALA A C 1
ATOM 2624 O O . ALA A 1 326 ? -19.291 4.031 12.261 1.00 95.31 326 ALA A O 1
ATOM 2625 N N . ASP A 1 327 ? -21.271 4.761 13.024 1.00 95.62 327 ASP A N 1
ATOM 2626 C CA . ASP A 1 327 ? -22.087 3.654 12.530 1.00 95.62 327 ASP A CA 1
ATOM 2627 C C . ASP A 1 327 ? -23.327 4.113 11.752 1.00 95.62 327 ASP A C 1
ATOM 2629 O O . ASP A 1 327 ? -23.938 3.290 11.083 1.00 95.62 327 ASP A O 1
ATOM 2633 N N . ALA A 1 328 ? -23.689 5.394 11.809 1.00 95.00 328 ALA A N 1
ATOM 2634 C CA . ALA A 1 328 ? -24.951 5.927 11.300 1.00 95.00 328 ALA A CA 1
ATOM 2635 C C . ALA A 1 328 ? -24.754 7.212 10.475 1.00 95.00 328 ALA A C 1
ATOM 2637 O O . ALA A 1 328 ? -23.645 7.759 10.385 1.00 95.00 328 ALA A O 1
ATOM 2638 N N . GLU A 1 329 ? -25.834 7.702 9.864 1.00 92.94 329 GLU A N 1
ATOM 2639 C CA . GLU A 1 329 ? -25.855 9.012 9.208 1.00 92.94 329 GLU A CA 1
ATOM 2640 C C . GLU A 1 329 ? -25.767 10.173 10.220 1.00 92.94 329 GLU A C 1
ATOM 2642 O O . GLU A 1 329 ? -25.725 9.986 11.436 1.00 92.94 329 GLU A O 1
ATOM 2647 N N . LYS A 1 330 ? -25.697 11.413 9.719 1.00 89.81 330 LYS A N 1
ATOM 2648 C CA . LYS A 1 330 ? -25.431 12.610 10.539 1.00 89.81 330 LYS A CA 1
ATOM 2649 C C . LYS A 1 330 ? -26.479 12.862 11.625 1.00 89.81 330 LYS A C 1
ATOM 2651 O O . LYS A 1 330 ? -26.135 13.366 12.690 1.00 89.81 330 LYS A O 1
ATOM 2656 N N . ASP A 1 331 ? -27.736 12.545 11.350 1.00 87.25 331 ASP A N 1
ATOM 2657 C CA . ASP A 1 331 ? -28.851 12.653 12.294 1.00 87.25 331 ASP A CA 1
ATOM 2658 C C . ASP A 1 331 ? -28.963 11.437 13.235 1.00 87.25 331 ASP A C 1
ATOM 2660 O O . ASP A 1 331 ? -29.865 11.388 14.069 1.00 87.25 331 ASP A O 1
ATOM 2664 N N . GLY A 1 332 ? -28.042 10.473 13.125 1.00 85.44 332 GLY A N 1
ATOM 2665 C CA . GLY A 1 332 ? -28.056 9.215 13.868 1.00 85.44 332 GLY A CA 1
ATOM 2666 C C . GLY A 1 332 ? -29.006 8.165 13.288 1.00 85.44 332 GLY A C 1
ATOM 2667 O O . GLY A 1 332 ? -29.176 7.109 13.899 1.00 85.44 332 GLY A O 1
ATOM 2668 N N . SER A 1 333 ? -29.632 8.431 12.137 1.00 87.81 333 SER A N 1
ATOM 2669 C CA . SER A 1 333 ? -30.511 7.478 11.462 1.00 87.81 333 SER A CA 1
ATOM 2670 C C . SER A 1 333 ? -29.733 6.398 10.695 1.00 87.81 333 SER A C 1
ATOM 2672 O O . SER A 1 333 ? -28.538 6.524 10.429 1.00 87.81 333 SER A O 1
ATOM 2674 N N . ASP A 1 334 ? -30.438 5.306 10.380 1.00 91.94 334 ASP A N 1
ATOM 2675 C CA . ASP A 1 334 ? -29.964 4.171 9.576 1.00 91.94 334 ASP A CA 1
ATOM 2676 C C . ASP A 1 334 ? -28.612 3.577 10.017 1.00 91.94 334 ASP A C 1
ATOM 2678 O O . ASP A 1 334 ? -27.680 3.437 9.236 1.00 91.94 334 ASP A O 1
ATOM 2682 N N . SER A 1 335 ? -28.482 3.191 11.288 1.00 94.69 335 SER A N 1
ATOM 2683 C CA . SER A 1 335 ? -27.248 2.547 11.753 1.00 94.69 335 SER A CA 1
ATOM 2684 C C . SER A 1 335 ? -26.889 1.295 10.935 1.00 94.69 335 SER A C 1
ATOM 2686 O O . SER A 1 335 ? -27.725 0.437 10.635 1.00 94.69 335 SER A O 1
ATOM 2688 N N . THR A 1 336 ? -25.600 1.166 10.622 1.00 95.38 336 THR A N 1
ATOM 2689 C CA . THR A 1 336 ? -24.953 0.001 10.004 1.00 95.38 336 THR A CA 1
ATOM 2690 C C . THR A 1 336 ? -24.688 -1.148 10.982 1.00 95.38 336 THR A C 1
ATOM 2692 O O . THR A 1 336 ? -24.366 -2.261 10.554 1.00 95.38 336 THR A O 1
ATOM 2695 N N . VAL A 1 337 ? -24.897 -0.926 12.281 1.00 96.00 337 VAL A N 1
ATOM 2696 C CA . VAL A 1 337 ? -24.804 -1.939 13.337 1.00 96.00 337 VAL A CA 1
ATOM 2697 C C . VAL A 1 337 ? -26.182 -2.548 13.607 1.00 96.00 337 VAL A C 1
ATOM 2699 O O . VAL A 1 337 ? -27.159 -1.843 13.849 1.00 96.00 337 VAL A O 1
ATOM 2702 N N . ILE A 1 338 ? -26.257 -3.879 13.634 1.00 95.19 338 ILE A N 1
ATOM 2703 C CA . ILE A 1 338 ? -27.484 -4.623 13.956 1.00 95.19 338 ILE A CA 1
ATOM 2704 C C . ILE A 1 338 ? -27.564 -4.842 15.477 1.00 95.19 338 ILE A C 1
ATOM 2706 O O . ILE A 1 338 ? -28.585 -4.584 16.110 1.00 95.19 338 ILE A O 1
ATOM 2710 N N . GLN A 1 339 ? -26.456 -5.257 16.090 1.00 95.50 339 GLN A N 1
ATOM 2711 C CA . GLN A 1 339 ? -26.340 -5.581 17.513 1.00 95.50 339 GLN A CA 1
ATOM 2712 C C . GLN A 1 339 ? -25.919 -4.358 18.338 1.00 95.50 339 GLN A C 1
ATOM 2714 O O . GLN A 1 339 ? -24.777 -4.236 18.790 1.00 95.50 339 GLN A O 1
ATOM 2719 N N . GLN A 1 340 ? -26.866 -3.443 18.535 1.00 94.56 340 GLN A N 1
ATOM 2720 C CA . GLN A 1 340 ? -26.640 -2.142 19.175 1.00 94.56 340 GLN A CA 1
ATOM 2721 C C . GLN A 1 340 ? -26.078 -2.234 20.602 1.00 94.56 340 GLN A C 1
ATOM 2723 O O . GLN A 1 340 ? -25.176 -1.475 20.955 1.00 94.56 340 GLN A O 1
ATOM 2728 N N . ASP A 1 341 ? -26.549 -3.179 21.416 1.00 95.31 341 ASP A N 1
ATOM 2729 C CA . ASP A 1 341 ? -26.089 -3.309 22.807 1.00 95.31 341 ASP A CA 1
ATOM 2730 C C . ASP A 1 341 ? -24.633 -3.788 22.893 1.00 95.31 341 ASP A C 1
ATOM 2732 O O . ASP A 1 341 ? -23.843 -3.269 23.691 1.00 95.31 341 ASP A O 1
ATOM 2736 N N . ASN A 1 342 ? -24.244 -4.717 22.010 1.00 95.12 342 ASN A N 1
ATOM 2737 C CA . ASN A 1 342 ? -22.860 -5.181 21.899 1.00 95.12 342 ASN A CA 1
ATOM 2738 C C . ASN A 1 342 ? -21.932 -4.047 21.462 1.00 95.12 342 ASN A C 1
ATOM 2740 O O . ASN A 1 342 ? -20.839 -3.904 22.010 1.00 95.12 342 ASN A O 1
ATOM 2744 N N . TYR A 1 343 ? -22.384 -3.220 20.518 1.00 96.00 343 TYR A N 1
ATOM 2745 C CA . TYR A 1 343 ? -21.631 -2.065 20.044 1.00 96.00 343 TYR A CA 1
ATOM 2746 C C . TYR A 1 343 ? -21.459 -0.996 21.125 1.00 96.00 343 TYR A C 1
ATOM 2748 O O . TYR A 1 343 ? -20.331 -0.601 21.408 1.00 96.00 343 TYR A O 1
ATOM 2756 N N . LYS A 1 344 ? -22.534 -0.587 21.807 1.00 95.62 344 LYS A N 1
ATOM 2757 C CA . LYS A 1 344 ? -22.454 0.391 22.909 1.00 95.62 344 LYS A CA 1
ATOM 2758 C C . LYS A 1 344 ? -21.517 -0.078 24.021 1.00 95.62 344 LYS A C 1
ATOM 2760 O O . LYS A 1 344 ? -20.661 0.684 24.464 1.00 95.62 344 LYS A O 1
ATOM 2765 N N . THR A 1 345 ? -21.629 -1.347 24.417 1.00 97.19 345 THR A N 1
ATOM 2766 C CA . THR A 1 345 ? -20.742 -1.948 25.425 1.00 97.19 345 THR A CA 1
ATOM 2767 C C . THR A 1 345 ? -19.284 -1.951 24.967 1.00 97.19 345 THR A C 1
ATOM 2769 O O . THR A 1 345 ? -18.389 -1.637 25.753 1.00 97.19 345 THR A O 1
ATOM 2772 N N . LEU A 1 346 ? -19.028 -2.288 23.696 1.00 97.69 346 LEU A N 1
ATOM 2773 C CA . LEU A 1 346 ? -17.687 -2.239 23.116 1.00 97.69 346 LEU A CA 1
ATOM 2774 C C . LEU A 1 346 ? -17.103 -0.829 23.199 1.00 97.69 346 LEU A C 1
ATOM 2776 O O . LEU A 1 346 ? -15.993 -0.659 23.700 1.00 97.69 346 LEU A O 1
ATOM 2780 N N . LEU A 1 347 ? -17.845 0.163 22.708 1.00 96.88 347 LEU A N 1
ATOM 2781 C CA . LEU A 1 347 ? -17.394 1.547 22.668 1.00 96.88 347 LEU A CA 1
ATOM 2782 C C . LEU A 1 347 ? -17.098 2.078 24.065 1.00 96.88 347 LEU A C 1
ATOM 2784 O O . LEU A 1 347 ? -16.030 2.638 24.273 1.00 96.88 347 LEU A O 1
ATOM 2788 N N . GLN A 1 348 ? -17.975 1.824 25.038 1.00 97.00 348 GLN A N 1
ATOM 2789 C CA . GLN A 1 348 ? -17.752 2.240 26.420 1.00 97.00 348 GLN A CA 1
ATOM 2790 C C . GLN A 1 348 ? -16.459 1.645 26.994 1.00 97.00 348 GLN A C 1
ATOM 2792 O O . GLN A 1 348 ? -15.644 2.385 27.539 1.00 97.00 348 GLN A O 1
ATOM 2797 N N . LYS A 1 349 ? -16.228 0.336 26.814 1.00 97.81 349 LYS A N 1
ATOM 2798 C CA . LYS A 1 349 ? -14.993 -0.329 27.271 1.00 97.81 349 LYS A CA 1
ATOM 2799 C C . LYS A 1 349 ? -13.746 0.225 26.584 1.00 97.81 349 LYS A C 1
ATOM 2801 O O . LYS A 1 349 ? -12.708 0.374 27.226 1.00 97.81 349 LYS A O 1
ATOM 2806 N N . LEU A 1 350 ? -13.825 0.501 25.280 1.00 97.81 350 LEU A N 1
ATOM 2807 C CA . LEU A 1 350 ? -12.719 1.099 24.534 1.00 97.81 350 LEU A CA 1
ATOM 2808 C C . LEU A 1 350 ? -12.437 2.520 25.025 1.00 97.81 350 LEU A C 1
ATOM 2810 O O . LEU A 1 350 ? -11.290 2.821 25.333 1.00 97.81 350 LEU A O 1
ATOM 2814 N N . SER A 1 351 ? -13.459 3.366 25.138 1.00 97.19 351 SER A N 1
ATOM 2815 C CA . SER A 1 351 ? -13.339 4.750 25.602 1.00 97.19 351 SER A CA 1
ATOM 2816 C C . SER A 1 351 ? -12.803 4.848 27.024 1.00 97.19 351 SER A C 1
ATOM 2818 O O . SER A 1 351 ? -11.916 5.659 27.278 1.00 97.19 351 SER A O 1
ATOM 2820 N N . GLU A 1 352 ? -13.293 4.002 27.932 1.00 97.75 352 GLU A N 1
ATOM 2821 C CA . GLU A 1 352 ? -12.790 3.920 29.302 1.00 97.75 352 GLU A CA 1
ATOM 2822 C C . GLU A 1 352 ? -11.301 3.566 29.299 1.00 97.75 352 GLU A C 1
ATOM 2824 O O . GLU A 1 352 ? -10.501 4.343 29.806 1.00 97.75 352 GLU A O 1
ATOM 2829 N N . MET A 1 353 ? -10.911 2.478 28.624 1.00 97.88 353 MET A N 1
ATOM 2830 C CA . MET A 1 353 ? -9.509 2.053 28.528 1.00 97.88 353 MET A CA 1
ATOM 2831 C C . MET A 1 353 ? -8.603 3.123 27.898 1.00 97.88 353 MET A C 1
ATOM 2833 O O . MET A 1 353 ? -7.494 3.355 28.377 1.00 97.88 353 MET A O 1
ATOM 2837 N N . LEU A 1 354 ? -9.056 3.785 26.830 1.00 97.69 354 LEU A N 1
ATOM 2838 C CA . LEU A 1 354 ? -8.299 4.843 26.158 1.00 97.69 354 LEU A CA 1
ATOM 2839 C C . LEU A 1 354 ? -8.056 6.039 27.086 1.00 97.69 354 LEU A C 1
ATOM 2841 O O . LEU A 1 354 ? -6.941 6.565 27.136 1.00 97.69 354 LEU A O 1
ATOM 2845 N N . TYR A 1 355 ? -9.068 6.433 27.856 1.00 97.44 355 TYR A N 1
ATOM 2846 C CA . TYR A 1 355 ? -8.963 7.562 28.767 1.00 97.44 355 TYR A CA 1
ATOM 2847 C C . TYR A 1 355 ? -8.160 7.215 30.026 1.00 97.44 355 TYR A C 1
ATOM 2849 O O . TYR A 1 355 ? -7.195 7.910 30.343 1.00 97.44 355 TYR A O 1
ATOM 2857 N N . THR A 1 356 ? -8.504 6.131 30.727 1.00 97.50 356 THR A N 1
ATOM 2858 C CA . THR A 1 356 ? -7.894 5.786 32.022 1.00 97.50 356 THR A CA 1
ATOM 2859 C C . THR A 1 356 ? -6.426 5.414 31.894 1.00 97.50 356 THR A C 1
ATOM 2861 O O . THR A 1 356 ? -5.613 5.828 32.720 1.00 97.50 356 THR A O 1
ATOM 2864 N N . ASP A 1 357 ? -6.071 4.657 30.856 1.00 95.62 357 ASP A N 1
ATOM 2865 C CA . ASP A 1 357 ? -4.738 4.060 30.758 1.00 95.62 357 ASP A CA 1
ATOM 2866 C C . ASP A 1 357 ? -3.785 4.916 29.917 1.00 95.62 357 ASP A C 1
ATOM 2868 O O . ASP A 1 357 ? -2.562 4.808 30.055 1.00 95.62 357 ASP A O 1
ATOM 2872 N N . TYR A 1 358 ? -4.328 5.757 29.028 1.00 96.69 358 TYR A N 1
ATOM 2873 C CA . TYR A 1 358 ? -3.536 6.489 28.038 1.00 96.69 358 TYR A CA 1
ATOM 2874 C C . TYR A 1 358 ? -3.818 7.990 27.967 1.00 96.69 358 TYR A C 1
ATOM 2876 O O . TYR A 1 358 ? -3.047 8.677 27.286 1.00 96.69 358 TYR A O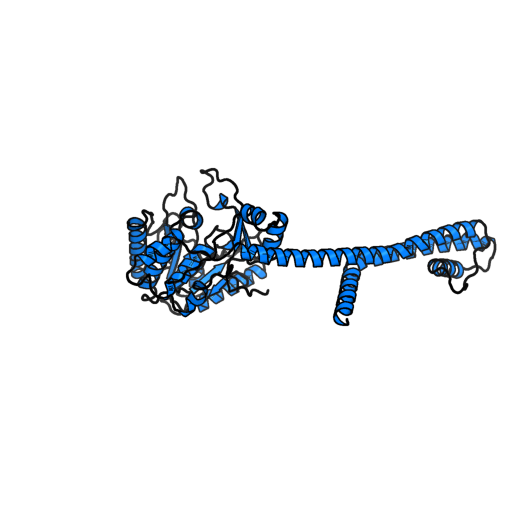 1
ATOM 2884 N N . ALA A 1 359 ? -4.836 8.490 28.680 1.00 97.12 359 ALA A N 1
ATOM 2885 C CA . ALA A 1 359 ? -5.328 9.866 28.599 1.00 97.12 359 ALA A CA 1
ATOM 2886 C C . ALA A 1 359 ? -5.684 10.283 27.159 1.00 97.12 359 ALA A C 1
ATOM 2888 O O . ALA A 1 359 ? -5.339 11.379 26.722 1.00 97.12 359 ALA A O 1
ATOM 2889 N N . LEU A 1 360 ? -6.321 9.375 26.411 1.00 97.12 360 LEU A N 1
ATOM 2890 C CA . LEU A 1 360 ? -6.752 9.592 25.030 1.00 97.12 360 LEU A CA 1
ATOM 2891 C C . LEU A 1 360 ? -8.270 9.764 24.973 1.00 97.12 360 LEU A C 1
ATOM 2893 O O . LEU A 1 360 ? -9.018 8.938 25.501 1.00 97.12 360 LEU A O 1
ATOM 2897 N N . GLU A 1 361 ? -8.724 10.828 24.318 1.00 95.50 361 GLU A N 1
ATOM 2898 C CA . GLU A 1 361 ? -10.147 11.142 24.196 1.00 95.50 361 GLU A CA 1
ATOM 2899 C C . GLU A 1 361 ? -10.795 10.375 23.041 1.00 95.50 361 GLU A C 1
ATOM 2901 O O . GLU A 1 361 ? -10.224 10.201 21.965 1.00 95.50 361 GLU A O 1
ATOM 2906 N N . SER A 1 362 ? -12.041 9.956 23.225 1.00 94.69 362 SER A N 1
ATOM 2907 C CA . SER A 1 362 ? -12.823 9.344 22.152 1.00 94.69 362 SER A CA 1
ATOM 2908 C C . SER A 1 362 ? -14.246 9.867 22.162 1.00 94.69 362 SER A C 1
ATOM 2910 O O . SER A 1 362 ? -14.789 10.144 23.233 1.00 94.69 362 SER A O 1
ATOM 2912 N N . ASP A 1 363 ? -14.855 9.987 20.985 1.00 88.88 363 ASP A N 1
ATOM 2913 C CA . ASP A 1 363 ? -16.293 10.209 20.893 1.00 88.88 363 ASP A CA 1
ATOM 2914 C C . ASP A 1 363 ? -17.017 8.885 20.633 1.00 88.88 363 ASP A C 1
ATOM 2916 O O . ASP A 1 363 ? -16.704 8.139 19.714 1.00 88.88 363 ASP A O 1
ATOM 2920 N N . LEU A 1 364 ? -17.990 8.554 21.483 1.00 74.88 364 LEU A N 1
ATOM 2921 C CA . LEU A 1 364 ? -18.736 7.298 21.353 1.00 74.88 364 LEU A CA 1
ATOM 2922 C C . LEU A 1 364 ? -19.539 7.255 20.041 1.00 74.88 364 LEU A C 1
ATOM 2924 O O . LEU A 1 364 ? -19.748 6.187 19.481 1.00 74.88 364 LEU A O 1
ATOM 2928 N N . GLN A 1 365 ? -19.965 8.414 19.534 1.00 71.31 365 GLN A N 1
ATOM 2929 C CA . GLN A 1 365 ? -20.609 8.536 18.232 1.00 71.31 365 GLN A CA 1
ATOM 2930 C C . GLN A 1 365 ? -20.296 9.909 17.633 1.00 71.31 365 GLN A C 1
ATOM 2932 O O . GLN A 1 365 ? -20.791 10.941 18.095 1.00 71.31 365 GLN A O 1
ATOM 2937 N N . SER A 1 366 ? -19.445 9.935 16.611 1.00 70.06 366 SER A N 1
ATOM 2938 C CA . SER A 1 366 ? -18.997 11.184 16.012 1.00 70.06 366 SER A CA 1
ATOM 2939 C C . SER A 1 366 ? -20.029 11.758 15.051 1.00 70.06 366 SER A C 1
ATOM 2941 O O . SER A 1 366 ? -20.200 11.258 13.939 1.00 70.06 366 SER A O 1
ATOM 2943 N N . GLN A 1 367 ? -20.625 12.901 15.399 1.00 78.25 367 GLN A N 1
ATOM 2944 C CA . GLN A 1 367 ? -21.349 13.715 14.411 1.00 78.25 367 GLN A CA 1
ATOM 2945 C C . GLN A 1 367 ? -20.413 14.410 13.410 1.00 78.25 367 GLN A C 1
ATOM 2947 O O . GLN A 1 367 ? -20.875 14.968 12.412 1.00 78.25 367 GLN A O 1
ATOM 2952 N N . ARG A 1 368 ? -19.095 14.390 13.656 1.00 84.75 368 ARG A N 1
ATOM 2953 C CA . ARG A 1 368 ? -18.104 15.000 12.764 1.00 84.75 368 ARG A CA 1
ATOM 2954 C C . ARG A 1 368 ? -17.852 14.156 11.521 1.00 84.75 368 ARG A C 1
ATOM 2956 O O . ARG A 1 368 ? -17.705 14.711 10.435 1.00 84.75 368 ARG A O 1
ATOM 2963 N N . PHE A 1 369 ? -17.808 12.836 11.678 1.00 91.31 369 PHE A N 1
ATOM 2964 C CA . PHE A 1 369 ? -17.525 11.899 10.590 1.00 91.31 369 PHE A CA 1
ATOM 2965 C C . PHE A 1 369 ? -18.658 10.881 10.398 1.00 91.31 369 PHE A C 1
ATOM 2967 O O . PHE A 1 369 ? -18.409 9.674 10.509 1.00 91.31 369 PHE A O 1
ATOM 2974 N N . PRO A 1 370 ? -19.886 11.346 10.099 1.00 93.25 370 PRO A N 1
ATOM 2975 C CA . PRO A 1 370 ? -21.016 10.457 9.886 1.00 93.25 370 PRO A CA 1
ATOM 2976 C C . PRO A 1 370 ? -20.803 9.588 8.647 1.00 93.25 370 PRO A C 1
ATOM 2978 O O . PRO A 1 370 ? -19.999 9.904 7.757 1.00 93.25 370 PRO A O 1
ATOM 2981 N N . LEU A 1 371 ? -21.546 8.489 8.565 1.00 94.62 371 LEU A N 1
ATOM 2982 C CA . LEU A 1 371 ? -21.552 7.673 7.363 1.00 94.62 371 LEU A CA 1
ATOM 2983 C C . LEU A 1 371 ? -22.253 8.418 6.226 1.00 94.62 371 LEU A C 1
ATOM 2985 O O . LEU A 1 371 ? -23.220 9.148 6.424 1.00 94.62 371 LEU A O 1
ATOM 2989 N N . THR A 1 372 ? -21.741 8.225 5.013 1.00 93.38 372 THR A N 1
ATOM 2990 C CA . THR A 1 372 ? -22.393 8.700 3.788 1.00 93.38 372 THR A CA 1
ATOM 2991 C C . THR A 1 372 ? -23.083 7.527 3.112 1.00 93.38 372 THR A C 1
ATOM 2993 O O . THR A 1 372 ? -22.615 6.401 3.251 1.00 93.38 372 THR A O 1
ATOM 2996 N N . LYS A 1 373 ? -24.106 7.773 2.288 1.00 91.81 373 LYS A N 1
ATOM 2997 C CA . LYS A 1 373 ? -24.819 6.731 1.517 1.00 91.81 373 LYS A CA 1
ATOM 2998 C C . LYS A 1 373 ? -23.930 5.776 0.700 1.00 91.81 373 LYS A C 1
ATOM 3000 O O . LYS A 1 373 ? -24.336 4.663 0.388 1.00 91.81 373 LYS A O 1
ATOM 3005 N N . ASN A 1 374 ? -22.723 6.217 0.328 1.00 94.56 374 ASN A N 1
ATOM 3006 C CA . ASN A 1 374 ? -21.765 5.429 -0.454 1.00 94.56 374 ASN A CA 1
ATOM 3007 C C . ASN A 1 374 ? -20.804 4.614 0.420 1.00 94.56 374 ASN A C 1
ATOM 3009 O O . ASN A 1 374 ? -19.964 3.894 -0.123 1.00 94.56 374 ASN A O 1
ATOM 3013 N N . ASN A 1 375 ? -20.888 4.743 1.745 1.00 96.38 375 ASN A N 1
ATOM 3014 C CA . ASN A 1 375 ? -20.045 4.012 2.674 1.00 96.38 375 ASN A CA 1
ATOM 3015 C C . ASN A 1 375 ? -20.142 2.501 2.423 1.00 96.38 375 ASN A C 1
ATOM 3017 O O . ASN A 1 375 ? -21.218 1.966 2.141 1.00 96.38 375 ASN A O 1
ATOM 3021 N N . LEU A 1 376 ? -19.008 1.814 2.553 1.00 96.25 376 LEU A N 1
ATOM 3022 C CA . LEU A 1 376 ? -18.906 0.378 2.325 1.00 96.25 376 LEU A CA 1
ATOM 3023 C C . LEU A 1 376 ? -19.944 -0.431 3.125 1.00 96.25 376 LEU A C 1
ATOM 3025 O O . LEU A 1 376 ? -20.531 -1.346 2.558 1.00 96.25 376 LEU A O 1
ATOM 3029 N N . GLY A 1 377 ? -20.243 -0.067 4.377 1.00 95.38 377 GLY A N 1
ATOM 3030 C CA . GLY A 1 377 ? -21.256 -0.747 5.194 1.00 95.38 377 GLY A CA 1
ATOM 3031 C C . GLY A 1 377 ? -22.644 -0.755 4.544 1.00 95.38 377 GLY A C 1
ATOM 3032 O O . GLY A 1 377 ? -23.252 -1.815 4.385 1.00 95.38 377 GLY A O 1
ATOM 3033 N N . TYR A 1 378 ? -23.115 0.398 4.058 1.00 95.88 378 TYR A N 1
ATOM 3034 C CA . TYR A 1 378 ? -24.385 0.480 3.326 1.00 95.88 378 TYR A CA 1
ATOM 3035 C C . TYR A 1 378 ? -24.347 -0.285 2.004 1.00 95.88 378 TYR A C 1
ATOM 3037 O O . TYR A 1 378 ? -25.319 -0.944 1.632 1.00 95.88 378 TYR A O 1
ATOM 3045 N N . ARG A 1 379 ? -23.218 -0.249 1.292 1.00 94.88 379 ARG A N 1
ATOM 3046 C CA . ARG A 1 379 ? -23.054 -0.957 0.014 1.00 94.88 379 ARG A CA 1
ATOM 3047 C C . ARG A 1 379 ? -23.060 -2.475 0.176 1.00 94.88 379 ARG A C 1
ATOM 3049 O O . ARG A 1 379 ? -23.609 -3.167 -0.680 1.00 94.88 379 ARG A O 1
ATOM 3056 N N . LEU A 1 380 ? -22.489 -2.992 1.262 1.00 94.06 380 LEU A N 1
ATOM 3057 C CA . LEU A 1 380 ? -22.559 -4.412 1.612 1.00 94.06 380 LEU A CA 1
ATOM 3058 C C . LEU A 1 380 ? -24.009 -4.825 1.891 1.00 94.06 380 LEU A C 1
ATOM 3060 O O . LEU A 1 380 ? -24.492 -5.784 1.284 1.00 94.06 380 LEU A O 1
ATOM 3064 N N . ARG A 1 381 ? -24.740 -4.037 2.691 1.00 92.94 381 ARG A N 1
ATOM 3065 C CA . ARG A 1 381 ? -26.169 -4.259 2.967 1.00 92.94 381 ARG A CA 1
ATOM 3066 C C . ARG A 1 381 ? -27.018 -4.258 1.692 1.00 92.94 381 ARG A C 1
ATOM 3068 O O . ARG A 1 381 ? -27.805 -5.177 1.489 1.00 92.94 381 ARG A O 1
ATOM 3075 N N . GLN A 1 382 ? -26.824 -3.286 0.796 1.00 92.44 382 GLN A N 1
ATOM 3076 C CA . GLN A 1 382 ? -27.519 -3.219 -0.504 1.00 92.44 382 GLN A CA 1
ATOM 3077 C C . GLN A 1 382 ? -27.261 -4.450 -1.387 1.00 92.44 382 GLN A C 1
ATOM 3079 O O . GLN A 1 382 ? -28.098 -4.812 -2.210 1.00 92.44 382 GLN A O 1
ATOM 3084 N N . LYS A 1 383 ? -26.107 -5.107 -1.221 1.00 90.75 383 LYS A N 1
ATOM 3085 C CA . LYS A 1 383 ? -25.744 -6.349 -1.919 1.00 90.75 383 LYS A CA 1
ATOM 3086 C C . LYS A 1 383 ? -26.211 -7.618 -1.192 1.00 90.75 383 LYS A C 1
ATOM 3088 O O . LYS A 1 383 ? -25.842 -8.714 -1.610 1.00 90.75 383 LYS A O 1
ATOM 3093 N N . GLY A 1 384 ? -27.006 -7.483 -0.129 1.00 91.12 384 GLY A N 1
ATOM 3094 C CA . GLY A 1 384 ? -27.536 -8.600 0.653 1.00 91.12 384 GLY A CA 1
ATOM 3095 C C . GLY A 1 384 ? -26.523 -9.240 1.605 1.00 91.12 384 GLY A C 1
ATOM 3096 O O . GLY A 1 384 ? -26.747 -10.359 2.055 1.00 91.12 384 GLY A O 1
ATOM 3097 N N . ILE A 1 385 ? -25.404 -8.571 1.899 1.00 91.94 385 ILE A N 1
ATOM 3098 C CA . ILE A 1 385 ? -24.437 -9.029 2.902 1.00 91.94 385 ILE A CA 1
ATOM 3099 C C . ILE A 1 385 ? -24.865 -8.439 4.249 1.00 91.94 385 ILE A C 1
ATOM 3101 O O . ILE A 1 385 ? -24.727 -7.238 4.482 1.00 91.94 385 ILE A O 1
ATOM 3105 N N . VAL A 1 386 ? -25.428 -9.287 5.110 1.00 91.75 386 VAL A N 1
ATOM 3106 C CA . VAL A 1 386 ? -25.933 -8.906 6.434 1.00 91.75 386 VAL A CA 1
ATOM 3107 C C . VAL A 1 386 ? -24.832 -9.120 7.470 1.00 91.75 386 VAL A C 1
ATOM 3109 O O . VAL A 1 386 ? -24.441 -10.250 7.748 1.00 91.75 386 VAL A O 1
ATOM 3112 N N . CYS A 1 387 ? -24.313 -8.025 8.019 1.00 95.38 387 CYS A N 1
ATOM 3113 C CA . CYS A 1 387 ? -23.303 -8.024 9.074 1.00 95.38 387 CYS A CA 1
ATOM 3114 C C . CYS A 1 387 ? -23.320 -6.692 9.831 1.00 95.38 387 CYS A C 1
ATOM 3116 O O . CYS A 1 387 ? -23.762 -5.669 9.301 1.00 95.38 387 CYS A O 1
ATOM 3118 N N . ASN A 1 388 ? -22.774 -6.680 11.043 1.00 97.38 388 ASN A N 1
ATOM 3119 C CA . ASN A 1 388 ? -22.553 -5.450 11.796 1.00 97.38 388 ASN A CA 1
ATOM 3120 C C . ASN A 1 388 ? -21.376 -4.684 11.191 1.00 97.38 388 ASN A C 1
ATOM 3122 O O . ASN A 1 388 ? -20.293 -5.250 11.050 1.00 97.38 388 ASN A O 1
ATOM 3126 N N . THR A 1 389 ? -21.548 -3.405 10.865 1.00 97.25 389 THR A N 1
ATOM 3127 C CA . THR A 1 389 ? -20.439 -2.564 10.392 1.00 97.25 389 THR A CA 1
ATOM 3128 C C . THR A 1 389 ? -20.339 -1.301 11.227 1.00 97.25 389 THR A C 1
ATOM 3130 O O . THR A 1 389 ? -21.355 -0.715 11.562 1.00 97.25 389 THR A O 1
ATOM 3133 N N . PHE A 1 390 ? -19.125 -0.866 11.550 1.00 97.00 390 PHE A N 1
ATOM 3134 C CA . PHE A 1 390 ? -18.879 0.488 12.043 1.00 97.00 390 PHE A CA 1
ATOM 3135 C C . PHE A 1 390 ? -17.490 0.959 11.616 1.00 97.00 390 PHE A C 1
ATOM 3137 O O . PHE A 1 390 ? -16.645 0.173 11.179 1.00 97.00 390 PHE A O 1
ATOM 3144 N N . VAL A 1 391 ? -17.252 2.258 11.739 1.00 97.25 391 VAL A N 1
ATOM 3145 C CA . VAL A 1 391 ? -15.995 2.906 11.387 1.00 97.25 391 VAL A CA 1
ATOM 3146 C C . VAL A 1 391 ? -15.231 3.285 12.647 1.00 97.25 391 VAL A C 1
ATOM 3148 O O . VAL A 1 391 ? -15.792 3.887 13.561 1.00 97.25 391 VAL A O 1
ATOM 3151 N N . LEU A 1 392 ? -13.941 2.962 12.660 1.00 97.00 392 LEU A N 1
ATOM 3152 C CA . LEU A 1 392 ? -12.972 3.341 13.680 1.00 97.00 392 LEU A CA 1
ATOM 3153 C C . LEU A 1 392 ? -11.923 4.268 13.060 1.00 97.00 392 LEU A C 1
ATOM 3155 O O . LEU A 1 392 ? -11.260 3.905 12.086 1.00 97.00 392 LEU A O 1
ATOM 3159 N N . ARG A 1 393 ? -11.771 5.457 13.648 1.00 96.69 393 ARG A N 1
ATOM 3160 C CA . ARG A 1 393 ? -10.900 6.540 13.176 1.00 96.69 393 ARG A CA 1
ATOM 3161 C C . ARG A 1 393 ? -9.966 7.063 14.261 1.00 96.69 393 ARG A C 1
ATOM 3163 O O . ARG A 1 393 ? -10.265 8.086 14.877 1.00 96.69 393 ARG A O 1
ATOM 3170 N N . PRO A 1 394 ? -8.817 6.421 14.496 1.00 97.19 394 PRO A N 1
ATOM 3171 C CA . PRO A 1 394 ? -7.781 7.004 15.336 1.00 97.19 394 PRO A CA 1
ATOM 3172 C C . PRO A 1 394 ? -7.158 8.228 14.658 1.00 97.19 394 PRO A C 1
ATOM 3174 O O . PRO A 1 394 ? -7.219 8.381 13.432 1.00 97.19 394 PRO A O 1
ATOM 3177 N N . SER A 1 395 ? -6.544 9.101 15.445 1.00 97.31 395 SER A N 1
ATOM 3178 C CA . SER A 1 395 ? -5.790 10.228 14.911 1.00 97.31 395 SER A CA 1
ATOM 3179 C C . SER A 1 395 ? -4.511 9.762 14.219 1.00 97.31 395 SER A C 1
ATOM 3181 O O . SER A 1 395 ? -3.870 8.780 14.618 1.00 97.31 395 SER A O 1
ATOM 3183 N N . CYS A 1 396 ? -4.094 10.505 13.195 1.00 96.94 396 CYS A N 1
ATOM 3184 C CA . CYS A 1 396 ? -2.790 10.326 12.573 1.00 96.94 396 CYS A CA 1
ATOM 3185 C C . CYS A 1 396 ? -1.659 10.442 13.604 1.00 96.94 396 CYS A C 1
ATOM 3187 O O . CYS A 1 396 ? -0.673 9.721 13.469 1.00 96.94 396 CYS A O 1
ATOM 3189 N N . ASP A 1 397 ? -1.830 11.250 14.656 1.00 96.19 397 ASP A N 1
ATOM 3190 C CA . ASP A 1 397 ? -0.863 11.387 15.747 1.00 96.19 397 ASP A CA 1
ATOM 3191 C C . ASP A 1 397 ? -0.615 10.066 16.473 1.00 96.19 397 ASP A C 1
ATOM 3193 O O . ASP A 1 397 ? 0.535 9.649 16.642 1.00 96.19 397 ASP A O 1
ATOM 3197 N N . ILE A 1 398 ? -1.679 9.342 16.818 1.00 97.12 398 ILE A N 1
ATOM 3198 C CA . ILE A 1 398 ? -1.554 8.023 17.443 1.00 97.12 398 ILE A CA 1
ATOM 3199 C C . ILE A 1 398 ? -0.927 7.025 16.476 1.00 97.12 398 ILE A C 1
ATOM 3201 O O . ILE A 1 398 ? -0.006 6.292 16.836 1.00 97.12 398 ILE A O 1
ATOM 3205 N N . ILE A 1 399 ? -1.413 6.993 15.237 1.00 97.25 399 ILE A N 1
ATOM 3206 C CA . ILE A 1 399 ? -0.989 5.998 14.247 1.00 97.25 399 ILE A CA 1
ATOM 3207 C C . ILE A 1 399 ? 0.488 6.176 13.873 1.00 97.25 399 ILE A C 1
ATOM 3209 O O . ILE A 1 399 ? 1.194 5.183 13.670 1.00 97.25 399 ILE A O 1
ATOM 3213 N N . ASN A 1 400 ? 0.966 7.419 13.776 1.00 96.06 400 ASN A N 1
ATOM 3214 C CA . ASN A 1 400 ? 2.258 7.746 13.175 1.00 96.06 400 ASN A CA 1
ATOM 3215 C C . ASN A 1 400 ? 3.320 8.219 14.174 1.00 96.06 400 ASN A C 1
ATOM 3217 O O . ASN A 1 400 ? 4.514 8.068 13.884 1.00 96.06 400 ASN A O 1
ATOM 3221 N N . PHE A 1 401 ? 2.928 8.799 15.310 1.00 95.62 401 PHE A N 1
ATOM 3222 C CA . PHE A 1 401 ? 3.851 9.513 16.200 1.00 95.62 401 PHE A CA 1
ATOM 3223 C C . PHE A 1 401 ? 3.815 9.025 17.658 1.00 95.62 401 PHE A C 1
ATOM 3225 O O . PHE A 1 401 ? 4.827 9.149 18.348 1.00 95.62 401 PHE A O 1
ATOM 3232 N N . ASP A 1 402 ? 2.738 8.382 18.123 1.00 96.31 402 ASP A N 1
ATOM 3233 C CA . ASP A 1 402 ? 2.675 7.841 19.488 1.00 96.31 402 ASP A CA 1
ATOM 3234 C C . ASP A 1 402 ? 3.516 6.554 19.638 1.00 96.31 402 ASP A C 1
ATOM 3236 O O . ASP A 1 402 ? 3.370 5.569 18.904 1.00 96.31 402 ASP A O 1
ATOM 3240 N N . ASN A 1 403 ? 4.415 6.539 20.626 1.00 95.06 403 ASN A N 1
ATOM 3241 C CA . ASN A 1 403 ? 5.287 5.400 20.950 1.00 95.06 403 ASN A CA 1
ATOM 3242 C C . ASN A 1 403 ? 4.556 4.230 21.634 1.00 95.06 403 ASN A C 1
ATOM 3244 O O . ASN A 1 403 ? 5.139 3.164 21.835 1.00 95.06 403 ASN A O 1
ATOM 3248 N N . ARG A 1 404 ? 3.291 4.422 22.009 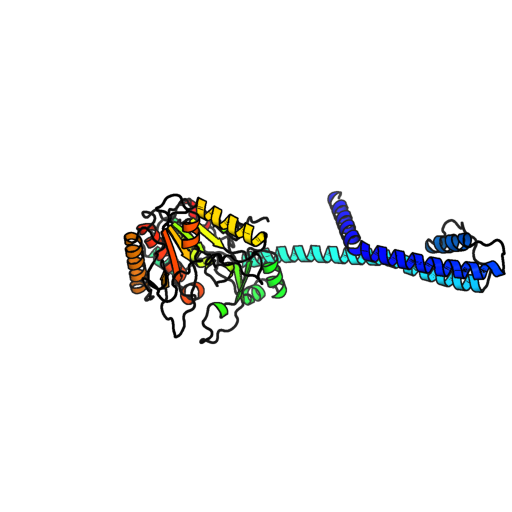1.00 96.62 404 ARG A N 1
ATOM 3249 C CA . ARG A 1 404 ? 2.400 3.435 22.627 1.00 96.62 404 ARG A CA 1
ATOM 3250 C C . ARG A 1 404 ? 1.462 2.793 21.605 1.00 96.62 404 ARG A C 1
ATOM 3252 O O . ARG A 1 404 ? 0.708 1.905 21.975 1.00 96.62 404 ARG A O 1
ATOM 3259 N N . ARG A 1 405 ? 1.510 3.178 20.325 1.00 96.38 405 ARG A N 1
ATOM 3260 C CA . ARG A 1 405 ? 0.555 2.742 19.285 1.00 96.38 405 ARG A CA 1
ATOM 3261 C C . ARG A 1 405 ? 0.347 1.226 19.175 1.00 96.38 405 ARG A C 1
ATOM 3263 O O . ARG A 1 405 ? -0.787 0.790 19.033 1.00 96.38 405 ARG A O 1
ATOM 3270 N N . LEU A 1 406 ? 1.402 0.412 19.300 1.00 96.06 406 LEU A N 1
ATOM 3271 C CA . LEU A 1 406 ? 1.266 -1.054 19.295 1.00 96.06 406 LEU A CA 1
ATOM 3272 C C . LEU A 1 406 ? 0.642 -1.589 20.584 1.00 96.06 406 LEU A C 1
ATOM 3274 O O . LEU A 1 406 ? -0.122 -2.547 20.534 1.00 96.06 406 LEU A O 1
ATOM 3278 N N . LEU A 1 407 ? 0.945 -0.968 21.725 1.00 97.00 407 LEU A N 1
ATOM 3279 C CA . LEU A 1 407 ? 0.299 -1.292 22.991 1.00 97.00 407 LEU A CA 1
ATOM 3280 C C . LEU A 1 407 ? -1.194 -0.943 22.943 1.00 97.00 407 LEU A C 1
ATOM 3282 O O . LEU A 1 407 ? -2.021 -1.773 23.303 1.00 97.00 407 LEU A O 1
ATOM 3286 N N . ILE A 1 408 ? -1.540 0.235 22.429 1.00 98.19 408 ILE A N 1
ATOM 3287 C CA . ILE A 1 408 ? -2.931 0.655 22.237 1.00 98.19 408 ILE A CA 1
ATOM 3288 C C . ILE A 1 408 ? -3.647 -0.322 21.295 1.00 98.19 408 ILE A C 1
ATOM 3290 O O . ILE A 1 408 ? -4.689 -0.858 21.662 1.00 98.19 408 ILE A O 1
ATOM 3294 N N . ALA A 1 409 ? -3.058 -0.646 20.138 1.00 97.56 409 ALA A N 1
ATOM 3295 C CA . ALA A 1 409 ? -3.616 -1.629 19.208 1.00 97.56 409 ALA A CA 1
ATOM 3296 C C . ALA A 1 409 ? -3.833 -3.001 19.870 1.00 97.56 409 ALA A C 1
ATOM 3298 O O . ALA A 1 409 ? -4.884 -3.609 19.683 1.00 97.56 409 ALA A O 1
ATOM 3299 N N . TYR A 1 410 ? -2.882 -3.475 20.681 1.00 95.88 410 TYR A N 1
ATOM 3300 C CA . TYR A 1 410 ? -3.024 -4.721 21.438 1.00 95.88 410 TYR A CA 1
ATOM 3301 C C . TYR A 1 410 ? -4.199 -4.660 22.424 1.00 95.88 410 TYR A C 1
ATOM 3303 O O . TYR A 1 410 ? -5.038 -5.557 22.439 1.00 95.88 410 TYR A O 1
ATOM 3311 N N . ARG A 1 411 ? -4.310 -3.589 23.219 1.00 97.06 411 ARG A N 1
ATOM 3312 C CA . ARG A 1 411 ? -5.404 -3.430 24.192 1.00 97.06 411 ARG A CA 1
ATOM 3313 C C . ARG A 1 411 ? -6.767 -3.350 23.519 1.00 97.06 411 ARG A C 1
ATOM 3315 O O . ARG A 1 411 ? -7.705 -4.002 23.974 1.00 97.06 411 ARG A O 1
ATOM 3322 N N . MET A 1 412 ? -6.863 -2.601 22.421 1.00 98.12 412 MET A N 1
ATOM 3323 C CA . MET A 1 412 ? -8.073 -2.531 21.604 1.00 98.12 412 MET A CA 1
ATOM 3324 C C . MET A 1 412 ? -8.443 -3.911 21.058 1.00 98.12 412 MET A C 1
ATOM 3326 O O . MET A 1 412 ? -9.590 -4.325 21.192 1.00 98.12 412 MET A O 1
ATOM 3330 N N . ALA A 1 413 ? -7.478 -4.650 20.504 1.00 97.38 413 ALA A N 1
ATOM 3331 C CA . ALA A 1 413 ? -7.705 -5.996 19.989 1.00 97.38 413 ALA A CA 1
ATOM 3332 C C . ALA A 1 413 ? -8.241 -6.952 21.063 1.00 97.38 413 ALA A C 1
ATOM 3334 O O . ALA A 1 413 ? -9.184 -7.696 20.800 1.00 97.38 413 ALA A O 1
ATOM 3335 N N . THR A 1 414 ? -7.698 -6.905 22.281 1.00 95.56 414 THR A N 1
ATOM 3336 C CA . THR A 1 414 ? -8.169 -7.737 23.398 1.00 95.56 414 THR A CA 1
ATOM 3337 C C . THR A 1 414 ? -9.622 -7.432 23.760 1.00 95.56 414 THR A C 1
ATOM 3339 O O . THR A 1 414 ? -10.421 -8.358 23.888 1.00 95.56 414 THR A O 1
ATOM 3342 N N . ILE A 1 415 ? -9.994 -6.151 23.864 1.00 97.75 415 ILE A N 1
ATOM 3343 C CA . ILE A 1 415 ? -11.374 -5.740 24.175 1.00 97.75 415 ILE A CA 1
ATOM 3344 C C . ILE A 1 415 ? -12.332 -6.130 23.040 1.00 97.75 415 ILE A C 1
ATOM 3346 O O . ILE A 1 415 ? -13.394 -6.697 23.301 1.00 97.75 415 ILE A O 1
ATOM 3350 N N . ILE A 1 416 ? -11.947 -5.881 21.783 1.00 98.19 416 ILE A N 1
ATOM 3351 C CA . ILE A 1 416 ? -12.739 -6.256 20.601 1.00 98.19 416 ILE A CA 1
ATOM 3352 C C . ILE A 1 416 ? -12.948 -7.773 20.564 1.00 98.19 416 ILE A C 1
ATOM 3354 O O . ILE A 1 416 ? -14.068 -8.230 20.359 1.00 98.19 416 ILE A O 1
ATOM 3358 N N . SER A 1 417 ? -11.900 -8.559 20.813 1.00 96.38 417 SER A N 1
ATOM 3359 C CA . SER A 1 417 ? -11.972 -10.022 20.827 1.00 96.38 417 SER A CA 1
ATOM 3360 C C . SER A 1 417 ? -12.926 -10.519 21.911 1.00 96.38 417 SER A C 1
ATOM 3362 O O . SER A 1 417 ? -13.816 -11.322 21.633 1.00 96.38 417 SER A O 1
ATOM 3364 N N . GLN A 1 418 ? -12.808 -9.996 23.135 1.00 96.31 418 GLN A N 1
ATOM 3365 C CA . GLN A 1 418 ? -13.691 -10.358 24.246 1.00 96.31 418 GLN A CA 1
ATOM 3366 C C . GLN A 1 418 ? -15.158 -10.027 23.957 1.00 96.31 418 GLN A C 1
ATOM 3368 O O . GLN A 1 418 ? -16.031 -10.843 24.242 1.00 96.31 418 GLN A O 1
ATOM 3373 N N . GLN A 1 419 ? -15.430 -8.853 23.385 1.00 96.69 419 GLN A N 1
ATOM 3374 C CA . GLN A 1 419 ? -16.798 -8.381 23.179 1.00 96.69 419 GLN A CA 1
ATOM 3375 C C . GLN A 1 419 ? -17.456 -8.966 21.923 1.00 96.69 419 GLN A C 1
ATOM 3377 O O . GLN A 1 419 ? -18.647 -9.262 21.950 1.00 96.69 419 GLN A O 1
ATOM 3382 N N . LEU A 1 420 ? -16.708 -9.118 20.825 1.00 96.06 420 LEU A N 1
ATOM 3383 C CA . LEU A 1 420 ? -17.261 -9.450 19.507 1.00 96.06 420 LEU A CA 1
ATOM 3384 C C . LEU A 1 420 ? -16.890 -10.854 19.015 1.00 96.06 420 LEU A C 1
ATOM 3386 O O . LEU A 1 420 ? -17.610 -11.429 18.205 1.00 96.06 420 LEU A O 1
ATOM 3390 N N . ASP A 1 421 ? -15.815 -11.461 19.520 1.00 93.88 421 ASP A N 1
ATOM 3391 C CA . ASP A 1 421 ? -15.311 -12.763 19.051 1.00 93.88 421 ASP A CA 1
ATOM 3392 C C . ASP A 1 421 ? -15.203 -13.808 20.172 1.00 93.88 421 ASP A C 1
ATOM 3394 O O . ASP A 1 421 ? -14.395 -14.729 20.101 1.00 93.88 421 ASP A O 1
ATOM 3398 N N . ALA A 1 422 ? -16.015 -13.659 21.229 1.00 91.38 422 ALA A N 1
ATOM 3399 C CA . ALA A 1 422 ? -16.086 -14.582 22.369 1.00 91.38 422 ALA A CA 1
ATOM 3400 C C . ALA A 1 422 ? -14.723 -14.832 23.048 1.00 91.38 422 ALA A C 1
ATOM 3402 O O . ALA A 1 422 ? -14.476 -15.899 23.606 1.00 91.38 422 ALA A O 1
ATOM 3403 N N . GLY A 1 423 ? -13.820 -13.852 22.978 1.00 87.56 423 GLY A N 1
ATOM 3404 C CA . GLY A 1 423 ? -12.474 -13.951 23.532 1.00 87.56 423 GLY A CA 1
ATOM 3405 C C . GLY A 1 423 ? -11.554 -14.914 22.784 1.00 87.56 423 GLY A C 1
ATOM 3406 O O . GLY A 1 423 ? -10.511 -15.261 23.333 1.00 87.56 423 GLY A O 1
ATOM 3407 N N . ARG A 1 424 ? -11.900 -15.330 21.553 1.00 88.75 424 ARG A N 1
ATOM 3408 C CA . ARG A 1 424 ? -11.103 -16.256 20.730 1.00 88.75 424 ARG A CA 1
ATOM 3409 C C . ARG A 1 424 ? -9.627 -15.872 20.695 1.00 88.75 424 ARG A C 1
ATOM 3411 O O . ARG A 1 424 ? -8.765 -16.728 20.880 1.00 88.75 424 ARG A O 1
ATOM 3418 N N . GLY A 1 425 ? -9.364 -14.588 20.451 1.00 84.50 425 GLY A N 1
ATOM 3419 C CA . GLY A 1 425 ? -8.023 -14.027 20.394 1.00 84.50 425 GLY A CA 1
ATOM 3420 C C . GLY A 1 425 ? -7.133 -14.689 19.342 1.00 84.50 425 GLY A C 1
ATOM 3421 O O . GLY A 1 425 ? -7.577 -15.409 18.442 1.00 84.50 425 GLY A O 1
ATOM 3422 N N . ILE A 1 426 ? -5.839 -14.426 19.471 1.00 84.44 426 ILE A N 1
ATOM 3423 C CA . ILE A 1 426 ? -4.828 -14.896 18.533 1.00 84.44 426 ILE A CA 1
ATOM 3424 C C . ILE A 1 426 ? -4.598 -16.408 18.660 1.00 84.44 426 ILE A C 1
ATOM 3426 O O . ILE A 1 426 ? -4.438 -16.926 19.767 1.00 84.44 426 ILE A O 1
ATOM 3430 N N . GLN A 1 427 ? -4.549 -17.129 17.538 1.00 83.50 427 GLN A N 1
ATOM 3431 C CA . GLN A 1 427 ? -4.240 -18.562 17.551 1.00 83.50 427 GLN A CA 1
ATOM 3432 C C . GLN A 1 427 ? -2.729 -18.802 17.380 1.00 83.50 427 GLN A C 1
ATOM 3434 O O . GLN A 1 427 ? -2.044 -17.986 16.758 1.00 83.50 427 GLN A O 1
ATOM 3439 N N . PRO A 1 428 ? -2.171 -19.927 17.877 1.00 76.75 428 PRO A N 1
ATOM 3440 C CA . PRO A 1 428 ? -0.739 -20.223 17.752 1.00 76.75 428 PRO A CA 1
ATOM 3441 C C . PRO A 1 428 ? -0.209 -20.200 16.310 1.00 76.75 428 PRO A C 1
ATOM 3443 O O . PRO A 1 428 ? 0.934 -19.803 16.071 1.00 76.75 428 PRO A O 1
ATOM 3446 N N . ASP A 1 429 ? -1.039 -20.598 15.344 1.00 77.62 429 ASP A N 1
ATOM 3447 C CA . ASP A 1 429 ? -0.679 -20.593 13.926 1.00 77.62 429 ASP A CA 1
ATOM 3448 C C . ASP A 1 429 ? -0.591 -19.175 13.333 1.00 77.62 429 ASP A C 1
ATOM 3450 O O . ASP A 1 429 ? 0.233 -18.949 12.446 1.00 77.62 429 ASP A O 1
ATOM 3454 N N . ASP A 1 430 ? -1.341 -18.205 13.872 1.00 74.88 430 ASP A N 1
ATOM 3455 C CA . ASP A 1 430 ? -1.375 -16.812 13.396 1.00 74.88 430 ASP A CA 1
ATOM 3456 C C . ASP A 1 430 ? -0.108 -16.009 13.754 1.00 74.88 430 ASP A C 1
ATOM 3458 O O . ASP A 1 430 ? 0.115 -14.918 13.219 1.00 74.88 430 ASP A O 1
ATOM 3462 N N . VAL A 1 431 ? 0.725 -16.536 14.662 1.00 72.50 431 VAL A N 1
ATOM 3463 C CA . VAL A 1 431 ? 1.920 -15.867 15.220 1.00 72.50 431 VAL A CA 1
ATOM 3464 C C . VAL A 1 431 ? 3.233 -16.567 14.914 1.00 72.50 431 VAL A C 1
ATOM 3466 O O . VAL A 1 431 ? 4.268 -16.212 15.485 1.00 72.50 431 VAL A O 1
ATOM 3469 N N . LYS A 1 432 ? 3.238 -17.566 14.027 1.00 74.44 432 LYS A N 1
ATOM 3470 C CA . LYS A 1 432 ? 4.476 -18.282 13.671 1.00 74.44 432 LYS A CA 1
ATOM 3471 C C . LYS A 1 432 ? 5.588 -17.322 13.246 1.00 74.44 432 LYS A C 1
ATOM 3473 O O . LYS A 1 432 ? 6.731 -17.486 13.666 1.00 74.44 432 LYS A O 1
ATOM 3478 N N . ASP A 1 433 ? 5.235 -16.264 12.522 1.00 74.56 433 ASP A N 1
ATOM 3479 C CA . ASP A 1 433 ? 6.187 -15.268 12.043 1.00 74.56 433 ASP A CA 1
ATOM 3480 C C . ASP A 1 433 ? 6.625 -14.256 13.125 1.00 74.56 433 ASP A C 1
ATOM 3482 O O . ASP A 1 433 ? 7.702 -13.672 13.020 1.00 74.56 433 ASP A O 1
ATOM 3486 N N . PHE A 1 434 ? 5.869 -14.057 14.212 1.00 75.62 434 PHE A N 1
ATOM 3487 C CA . PHE A 1 434 ? 6.284 -13.171 15.314 1.00 75.62 434 PHE A CA 1
ATOM 3488 C C . PHE A 1 434 ? 7.570 -13.620 16.004 1.00 75.62 434 PHE A C 1
ATOM 3490 O O . PHE A 1 434 ? 8.278 -12.790 16.580 1.00 75.62 434 PHE A O 1
ATOM 3497 N N . LYS A 1 435 ? 7.893 -14.914 15.922 1.00 73.56 435 LYS A N 1
ATOM 3498 C CA . LYS A 1 435 ? 9.105 -15.503 16.503 1.00 73.56 435 LYS A CA 1
ATOM 3499 C C . LYS A 1 435 ? 10.350 -15.269 15.641 1.00 73.56 435 LYS A C 1
ATOM 3501 O O . LYS A 1 435 ? 11.452 -15.601 16.078 1.00 73.56 435 LYS A O 1
ATOM 3506 N N . GLU A 1 436 ? 10.192 -14.692 14.455 1.00 77.12 436 GLU A N 1
ATOM 3507 C CA . GLU A 1 436 ? 11.242 -14.593 13.449 1.00 77.12 436 GLU A CA 1
ATOM 3508 C C . GLU A 1 436 ? 11.895 -13.214 13.435 1.00 77.12 436 GLU A C 1
ATOM 3510 O O . GLU A 1 436 ? 11.236 -12.175 13.432 1.00 77.12 436 GLU A O 1
ATOM 3515 N N . THR A 1 437 ? 13.222 -13.210 13.378 1.00 74.88 437 THR A N 1
ATOM 3516 C CA . THR A 1 437 ? 14.060 -12.002 13.343 1.00 74.88 437 THR A CA 1
ATOM 3517 C C . THR A 1 437 ? 14.392 -11.546 11.918 1.00 74.88 437 THR A C 1
ATOM 3519 O O . THR A 1 437 ? 15.277 -10.710 11.722 1.00 74.88 437 THR A O 1
ATOM 3522 N N . GLU A 1 438 ? 13.704 -12.109 10.922 1.00 82.25 438 GLU A N 1
ATOM 3523 C CA . GLU A 1 438 ? 13.921 -11.843 9.500 1.00 82.25 438 GLU A CA 1
ATOM 3524 C C . GLU A 1 438 ? 13.454 -10.428 9.086 1.00 82.25 438 GLU A C 1
ATOM 3526 O O . GLU A 1 438 ? 13.111 -9.572 9.909 1.00 82.25 438 GLU A O 1
ATOM 3531 N N . PHE A 1 439 ? 13.510 -10.137 7.786 1.00 83.56 439 PHE A N 1
ATOM 3532 C CA . PHE A 1 439 ? 13.246 -8.815 7.220 1.00 83.56 439 PHE A CA 1
ATOM 3533 C C . PHE A 1 439 ? 11.875 -8.757 6.539 1.00 83.56 439 PHE A C 1
ATOM 3535 O O . PHE A 1 439 ? 11.539 -9.642 5.755 1.00 83.56 439 PHE A O 1
ATOM 3542 N N . GLY A 1 440 ? 11.125 -7.677 6.771 1.00 82.44 440 GLY A N 1
ATOM 3543 C CA . GLY A 1 440 ? 9.842 -7.428 6.111 1.00 82.44 440 GLY A CA 1
ATOM 3544 C C . GLY A 1 440 ? 8.754 -8.460 6.435 1.00 82.44 440 GLY A C 1
ATOM 3545 O O . GLY A 1 440 ? 8.797 -9.164 7.454 1.00 82.44 440 GLY A O 1
ATOM 3546 N N . TYR A 1 441 ? 7.747 -8.526 5.566 1.00 84.88 441 TYR A N 1
ATOM 3547 C CA . TYR A 1 441 ? 6.646 -9.487 5.659 1.00 84.88 441 TYR A CA 1
ATOM 3548 C C . TYR A 1 441 ? 6.987 -10.757 4.869 1.00 84.88 441 TYR A C 1
ATOM 3550 O O . TYR A 1 441 ? 7.683 -10.701 3.852 1.00 84.88 441 TYR A O 1
ATOM 3558 N N . LYS A 1 442 ? 6.522 -11.914 5.358 1.00 69.38 442 LYS A N 1
ATOM 3559 C CA . LYS A 1 442 ? 6.756 -13.215 4.709 1.00 69.38 442 LYS A CA 1
ATOM 3560 C C . LYS A 1 442 ? 5.830 -13.478 3.526 1.00 69.38 442 LYS A C 1
ATOM 3562 O O . LYS A 1 442 ? 6.220 -14.161 2.586 1.00 69.38 442 LYS A O 1
ATOM 3567 N N . GLU A 1 443 ? 4.624 -12.927 3.566 1.00 61.78 443 GLU A N 1
ATOM 3568 C CA . GLU A 1 443 ? 3.619 -13.069 2.516 1.00 61.78 443 GLU A CA 1
ATOM 3569 C C . GLU A 1 443 ? 3.932 -12.095 1.383 1.00 61.78 443 GLU A C 1
ATOM 3571 O O . GLU A 1 443 ? 3.421 -10.978 1.343 1.00 61.78 443 GLU A O 1
ATOM 3576 N N . ILE A 1 444 ? 4.839 -12.497 0.493 1.00 54.53 444 ILE A N 1
ATOM 3577 C CA . ILE A 1 444 ? 5.065 -11.791 -0.768 1.00 54.53 444 ILE A CA 1
ATOM 3578 C C . ILE A 1 444 ? 5.038 -12.818 -1.889 1.00 54.53 444 ILE A C 1
ATOM 3580 O O . ILE A 1 444 ? 6.076 -13.290 -2.349 1.00 54.53 444 ILE A O 1
ATOM 3584 N N . ILE A 1 445 ? 3.826 -13.166 -2.310 1.00 47.94 445 ILE A N 1
ATOM 3585 C CA . ILE A 1 445 ? 3.580 -13.625 -3.673 1.00 47.94 445 ILE A CA 1
ATOM 3586 C C . ILE A 1 445 ? 2.355 -12.855 -4.146 1.00 47.94 445 ILE A C 1
ATOM 3588 O O . ILE A 1 445 ? 1.220 -13.284 -3.960 1.00 47.94 445 ILE A O 1
ATOM 3592 N N . TYR A 1 446 ? 2.604 -11.696 -4.744 1.00 43.59 446 TYR A N 1
ATOM 3593 C CA . TYR A 1 446 ? 1.706 -11.194 -5.764 1.00 43.59 446 TYR A CA 1
ATOM 3594 C C . TYR A 1 446 ? 2.469 -11.245 -7.085 1.00 43.59 446 TYR A C 1
ATOM 3596 O O . TYR A 1 446 ? 3.458 -10.537 -7.273 1.00 43.59 446 TYR A O 1
ATOM 3604 N N . VAL A 1 447 ? 2.068 -12.193 -7.926 1.00 41.19 447 VAL A N 1
ATOM 3605 C CA . VAL A 1 447 ? 2.399 -12.233 -9.347 1.00 41.19 447 VAL A CA 1
ATOM 3606 C C . VAL A 1 447 ? 1.111 -11.774 -10.018 1.00 41.19 447 VAL A C 1
ATOM 3608 O O . VAL A 1 447 ? 0.092 -12.441 -9.839 1.00 41.19 447 VAL A O 1
ATOM 3611 N N . ASP A 1 448 ? 1.147 -10.607 -10.662 1.00 42.19 448 ASP A N 1
ATOM 3612 C CA . ASP A 1 448 ? 0.095 -10.197 -11.604 1.00 42.19 448 ASP A CA 1
ATOM 3613 C C . ASP A 1 448 ? 0.179 -11.095 -12.851 1.00 42.19 448 ASP A C 1
ATOM 3615 O O . ASP A 1 448 ? 1.324 -11.360 -13.302 1.00 42.19 448 ASP A O 1
#

Sequence (448 aa):
MRYRLFGDLCLFGKAYRATRHEIRASLKILAVVTIVFAAALFFAERLSNRDYTFWDALVWTFVKYVEDPADIVLPPVTVIGKIVGTLVGVLGIAIFAVPAGLIGSGMMDAMSEEKREKELIAYRQRMRKSFRRMVDKTLRGYLNSLPDGGGEAFRKLYFVPQRIPVARIQLRQGIDMKDIFDVCHQFPEFRLKNLAEAVSEENHPEDRFVVEHYPLNRSYGYAINRKSRVTIVSASSSAENGTGWFSYYLAKFGGFNFVSKDIEADSDELDSFYNLADKPVSDKQAANRKAFLNDLKEMVTTEDSWIILFTAHIKSSMNKVDFHFADAEKDGSDSTVIQQDNYKTLLQKLSEMLYTDYALESDLQSQRFPLTKNNLGYRLRQKGIVCNTFVLRPSCDIINFDNRRLLIAYRMATIISQQLDAGRGIQPDDVKDFKETEFGYKEIIYVD

Foldseek 3Di:
DVVVVVVVVVLLVQLCVVCVVVLVVLVVVVVVVLLVLLVQLQVQQCVPPVPDDSVLSSVVLVCLLVVVPPVPHDQRDGPSNVVSSVVSNVVSVVSVVRVVVSSVVSSVVSVVVVVLVVVLVVLLVLVLVQQFWDDQPQQQVVLVPDPCSLDPLNPFFTAGDQKAWPVCCCVPVVADPVSLVVSVVVPLQKHKDWCQQQADVVVVDDTTIIIGGAFADALQGDWDALLFLEEEEAQQLCPDRQQRVLSVLLCLQLSHTYYYRSDAPDPVDGQGPQQHDPDDDDPSSVVRNVVRLVSVLVNLPDLLREYEYEDADHADPVHDAFKEKEQAALVRPDGLAPPVVLLLVLLVVLQCCCCPVPVGGYDSHDSPDYDDCRGNSNVCVVVVRRYRYMYMYGRSCLSPPDSCSSVSSNVSSQSCCVSRRVSPGHDSVSSPCRNDSGGGDPNDDDDD

pLDDT: mean 90.14, std 8.95, range [41.19, 98.56]

Radius of gyration: 34.09 Å; chains: 1; bounding box: 66×49×112 Å

Secondary structure (DSSP, 8-state):
-HHHHHHHHHHHHHHHHHHHHHHHHHHHHHHHHHHHHHHHHHHHHTTT-TT--HHHHHHHHHHHHTT-TT--SPPP-SHHHHHHHHHHHHHHHHHHHHHHHHHHHHHHHHHHHHHHHHHHHHHHHHHHHHTB-B--HHHHHHHHHSTTTT-GGGSS--B--SEEEHHHHHHHH---HHHHHHHHHH-TTEEEEEGGGGS-GGG-PPP-EEEEE--B-BTTEEEE----SEEEEETTTTTSTTHHHHHHHHHHHHT-EEEEE---S-SSS---SSB--S----HHHHHHHHHHHHHHHHH--STT-EEEEE--B--BTTB--SEEEE-S-TTS-S-S-S-HHHHHHHHHHHHHHHHHHH---EESS-SSSPPPTTBHHHHHHHTT---EEEEEEEBHHHHHT-TTHHHHHHHHHHHHHHHHSTT----GGGGGGGG---BS-S-B----